Protein AF-0000000070484804 (afdb_homodimer)

Secondary structure (DSSP, 8-state):
----------------------------------------------------------------------------HHHHHHHHHHHHHTT-HHHHHTTEEEEEEEEETTSSS-EESHHHHHHHHHHHHHHHGGGEEEEEEEE--S-SSEEEEEEEEEETTEEPTT--EEEEEEEEEETTEEEEEEEEEEE--SS--TTHHHHHHHHHHHHHHH-GGGGGG-/--------------------------------------------------------------S-------------HHHHHHHHHHHHHTT-HHHHHTTEEEEEEEEETTSSS-EESHHHHHHHHHHHHHHH-TTEEEEEEEE--S-SSEEEEEEEEEETTEEPTT--EEEEEEEEEETTEEEEEEEEEEE--SS--TTHHHHHHHHHHHHHHH-GGGGGG-

InterPro domains:
  IPR032710 NTF2-like domain superfamily [SSF54427] (75-186)
  IPR037401 SnoaL-like domain [PF12680] (81-176)

Organism: Prunus dulcis (NCBI:txid3755)

Solvent-accessible surface area (backbone atoms only — not comparable to full-atom values): 26662 Å² total; per-residue (Å²): 137,84,78,77,85,71,88,78,83,87,86,77,90,71,88,71,86,88,79,89,80,91,77,89,93,83,90,88,84,88,94,83,92,89,84,89,80,84,85,82,87,78,84,79,80,80,76,83,76,83,80,89,87,80,80,74,75,74,69,70,70,64,69,75,69,70,70,63,64,75,67,74,63,67,70,48,36,36,52,51,52,48,49,42,48,50,23,61,39,71,66,36,61,74,71,31,49,71,41,39,28,68,77,15,39,37,35,45,40,48,33,92,61,63,35,66,18,35,68,47,45,51,50,49,52,48,52,50,42,74,59,57,45,71,47,46,30,73,40,77,73,45,69,27,70,63,18,59,45,32,30,18,33,32,30,31,33,21,48,76,85,30,49,40,78,62,36,44,31,26,30,38,35,34,38,46,72,55,93,87,36,63,19,35,44,32,37,38,40,28,53,31,50,81,67,56,57,43,73,53,48,56,55,50,51,37,50,51,50,52,48,38,71,75,39,59,72,62,38,72,76,86,140,84,85,74,91,78,90,80,87,92,80,86,92,85,91,78,93,85,81,90,76,90,75,88,95,80,92,79,89,93,85,87,95,84,90,86,84,84,79,84,82,78,83,80,81,78,76,82,74,85,75,86,79,80,81,75,73,72,67,72,74,62,69,75,67,72,66,63,63,74,66,72,63,66,70,47,35,36,52,52,53,51,48,43,50,49,21,61,36,72,66,36,60,74,72,31,50,72,41,40,29,68,76,14,40,36,34,46,38,49,34,91,60,62,36,67,18,36,67,48,44,50,50,49,51,49,53,49,43,73,59,56,46,70,47,46,32,73,41,78,74,46,68,28,68,63,16,59,45,33,32,18,34,31,31,31,33,21,49,75,84,29,50,39,77,61,36,45,30,26,30,37,35,34,38,45,71,54,96,85,36,62,19,34,44,31,35,39,38,26,51,30,50,82,66,57,58,44,72,53,50,56,54,50,50,38,50,51,50,49,49,37,71,75,39,60,72,62,38,72,77,88

Nearest PDB structures (foldseek):
  3f7s-assembly1_A-2  TM=7.987E-01  e=1.225E-07  Pseudomonas putida KT2440
  6uae-assembly4_D  TM=7.981E-01  e=3.515E-07  Comamonas testosteroni
  4i4k-assembly1_A  TM=7.246E-01  e=1.476E-07  Streptomyces globisporus C-1027
  6vw4-assembly2_B  TM=6.780E-01  e=2.717E-06  Catenulispora acidiphila DSM 44928
  3lyg-assembly1_A-2  TM=7.552E-01  e=1.974E-05  Colwellia psychrerythraea 34H

Structure (mmCIF, N/CA/C/O backbone):
data_AF-0000000070484804-model_v1
#
loop_
_entity.id
_entity.type
_entity.pdbx_description
1 polymer 'PREDICTED: nuclear transport factor'
#
loop_
_atom_site.group_PDB
_atom_site.id
_atom_site.type_symbol
_atom_site.label_atom_id
_atom_site.label_alt_id
_atom_site.label_comp_id
_atom_site.label_asym_id
_atom_site.label_entity_id
_atom_site.label_seq_id
_atom_site.pdbx_PDB_ins_code
_atom_site.Cartn_x
_atom_site.Cartn_y
_atom_site.Cartn_z
_atom_site.occupancy
_atom_site.B_iso_or_equiv
_atom_site.auth_seq_id
_atom_site.auth_comp_id
_atom_site.auth_asym_id
_atom_site.auth_atom_id
_atom_site.pdbx_PDB_model_num
ATOM 1 N N . MET A 1 1 ? 35.938 -34.469 59.219 1 20.92 1 MET A N 1
ATOM 2 C CA . MET A 1 1 ? 37.094 -33.656 59.625 1 20.92 1 MET A CA 1
ATOM 3 C C . MET A 1 1 ? 37.062 -32.312 58.906 1 20.92 1 MET A C 1
ATOM 5 O O . MET A 1 1 ? 37.125 -32.25 57.688 1 20.92 1 MET A O 1
ATOM 9 N N . LEU A 1 2 ? 36.469 -31.25 59.469 1 20.39 2 LEU A N 1
ATOM 10 C CA . LEU A 1 2 ? 35.688 -30.078 59.094 1 20.39 2 LEU A CA 1
ATOM 11 C C . LEU A 1 2 ? 36.562 -28.953 58.594 1 20.39 2 LEU A C 1
ATOM 13 O O . LEU A 1 2 ? 36.781 -27.953 59.312 1 20.39 2 LEU A O 1
ATOM 17 N N . LEU A 1 3 ? 37.75 -29.25 57.938 1 21.73 3 LEU A N 1
ATOM 18 C CA . LEU A 1 3 ? 38.781 -28.234 57.938 1 21.73 3 LEU A CA 1
ATOM 19 C C . LEU A 1 3 ? 38.375 -27 57.156 1 21.73 3 LEU A C 1
ATOM 21 O O . LEU A 1 3 ? 37.812 -27.109 56.062 1 21.73 3 LEU A O 1
ATOM 25 N N . THR A 1 4 ? 38.281 -25.766 57.719 1 22.97 4 THR A N 1
ATOM 26 C CA . THR A 1 4 ? 37.875 -24.359 57.688 1 22.97 4 THR A CA 1
ATOM 27 C C . THR A 1 4 ? 38.688 -23.594 56.688 1 22.97 4 THR A C 1
ATOM 29 O O . THR A 1 4 ? 39.875 -23.359 56.875 1 22.97 4 THR A O 1
ATOM 32 N N . ILE A 1 5 ? 38.625 -23.891 55.344 1 22.77 5 ILE A N 1
ATOM 33 C CA . ILE A 1 5 ? 39.625 -23.328 54.438 1 22.77 5 ILE A CA 1
ATOM 34 C C . ILE A 1 5 ? 39.531 -21.812 54.438 1 22.77 5 ILE A C 1
ATOM 36 O O . ILE A 1 5 ? 38.469 -21.25 54.125 1 22.77 5 ILE A O 1
ATOM 40 N N . ASN A 1 6 ? 40.406 -21.062 55.031 1 18.89 6 ASN A N 1
ATOM 41 C CA . ASN A 1 6 ? 40.625 -19.703 55.5 1 18.89 6 ASN A CA 1
ATOM 42 C C . ASN A 1 6 ? 40.719 -18.719 54.344 1 18.89 6 ASN A C 1
ATOM 44 O O . ASN A 1 6 ? 40.406 -17.531 54.5 1 18.89 6 ASN A O 1
ATOM 48 N N . SER A 1 7 ? 41.312 -18.969 53.094 1 20.84 7 SER A N 1
ATOM 49 C CA . SER A 1 7 ? 42.312 -17.953 52.75 1 20.84 7 SER A CA 1
ATOM 50 C C . SER A 1 7 ? 41.625 -16.719 52.156 1 20.84 7 SER A C 1
ATOM 52 O O . SER A 1 7 ? 40.812 -16.812 51.25 1 20.84 7 SER A O 1
ATOM 54 N N . SER A 1 8 ? 41.625 -15.492 52.781 1 20.95 8 SER A N 1
ATOM 55 C CA . SER A 1 8 ? 41.156 -14.109 52.75 1 20.95 8 SER A CA 1
ATOM 56 C C . SER A 1 8 ? 41.781 -13.328 51.625 1 20.95 8 SER A C 1
ATOM 58 O O . SER A 1 8 ? 43 -13.023 51.625 1 20.95 8 SER A O 1
ATOM 60 N N . VAL A 1 9 ? 41.594 -13.773 50.281 1 22.98 9 VAL A N 1
ATOM 61 C CA . VAL A 1 9 ? 42.375 -13.125 49.219 1 22.98 9 VAL A CA 1
ATOM 62 C C . VAL A 1 9 ? 42.062 -11.633 49.219 1 22.98 9 VAL A C 1
ATOM 64 O O . VAL A 1 9 ? 40.906 -11.227 49.219 1 22.98 9 VAL A O 1
ATOM 67 N N . SER A 1 10 ? 43.094 -10.727 49.281 1 19.41 10 SER A N 1
ATOM 68 C CA . SER A 1 10 ? 43.469 -9.336 49.5 1 19.41 10 SER A CA 1
ATOM 69 C C . SER A 1 10 ? 42.906 -8.422 48.438 1 19.41 10 SER A C 1
ATOM 71 O O . SER A 1 10 ? 42.75 -8.844 47.281 1 19.41 10 SER A O 1
ATOM 73 N N . SER A 1 11 ? 42.438 -7.074 48.719 1 19.28 11 SER A N 1
ATOM 74 C CA . SER A 1 11 ? 41.688 -5.824 48.562 1 19.28 11 SER A CA 1
ATOM 75 C C . SER A 1 11 ? 42.219 -5.039 47.344 1 19.28 11 SER A C 1
ATOM 77 O O . SER A 1 11 ? 41.469 -4.738 46.438 1 19.28 11 SER A O 1
ATOM 79 N N . SER A 1 12 ? 43.125 -3.945 47.438 1 18.88 12 SER A N 1
ATOM 80 C CA . SER A 1 12 ? 42.781 -2.529 47.344 1 18.88 12 SER A CA 1
ATOM 81 C C . SER A 1 12 ? 43.375 -1.908 46.062 1 18.88 12 SER A C 1
ATOM 83 O O . SER A 1 12 ? 43.344 -0.688 45.906 1 18.88 12 SER A O 1
ATOM 85 N N . LEU A 1 13 ? 43.656 -2.535 44.844 1 18.94 13 LEU A N 1
ATOM 86 C CA . LEU A 1 13 ? 44.719 -1.802 44.156 1 18.94 13 LEU A CA 1
ATOM 87 C C . LEU A 1 13 ? 44.188 -0.463 43.625 1 18.94 13 LEU A C 1
ATOM 89 O O . LEU A 1 13 ? 43.25 -0.422 42.844 1 18.94 13 LEU A O 1
ATOM 93 N N . LEU A 1 14 ? 44.625 0.796 44.094 1 19.5 14 LEU A N 1
ATOM 94 C CA . LEU A 1 14 ? 44.406 2.238 44.125 1 19.5 14 LEU A CA 1
ATOM 95 C C . LEU A 1 14 ? 44.906 2.873 42.812 1 19.5 14 LEU A C 1
ATOM 97 O O . LEU A 1 14 ? 45 4.098 42.719 1 19.5 14 LEU A O 1
ATOM 101 N N . ILE A 1 15 ? 44.75 2.385 41.531 1 18.27 15 ILE A N 1
ATOM 102 C CA . ILE A 1 15 ? 45.719 3.027 40.656 1 18.27 15 ILE A CA 1
ATOM 103 C C . ILE A 1 15 ? 45.312 4.469 40.375 1 18.27 15 ILE A C 1
ATOM 105 O O . ILE A 1 15 ? 44.219 4.707 39.844 1 18.27 15 ILE A O 1
ATOM 109 N N . LYS A 1 16 ? 46 5.629 40.812 1 18.45 16 LYS A N 1
ATOM 110 C CA . LYS A 1 16 ? 45.875 7.086 40.875 1 18.45 16 LYS A CA 1
ATOM 111 C C . LYS A 1 16 ? 46.25 7.727 39.562 1 18.45 16 LYS A C 1
ATOM 113 O O . LYS A 1 16 ? 46.344 8.953 39.438 1 18.45 16 LYS A O 1
ATOM 118 N N . SER A 1 17 ? 46 7.23 38.25 1 20.56 17 SER A N 1
ATOM 119 C CA . SER A 1 17 ? 46.969 7.93 37.406 1 20.56 17 SER A CA 1
ATOM 120 C C . SER A 1 17 ? 46.625 9.414 37.312 1 20.56 17 SER A C 1
ATOM 122 O O . SER A 1 17 ? 45.469 9.805 37.344 1 20.56 17 SER A O 1
ATOM 124 N N . PRO A 1 18 ? 47.656 10.367 36.906 1 19.95 18 PRO A N 1
ATOM 125 C CA . PRO A 1 18 ? 48 11.781 37.125 1 19.95 18 PRO A CA 1
ATOM 126 C C . PRO A 1 18 ? 47.25 12.719 36.188 1 19.95 18 PRO A C 1
ATOM 128 O O . PRO A 1 18 ? 46.688 12.273 35.156 1 19.95 18 PRO A O 1
ATOM 131 N N . SER A 1 19 ? 47.469 14.117 36.156 1 19.28 19 SER A N 1
ATOM 132 C CA . SER A 1 19 ? 47.062 15.516 36.25 1 19.28 19 SER A CA 1
ATOM 133 C C . SER A 1 19 ? 47.188 16.203 34.906 1 19.28 19 SER A C 1
ATOM 135 O O . SER A 1 19 ? 46.5 17.203 34.656 1 19.28 19 SER A O 1
ATOM 137 N N . ILE A 1 20 ? 47.906 15.859 33.656 1 20.02 20 ILE A N 1
ATOM 138 C CA . ILE A 1 20 ? 48.625 17.031 33.188 1 20.02 20 ILE A CA 1
ATOM 139 C C . ILE A 1 20 ? 47.656 18.016 32.531 1 20.02 20 ILE A C 1
ATOM 141 O O . ILE A 1 20 ? 46.719 17.594 31.844 1 20.02 20 ILE A O 1
ATOM 145 N N . PRO A 1 21 ? 48.094 19.438 32.156 1 20.52 21 PRO A N 1
ATOM 146 C CA . PRO A 1 21 ? 47.688 20.844 32.156 1 20.52 21 PRO A CA 1
ATOM 147 C C . PRO A 1 21 ? 47.375 21.375 30.781 1 20.52 21 PRO A C 1
ATOM 149 O O . PRO A 1 21 ? 46.75 22.438 30.641 1 20.52 21 PRO A O 1
ATOM 152 N N . ILE A 1 22 ? 47.25 20.797 29.531 1 19.75 22 ILE A N 1
ATOM 153 C CA . ILE A 1 22 ? 47.875 21.531 28.438 1 19.75 22 ILE A CA 1
ATOM 154 C C . ILE A 1 22 ? 47 22.719 28.047 1 19.75 22 ILE A C 1
ATOM 156 O O . ILE A 1 22 ? 45.812 22.562 27.75 1 19.75 22 ILE A O 1
ATOM 160 N N . THR A 1 23 ? 47.531 24.016 27.891 1 18.34 23 THR A N 1
ATOM 161 C CA . THR A 1 23 ? 47.156 25.422 27.906 1 18.34 23 THR A CA 1
ATOM 162 C C . THR A 1 23 ? 46.75 25.891 26.5 1 18.34 23 THR A C 1
ATOM 164 O O . THR A 1 23 ? 45.969 26.828 26.359 1 18.34 23 THR A O 1
ATOM 167 N N . SER A 1 24 ? 46.969 25.344 25.203 1 19.73 24 SER A N 1
ATOM 168 C CA . SER A 1 24 ? 47.5 26.312 24.25 1 19.73 24 SER A CA 1
ATOM 169 C C . SER A 1 24 ? 46.406 27.328 23.859 1 19.73 24 SER A C 1
ATOM 171 O O . SER A 1 24 ? 45.219 27.047 23.953 1 19.73 24 SER A O 1
ATOM 173 N N . SER A 1 25 ? 46.812 28.5 22.938 1 18.52 25 SER A N 1
ATOM 174 C CA . SER A 1 25 ? 46.688 29.953 22.75 1 18.52 25 SER A CA 1
ATOM 175 C C . SER A 1 25 ? 45.594 30.297 21.766 1 18.52 25 SER A C 1
ATOM 177 O O . SER A 1 25 ? 45.156 29.438 21 1 18.52 25 SER A O 1
ATOM 179 N N . SER A 1 26 ? 45.469 31.688 21.094 1 18.23 26 SER A N 1
ATOM 180 C CA . SER A 1 26 ? 44.656 32.906 21.078 1 18.23 26 SER A CA 1
ATOM 181 C C . SER A 1 26 ? 44.156 33.219 19.672 1 18.23 26 SER A C 1
ATOM 183 O O . SER A 1 26 ? 43.094 33.812 19.5 1 18.23 26 SER A O 1
ATOM 185 N N . PHE A 1 27 ? 44.594 32.781 18.25 1 20.97 27 PHE A N 1
ATOM 186 C CA . PHE A 1 27 ? 44.844 33.938 17.406 1 20.97 27 PHE A CA 1
ATOM 187 C C . PHE A 1 27 ? 43.531 34.5 16.859 1 20.97 27 PHE A C 1
ATOM 189 O O . PHE A 1 27 ? 42.531 33.75 16.703 1 20.97 27 PHE A O 1
ATOM 196 N N . PRO A 1 28 ? 43.594 35.875 16.047 1 19.39 28 PRO A N 1
ATOM 197 C CA . PRO A 1 28 ? 42.75 37.062 15.898 1 19.39 28 PRO A CA 1
ATOM 198 C C . PRO A 1 28 ? 41.875 37.031 14.648 1 19.39 28 PRO A C 1
ATOM 200 O O . PRO A 1 28 ? 42.25 36.375 13.664 1 19.39 28 PRO A O 1
ATOM 203 N N . ASN A 1 29 ? 40.531 37.375 14.516 1 18.69 29 ASN A N 1
ATOM 204 C CA . ASN A 1 29 ? 39.312 37.406 13.703 1 18.69 29 ASN A CA 1
ATOM 205 C C . ASN A 1 29 ? 39.281 38.625 12.789 1 18.69 29 ASN A C 1
ATOM 207 O O . ASN A 1 29 ? 38.219 38.969 12.266 1 18.69 29 ASN A O 1
ATOM 211 N N . SER A 1 30 ? 40.406 39.219 12.039 1 16.73 30 SER A N 1
ATOM 212 C CA . SER A 1 30 ? 40.094 40.625 11.703 1 16.73 30 SER A CA 1
ATOM 213 C C . SER A 1 30 ? 39.062 40.688 10.57 1 16.73 30 SER A C 1
ATOM 215 O O . SER A 1 30 ? 38.812 39.688 9.898 1 16.73 30 SER A O 1
ATOM 217 N N . ASN A 1 31 ? 39.219 41.812 9.25 1 17.38 31 ASN A N 1
ATOM 218 C CA . ASN A 1 31 ? 38.625 43.125 9.016 1 17.38 31 ASN A CA 1
ATOM 219 C C . ASN A 1 31 ? 37.625 43.094 7.855 1 17.38 31 ASN A C 1
ATOM 221 O O . ASN A 1 31 ? 37.625 42.156 7.051 1 17.38 31 ASN A O 1
ATOM 225 N N . PRO A 1 32 ? 37.344 44.438 6.898 1 19.88 32 PRO A N 1
ATOM 226 C CA . PRO A 1 32 ? 36.312 45.469 6.602 1 19.88 32 PRO A CA 1
ATOM 227 C C . PRO A 1 32 ? 35.969 45.531 5.117 1 19.88 32 PRO A C 1
ATOM 229 O O . PRO A 1 32 ? 35.125 46.344 4.711 1 19.88 32 PRO A O 1
ATOM 232 N N . ALA A 1 33 ? 36.281 44.625 3.986 1 19.59 33 ALA A N 1
ATOM 233 C CA . ALA A 1 33 ? 36.594 45.25 2.711 1 19.59 33 ALA A CA 1
ATOM 234 C C . ALA A 1 33 ? 35.375 45.969 2.148 1 19.59 33 ALA A C 1
ATOM 236 O O . ALA A 1 33 ? 34.219 45.562 2.361 1 19.59 33 ALA A O 1
ATOM 237 N N . THR A 1 34 ? 35.625 47.156 1.191 1 17.91 34 THR A N 1
ATOM 238 C CA . THR A 1 34 ? 35.25 48.469 0.7 1 17.91 34 THR A CA 1
ATOM 239 C C . THR A 1 34 ? 34.188 48.375 -0.37 1 17.91 34 THR A C 1
ATOM 241 O O . THR A 1 34 ? 34.156 47.406 -1.161 1 17.91 34 THR A O 1
ATOM 244 N N . ALA A 1 35 ? 33.25 49.594 -0.696 1 21.3 35 ALA A N 1
ATOM 245 C CA . ALA A 1 35 ? 31.922 50.125 -1.001 1 21.3 35 ALA A CA 1
ATOM 246 C C . ALA A 1 35 ? 31.828 50.562 -2.463 1 21.3 35 ALA A C 1
ATOM 248 O O . ALA A 1 35 ? 30.812 51.094 -2.889 1 21.3 35 ALA A O 1
ATOM 249 N N . VAL A 1 36 ? 32.688 50.125 -3.666 1 18.77 36 VAL A N 1
ATOM 250 C CA . VAL A 1 36 ? 32.938 51.125 -4.715 1 18.77 36 VAL A CA 1
ATOM 251 C C . VAL A 1 36 ? 31.656 51.375 -5.496 1 18.77 36 VAL A C 1
ATOM 253 O O . VAL A 1 36 ? 31.047 50.438 -6.031 1 18.77 36 VAL A O 1
ATOM 256 N N . ARG A 1 37 ? 31.141 52.781 -5.723 1 19.78 37 ARG A N 1
ATOM 257 C CA . ARG A 1 37 ? 29.938 53.562 -5.996 1 19.78 37 ARG A CA 1
ATOM 258 C C . ARG A 1 37 ? 29.781 53.812 -7.488 1 19.78 37 ARG A C 1
ATOM 260 O O . ARG A 1 37 ? 30.109 54.906 -7.969 1 19.78 37 ARG A O 1
ATOM 267 N N . THR A 1 38 ? 30.125 52.938 -8.578 1 20.02 38 THR A N 1
ATOM 268 C CA . THR A 1 38 ? 30.438 53.469 -9.898 1 20.02 38 THR A CA 1
ATOM 269 C C . THR A 1 38 ? 29.281 54.281 -10.453 1 20.02 38 THR A C 1
ATOM 271 O O . THR A 1 38 ? 28.109 53.969 -10.188 1 20.02 38 THR A O 1
ATOM 274 N N . PRO A 1 39 ? 29.5 55.312 -11.336 1 19.56 39 PRO A N 1
ATOM 275 C CA . PRO A 1 39 ? 29.016 56.625 -11.711 1 19.56 39 PRO A CA 1
ATOM 276 C C . PRO A 1 39 ? 27.719 56.594 -12.508 1 19.56 39 PRO A C 1
ATOM 278 O O . PRO A 1 39 ? 27.406 55.562 -13.133 1 19.56 39 PRO A O 1
ATOM 281 N N . ARG A 1 40 ? 26.953 57.781 -12.695 1 21.61 40 ARG A N 1
ATOM 282 C CA . ARG A 1 40 ? 25.609 58.375 -12.719 1 21.61 40 ARG A CA 1
ATOM 283 C C . ARG A 1 40 ? 25.172 58.656 -14.156 1 21.61 40 ARG A C 1
ATOM 285 O O . ARG A 1 40 ? 24.109 59.219 -14.375 1 21.61 40 ARG A O 1
ATOM 292 N N . TRP A 1 41 ? 25.781 58.125 -15.414 1 19.5 41 TRP A N 1
ATOM 293 C CA . TRP A 1 41 ? 25.797 59 -16.594 1 19.5 41 TRP A CA 1
ATOM 294 C C . TRP A 1 41 ? 24.391 59.188 -17.156 1 19.5 41 TRP A C 1
ATOM 296 O O . TRP A 1 41 ? 23.625 58.219 -17.297 1 19.5 41 TRP A O 1
ATOM 306 N N . ASN A 1 42 ? 23.906 60.5 -17.375 1 20.38 42 ASN A N 1
ATOM 307 C CA . ASN A 1 42 ? 22.672 61.281 -17.422 1 20.38 42 ASN A CA 1
ATOM 308 C C . ASN A 1 42 ? 22.016 61.188 -18.797 1 20.38 42 ASN A C 1
ATOM 310 O O . ASN A 1 42 ? 21.031 61.906 -19.062 1 20.38 42 ASN A O 1
ATOM 314 N N . PRO A 1 43 ? 22.359 60.312 -19.844 1 19.17 43 PRO A N 1
ATOM 315 C CA . PRO A 1 43 ? 22.344 60.844 -21.219 1 19.17 43 PRO A CA 1
ATOM 316 C C . PRO A 1 43 ? 20.953 61.281 -21.656 1 19.17 43 PRO A C 1
ATOM 318 O O . PRO A 1 43 ? 19.969 60.656 -21.312 1 19.17 43 PRO A O 1
ATOM 321 N N . GLN A 1 44 ? 20.797 62.469 -22.188 1 18.31 44 GLN A N 1
ATOM 322 C CA . GLN A 1 44 ? 19.812 63.469 -22.562 1 18.31 44 GLN A CA 1
ATOM 323 C C . GLN A 1 44 ? 18.781 62.875 -23.516 1 18.31 44 GLN A C 1
ATOM 325 O O . GLN A 1 44 ? 19.078 61.969 -24.297 1 18.31 44 GLN A O 1
ATOM 330 N N . ALA A 1 45 ? 17.641 63.5 -23.609 1 23.2 45 ALA A N 1
ATOM 331 C CA . ALA A 1 45 ? 16.188 63.281 -23.656 1 23.2 45 ALA A CA 1
ATOM 332 C C . ALA A 1 45 ? 15.695 63.25 -25.109 1 23.2 45 ALA A C 1
ATOM 334 O O . ALA A 1 45 ? 14.492 63.156 -25.344 1 23.2 45 ALA A O 1
ATOM 335 N N . LEU A 1 46 ? 16.688 63.094 -26.266 1 20.3 46 LEU A N 1
ATOM 336 C CA . LEU A 1 46 ? 16.25 63.938 -27.375 1 20.3 46 LEU A CA 1
ATOM 337 C C . LEU A 1 46 ? 14.914 63.469 -27.922 1 20.3 46 LEU A C 1
ATOM 339 O O . LEU A 1 46 ? 14.695 62.281 -28.141 1 20.3 46 LEU A O 1
ATOM 343 N N . GLN A 1 47 ? 13.93 64.5 -28.031 1 22.25 47 GLN A N 1
ATOM 344 C CA . GLN A 1 47 ? 12.477 64.438 -28.172 1 22.25 47 GLN A CA 1
ATOM 345 C C . GLN A 1 47 ? 12.062 64.062 -29.578 1 22.25 47 GLN A C 1
ATOM 347 O O . GLN A 1 47 ? 10.867 64 -29.891 1 22.25 47 GLN A O 1
ATOM 352 N N . PHE A 1 48 ? 13.016 63.344 -30.406 1 19.62 48 PHE A N 1
ATOM 353 C CA . PHE A 1 48 ? 12.672 63.688 -31.797 1 19.62 48 PHE A CA 1
ATOM 354 C C . PHE A 1 48 ? 11.227 63.312 -32.094 1 19.62 48 PHE A C 1
ATOM 356 O O . PHE A 1 48 ? 10.727 62.281 -31.625 1 19.62 48 PHE A O 1
ATOM 363 N N . ARG A 1 49 ? 10.484 64.25 -32.844 1 22.83 49 ARG A N 1
ATOM 364 C CA . ARG A 1 49 ? 9.156 64.625 -33.281 1 22.83 49 ARG A CA 1
ATOM 365 C C . ARG A 1 49 ? 8.555 63.625 -34.219 1 22.83 49 ARG A C 1
ATOM 367 O O . ARG A 1 49 ? 9.203 63.188 -35.188 1 22.83 49 ARG A O 1
ATOM 374 N N . VAL A 1 50 ? 7.355 63.25 -34.125 1 21.69 50 VAL A N 1
ATOM 375 C CA . VAL A 1 50 ? 6.664 62.062 -34.625 1 21.69 50 VAL A CA 1
ATOM 376 C C . VAL A 1 50 ? 6.195 62.312 -36.062 1 21.69 50 VAL A C 1
ATOM 378 O O . VAL A 1 50 ? 5.535 61.469 -36.688 1 21.69 50 VAL A O 1
ATOM 381 N N . SER A 1 51 ? 6.785 63.031 -37.031 1 20.3 51 SER A N 1
ATOM 382 C CA . SER A 1 51 ? 5.66 63.562 -37.781 1 20.3 51 SER A CA 1
ATOM 383 C C . SER A 1 51 ? 4.938 62.469 -38.562 1 20.3 51 SER A C 1
ATOM 385 O O . SER A 1 51 ? 3.713 62.344 -38.5 1 20.3 51 SER A O 1
ATOM 387 N N . SER A 1 52 ? 5.375 62.188 -39.969 1 21.53 52 SER A N 1
ATOM 388 C CA . SER A 1 52 ? 4.703 62.219 -41.281 1 21.53 52 SER A CA 1
ATOM 389 C C . SER A 1 52 ? 3.781 61.031 -41.469 1 21.53 52 SER A C 1
ATOM 391 O O . SER A 1 52 ? 3.943 60 -40.812 1 21.53 52 SER A O 1
ATOM 393 N N . SER A 1 53 ? 3.225 60.625 -42.906 1 23.34 53 SER A N 1
ATOM 394 C CA . SER A 1 53 ? 1.922 60.625 -43.562 1 23.34 53 SER A CA 1
ATOM 395 C C . SER A 1 53 ? 1.409 59.219 -43.812 1 23.34 53 SER A C 1
ATOM 397 O O . SER A 1 53 ? 0.202 59 -43.969 1 23.34 53 SER A O 1
ATOM 399 N N . ALA A 1 54 ? 2.238 58.344 -44.344 1 22.2 54 ALA A N 1
ATOM 400 C CA . ALA A 1 54 ? 1.934 57.375 -45.375 1 22.2 54 ALA A CA 1
ATOM 401 C C . ALA A 1 54 ? 0.842 56.406 -44.938 1 22.2 54 ALA A C 1
ATOM 403 O O . ALA A 1 54 ? 0.635 56.188 -43.75 1 22.2 54 ALA A O 1
ATOM 404 N N . ASN A 1 55 ? 0.313 55.531 -45.938 1 24.34 55 ASN A N 1
ATOM 405 C CA . ASN A 1 55 ? -0.853 54.75 -46.375 1 24.34 55 ASN A CA 1
ATOM 406 C C . ASN A 1 55 ? -0.992 53.438 -45.625 1 24.34 55 ASN A C 1
ATOM 408 O O . ASN A 1 55 ? -1.688 52.531 -46.062 1 24.34 55 ASN A O 1
ATOM 412 N N . GLN A 1 56 ? -0.511 53.281 -44.438 1 21.33 56 GLN A N 1
ATOM 413 C CA . GLN A 1 56 ? -0.342 51.875 -44.094 1 21.33 56 GLN A CA 1
ATOM 414 C C . GLN A 1 56 ? -1.688 51.156 -44.031 1 21.33 56 GLN A C 1
ATOM 416 O O . GLN A 1 56 ? -2.656 51.719 -43.469 1 21.33 56 GLN A O 1
ATOM 421 N N . THR A 1 57 ? -1.768 50.156 -45 1 28.62 57 THR A N 1
ATOM 422 C CA . THR A 1 57 ? -2.752 49.062 -45.062 1 28.62 57 THR A CA 1
ATOM 423 C C . THR A 1 57 ? -3.043 48.531 -43.656 1 28.62 57 THR A C 1
ATOM 425 O O . THR A 1 57 ? -2.127 48.125 -42.938 1 28.62 57 THR A O 1
ATOM 428 N N . VAL A 1 58 ? -4.008 49.031 -43 1 27.2 58 VAL A N 1
ATOM 429 C CA . VAL A 1 58 ? -4.488 48.688 -41.656 1 27.2 58 VAL A CA 1
ATOM 430 C C . VAL A 1 58 ? -4.574 47.156 -41.531 1 27.2 58 VAL A C 1
ATOM 432 O O . VAL A 1 58 ? -5.383 46.5 -42.188 1 27.2 58 VAL A O 1
ATOM 435 N N . GLU A 1 59 ? -3.225 46.531 -41.625 1 27.84 59 GLU A N 1
ATOM 436 C CA . GLU A 1 59 ? -3.467 45.094 -41.438 1 27.84 59 GLU A CA 1
ATOM 437 C C . GLU A 1 59 ? -4.441 44.844 -40.281 1 27.84 59 GLU A C 1
ATOM 439 O O . GLU A 1 59 ? -4.25 45.375 -39.188 1 27.84 59 GLU A O 1
ATOM 444 N N . VAL A 1 60 ? -5.723 44.719 -40.5 1 27.28 60 VAL A N 1
ATOM 445 C CA . VAL A 1 60 ? -6.699 44.312 -39.5 1 27.28 60 VAL A CA 1
ATOM 446 C C . VAL A 1 60 ? -6.082 43.25 -38.594 1 27.28 60 VAL A C 1
ATOM 448 O O . VAL A 1 60 ? -5.637 42.188 -39.062 1 27.28 60 VAL A O 1
ATOM 451 N N . ALA A 1 61 ? -5.328 43.719 -37.594 1 27.14 61 ALA A N 1
ATOM 452 C CA . ALA A 1 61 ? -4.855 42.688 -36.656 1 27.14 61 ALA A CA 1
ATOM 453 C C . ALA A 1 61 ? -5.906 41.594 -36.438 1 27.14 61 ALA A C 1
ATOM 455 O O . ALA A 1 61 ? -7.105 41.906 -36.406 1 27.14 61 ALA A O 1
ATOM 456 N N . SER A 1 62 ? -5.645 40.531 -37.062 1 29.58 62 SER A N 1
ATOM 457 C CA . SER A 1 62 ? -6.484 39.375 -36.781 1 29.58 62 SER A CA 1
ATOM 458 C C . SER A 1 62 ? -6.836 39.312 -35.281 1 29.58 62 SER A C 1
ATOM 460 O O . SER A 1 62 ? -6.082 39.812 -34.438 1 29.58 62 SER A O 1
ATOM 462 N N . PRO A 1 63 ? -8.125 39.469 -34.906 1 28.34 63 PRO A N 1
ATOM 463 C CA . PRO A 1 63 ? -8.453 39.375 -33.5 1 28.34 63 PRO A CA 1
ATOM 464 C C . PRO A 1 63 ? -7.43 38.562 -32.688 1 28.34 63 PRO A C 1
ATOM 466 O O . PRO A 1 63 ? -6.75 37.688 -33.25 1 28.34 63 PRO A O 1
ATOM 469 N N . PRO A 1 64 ? -6.703 39.312 -31.766 1 28.09 64 PRO A N 1
ATOM 470 C CA . PRO A 1 64 ? -5.82 38.438 -30.984 1 28.09 64 PRO A CA 1
ATOM 471 C C . PRO A 1 64 ? -6.297 37 -30.953 1 28.09 64 PRO A C 1
ATOM 473 O O . PRO A 1 64 ? -7.492 36.719 -31.125 1 28.09 64 PRO A O 1
ATOM 476 N N . GLU A 1 65 ? -5.562 36.125 -31.609 1 31.2 65 GLU A N 1
ATOM 477 C CA . GLU A 1 65 ? -5.777 34.719 -31.281 1 31.2 65 GLU A CA 1
ATOM 478 C C . GLU A 1 65 ? -6.262 34.562 -29.844 1 31.2 65 GLU A C 1
ATOM 480 O O . GLU A 1 65 ? -5.852 35.281 -28.953 1 31.2 65 GLU A O 1
ATOM 485 N N . ASN A 1 66 ? -7.523 34.219 -29.656 1 31.52 66 ASN A N 1
ATOM 486 C CA . ASN A 1 66 ? -7.988 33.688 -28.375 1 31.52 66 ASN A CA 1
ATOM 487 C C . ASN A 1 66 ? -6.828 33.188 -27.531 1 31.52 66 ASN A C 1
ATOM 489 O O . ASN A 1 66 ? -6.121 32.25 -27.938 1 31.52 66 ASN A O 1
ATOM 493 N N . VAL A 1 67 ? -5.93 34.156 -27.047 1 31.89 67 VAL A N 1
ATOM 494 C CA . VAL A 1 67 ? -5.133 33.562 -25.984 1 31.89 67 VAL A CA 1
ATOM 495 C C . VAL A 1 67 ? -5.816 32.281 -25.469 1 31.89 67 VAL A C 1
ATOM 497 O O . VAL A 1 67 ? -6.988 32.312 -25.078 1 31.89 67 VAL A O 1
ATOM 500 N N . GLY A 1 68 ? -5.734 31.312 -26.188 1 30.94 68 GLY A N 1
ATOM 501 C CA . GLY A 1 68 ? -6.152 30.031 -25.625 1 30.94 68 GLY A CA 1
ATOM 502 C C . GLY A 1 68 ? -6.27 30.062 -24.109 1 30.94 68 GLY A C 1
ATOM 503 O O . GLY A 1 68 ? -5.484 30.719 -23.438 1 30.94 68 GLY A O 1
ATOM 504 N N . GLY A 1 69 ? -7.406 30.422 -23.609 1 33.97 69 GLY A N 1
ATOM 505 C CA . GLY A 1 69 ? -7.68 30.234 -22.188 1 33.97 69 GLY A CA 1
ATOM 506 C C . GLY A 1 69 ? -6.578 29.484 -21.469 1 33.97 69 GLY A C 1
ATOM 507 O O . GLY A 1 69 ? -6.047 28.5 -21.984 1 33.97 69 GLY A O 1
ATOM 508 N N . ALA A 1 70 ? -5.582 30.219 -20.922 1 35 70 ALA A N 1
ATOM 509 C CA . ALA A 1 70 ? -4.793 29.484 -19.938 1 35 70 ALA A CA 1
ATOM 510 C C . ALA A 1 70 ? -5.5 28.203 -19.516 1 35 70 ALA A C 1
ATOM 512 O O . ALA A 1 70 ? -6.547 28.234 -18.875 1 35 70 ALA A O 1
ATOM 513 N N . ASP A 1 71 ? -5.871 27.438 -20.375 1 39.72 71 ASP A N 1
ATOM 514 C CA . ASP A 1 71 ? -6.375 26.125 -19.984 1 39.72 71 ASP A CA 1
ATOM 515 C C . ASP A 1 71 ? -5.992 25.781 -18.547 1 39.72 71 ASP A C 1
ATOM 517 O O . ASP A 1 71 ? -4.84 25.453 -18.266 1 39.72 71 ASP A O 1
ATOM 521 N N . CYS A 1 72 ? -6.191 26.703 -17.609 1 43.97 72 CYS A N 1
ATOM 522 C CA . CYS A 1 72 ? -6.121 26.469 -16.172 1 43.97 72 CYS A CA 1
ATOM 523 C C . CYS A 1 72 ? -6.07 24.984 -15.859 1 43.97 72 CYS A C 1
ATOM 525 O O . CYS A 1 72 ? -7.113 24.328 -15.727 1 43.97 72 CYS A O 1
ATOM 527 N N . ALA A 1 73 ? -5.344 24.297 -16.609 1 55.56 73 ALA A N 1
ATOM 528 C CA . ALA A 1 73 ? -5.109 22.859 -16.562 1 55.56 73 ALA A CA 1
ATOM 529 C C . ALA A 1 73 ? -5.195 22.344 -15.133 1 55.56 73 ALA A C 1
ATOM 531 O O . ALA A 1 73 ? -4.547 22.875 -14.227 1 55.56 73 ALA A O 1
ATOM 532 N N . THR A 1 74 ? -6.387 22 -14.812 1 78.19 74 THR A N 1
ATOM 533 C CA . THR A 1 74 ? -6.609 21.312 -13.539 1 78.19 74 THR A CA 1
ATOM 534 C C . THR A 1 74 ? -5.371 20.531 -13.125 1 78.19 74 THR A C 1
ATOM 536 O O . THR A 1 74 ? -4.746 19.859 -13.953 1 78.19 74 THR A O 1
ATOM 539 N N . GLU A 1 75 ? -4.754 21.031 -12 1 91.38 75 GLU A N 1
ATOM 540 C CA . GLU A 1 75 ? -3.609 20.328 -11.43 1 91.38 75 GLU A CA 1
ATOM 541 C C . GLU A 1 75 ? -3.766 18.812 -11.562 1 91.38 75 GLU A C 1
ATOM 543 O O . GLU A 1 75 ? -4.879 18.281 -11.484 1 91.38 75 GLU A O 1
ATOM 548 N N . SER A 1 76 ? -2.67 18.234 -11.914 1 95.25 76 SER A N 1
ATOM 549 C CA . SER A 1 76 ? -2.703 16.781 -12.07 1 95.25 76 SER A CA 1
ATOM 550 C C . SER A 1 76 ? -3.01 16.094 -10.742 1 95.25 76 SER A C 1
ATOM 552 O O . SER A 1 76 ? -2.877 16.703 -9.68 1 95.25 76 SER A O 1
ATOM 554 N N . GLY A 1 77 ? -3.5 14.867 -10.812 1 97.38 77 GLY A N 1
ATOM 555 C CA . GLY A 1 77 ? -3.695 14.086 -9.602 1 97.38 77 GLY A CA 1
ATOM 556 C C . GLY A 1 77 ? -2.436 13.961 -8.766 1 97.38 77 GLY A C 1
ATOM 557 O O . GLY A 1 77 ? -2.482 14.102 -7.543 1 97.38 77 GLY A O 1
ATOM 558 N N . ALA A 1 78 ? -1.349 13.688 -9.445 1 98.25 78 ALA A N 1
ATOM 559 C CA . ALA A 1 78 ? -0.066 13.562 -8.758 1 98.25 78 ALA A CA 1
ATOM 560 C C . ALA A 1 78 ? 0.295 14.859 -8.031 1 98.25 78 ALA A C 1
ATOM 562 O O . ALA A 1 78 ? 0.833 14.828 -6.922 1 98.25 78 ALA A O 1
ATOM 563 N N . ASP A 1 79 ? 0.006 15.977 -8.602 1 97.81 79 ASP A N 1
ATOM 564 C CA . ASP A 1 79 ? 0.281 17.266 -7.969 1 97.81 79 ASP A CA 1
ATOM 565 C C . ASP A 1 79 ? -0.532 17.438 -6.688 1 97.81 79 ASP A C 1
ATOM 567 O O . ASP A 1 79 ? -0.012 17.906 -5.676 1 97.81 79 ASP A O 1
ATOM 571 N N . ILE A 1 80 ? -1.784 17.094 -6.781 1 98.31 80 ILE A N 1
ATOM 572 C CA . ILE A 1 80 ? -2.652 17.188 -5.609 1 98.31 80 ILE A CA 1
ATOM 573 C C . ILE A 1 80 ? -2.104 16.312 -4.488 1 98.31 80 ILE A C 1
ATOM 575 O O . ILE A 1 80 ? -2.027 16.75 -3.334 1 98.31 80 ILE A O 1
ATOM 579 N N . VAL A 1 81 ? -1.684 15.125 -4.754 1 98.75 81 VAL A N 1
ATOM 580 C CA . VAL A 1 81 ? -1.171 14.188 -3.758 1 98.75 81 VAL A CA 1
ATOM 581 C C . VAL A 1 81 ? 0.151 14.703 -3.193 1 98.75 81 VAL A C 1
ATOM 583 O O . VAL A 1 81 ? 0.393 14.617 -1.987 1 98.75 81 VAL A O 1
ATOM 586 N N . ARG A 1 82 ? 0.989 15.258 -4.055 1 98.69 82 ARG A N 1
ATOM 587 C CA . ARG A 1 82 ? 2.234 15.852 -3.576 1 98.69 82 ARG A CA 1
ATOM 588 C C . ARG A 1 82 ? 1.959 17 -2.615 1 98.69 82 ARG A C 1
ATOM 590 O O . ARG A 1 82 ? 2.629 17.141 -1.59 1 98.69 82 ARG A O 1
ATOM 597 N N . LYS A 1 83 ? 1.043 17.828 -2.932 1 98.38 83 LYS A N 1
ATOM 598 C CA . LYS A 1 83 ? 0.66 18.922 -2.053 1 98.38 83 LYS A CA 1
ATOM 599 C C . LYS A 1 83 ? 0.113 18.406 -0.727 1 98.38 83 LYS A C 1
ATOM 601 O O . LYS A 1 83 ? 0.367 18.984 0.327 1 98.38 83 LYS A O 1
ATOM 606 N N . PHE A 1 84 ? -0.638 17.359 -0.814 1 98.5 84 PHE A N 1
ATOM 607 C CA . PHE A 1 84 ? -1.165 16.734 0.389 1 98.5 84 PHE A CA 1
ATOM 608 C C . PHE A 1 84 ? -0.033 16.312 1.318 1 98.5 84 PHE A C 1
ATOM 610 O O . PHE A 1 84 ? -0.019 16.672 2.494 1 98.5 84 PHE A O 1
ATOM 617 N N . TYR A 1 85 ? 0.934 15.562 0.782 1 98.31 85 TYR A N 1
ATOM 618 C CA . TYR A 1 85 ? 2.09 15.141 1.564 1 98.31 85 TYR A CA 1
ATOM 619 C C . TYR A 1 85 ? 2.855 16.344 2.1 1 98.31 85 TYR A C 1
ATOM 621 O O . TYR A 1 85 ? 3.242 16.375 3.271 1 98.31 85 TYR A O 1
ATOM 629 N N . GLY A 1 86 ? 3.07 17.297 1.273 1 97.44 86 GLY A N 1
ATOM 630 C CA . GLY A 1 86 ? 3.77 18.516 1.682 1 97.44 86 GLY A CA 1
ATOM 631 C C . GLY A 1 86 ? 3.086 19.234 2.824 1 97.44 86 GLY A C 1
ATOM 632 O O . GLY A 1 86 ? 3.736 19.625 3.795 1 97.44 86 GLY A O 1
ATOM 633 N N . GLY A 1 87 ? 1.785 19.469 2.672 1 97.19 87 GLY A N 1
ATOM 634 C CA . GLY A 1 87 ? 1.021 20.125 3.719 1 97.19 87 GLY A CA 1
ATOM 635 C C . GLY A 1 87 ? 1.068 19.391 5.047 1 97.19 87 GLY A C 1
ATOM 636 O O . GLY A 1 87 ? 1.182 20.016 6.102 1 97.19 87 GLY A O 1
ATOM 637 N N . ILE A 1 88 ? 0.996 18.047 5.039 1 96.44 88 ILE A N 1
ATOM 638 C CA . ILE A 1 88 ? 1.094 17.234 6.242 1 96.44 88 ILE A CA 1
ATOM 639 C C . ILE A 1 88 ? 2.479 17.391 6.867 1 96.44 88 ILE A C 1
ATOM 641 O O . ILE A 1 88 ? 2.602 17.562 8.078 1 96.44 88 ILE A O 1
ATOM 645 N N . ASN A 1 89 ? 3.504 17.406 6.062 1 96.19 89 ASN A N 1
ATOM 646 C CA . ASN A 1 89 ? 4.883 17.469 6.535 1 96.19 89 ASN A CA 1
ATOM 647 C C . ASN A 1 89 ? 5.184 18.812 7.203 1 96.19 89 ASN A C 1
ATOM 649 O O . ASN A 1 89 ? 5.914 18.859 8.195 1 96.19 89 ASN A O 1
ATOM 653 N N . VAL A 1 90 ? 4.609 19.891 6.734 1 95.62 90 VAL A N 1
ATOM 654 C CA . VAL A 1 90 ? 4.902 21.203 7.305 1 95.62 90 VAL A CA 1
ATOM 655 C C . VAL A 1 90 ? 3.822 21.578 8.32 1 95.62 90 VAL A C 1
ATOM 657 O O . VAL A 1 90 ? 3.785 22.703 8.812 1 95.62 90 VAL A O 1
ATOM 660 N N . GLN A 1 91 ? 2.871 20.672 8.516 1 95.12 91 GLN A N 1
ATOM 661 C CA . GLN A 1 91 ? 1.796 20.797 9.492 1 95.12 91 GLN A CA 1
ATOM 662 C C . GLN A 1 91 ? 0.878 21.969 9.172 1 95.12 91 GLN A C 1
ATOM 664 O O . GLN A 1 91 ? 0.474 22.703 10.062 1 95.12 91 GLN A O 1
ATOM 669 N N . ASP A 1 92 ? 0.695 22.203 7.961 1 95.88 92 ASP A N 1
ATOM 670 C CA . ASP A 1 92 ? -0.252 23.188 7.465 1 95.88 92 ASP A CA 1
ATOM 671 C C . ASP A 1 92 ? -1.559 22.531 7.027 1 95.88 92 ASP A C 1
ATOM 673 O O . ASP A 1 92 ? -1.833 22.422 5.832 1 95.88 92 ASP A O 1
ATOM 677 N N . LEU A 1 93 ? -2.412 22.25 7.996 1 96.56 93 LEU A N 1
ATOM 678 C CA . LEU A 1 93 ? -3.641 21.516 7.711 1 96.56 93 LEU A CA 1
ATOM 679 C C . LEU A 1 93 ? -4.652 22.406 6.992 1 96.56 93 LEU A C 1
ATOM 681 O O . LEU A 1 93 ? -5.562 21.906 6.332 1 96.56 93 LEU A O 1
ATOM 685 N N . SER A 1 94 ? -4.484 23.703 7.082 1 96.56 94 SER A N 1
ATOM 686 C CA . SER A 1 94 ? -5.367 24.609 6.359 1 96.56 94 SER A CA 1
ATOM 687 C C . SER A 1 94 ? -5.219 24.438 4.852 1 96.56 94 SER A C 1
ATOM 689 O O . SER A 1 94 ? -6.211 24.438 4.121 1 96.56 94 SER A O 1
ATOM 691 N N . SER A 1 95 ? -3.965 24.312 4.438 1 96.06 95 SER A N 1
ATOM 692 C CA . SER A 1 95 ? -3.715 24.125 3.016 1 96.06 95 SER A CA 1
ATOM 693 C C . SER A 1 95 ? -4.168 22.734 2.557 1 96.06 95 SER A C 1
ATOM 695 O O . SER A 1 95 ? -4.547 22.547 1.398 1 96.06 95 SER A O 1
ATOM 697 N N . VAL A 1 96 ? -4.164 21.75 3.4 1 97.69 96 VAL A N 1
ATOM 698 C CA . VAL A 1 96 ? -4.531 20.375 3.086 1 97.69 96 VAL A CA 1
ATOM 699 C C . VAL A 1 96 ? -6.047 20.25 2.99 1 97.69 96 VAL A C 1
ATOM 701 O O . VAL A 1 96 ? -6.562 19.453 2.205 1 97.69 96 VAL A O 1
ATOM 704 N N . GLU A 1 97 ? -6.695 21.062 3.738 1 97.94 97 GLU A N 1
ATOM 705 C CA . GLU A 1 97 ? -8.148 21 3.83 1 97.94 97 GLU A CA 1
ATOM 706 C C . GLU A 1 97 ? -8.797 21.047 2.449 1 97.94 97 GLU A C 1
ATOM 708 O O . GLU A 1 97 ? -9.695 20.266 2.145 1 97.94 97 GLU A O 1
ATOM 713 N N . GLU A 1 98 ? -8.336 21.875 1.597 1 95.69 98 GLU A N 1
ATOM 714 C CA . GLU A 1 98 ? -8.953 22.094 0.29 1 95.69 98 GLU A CA 1
ATOM 715 C C . GLU A 1 98 ? -8.656 20.938 -0.658 1 95.69 98 GLU A C 1
ATOM 717 O O . GLU A 1 98 ? -9.297 20.812 -1.701 1 95.69 98 GLU A O 1
ATOM 722 N N . LEU A 1 99 ? -7.684 20.172 -0.361 1 98.25 99 LEU A N 1
ATOM 723 C CA . LEU A 1 99 ? -7.285 19.062 -1.214 1 98.25 99 LEU A CA 1
ATOM 724 C C . LEU A 1 99 ? -8.148 17.844 -0.95 1 98.25 99 LEU A C 1
ATOM 726 O O . LEU A 1 99 ? -8.148 16.891 -1.738 1 98.25 99 LEU A O 1
ATOM 730 N N . ILE A 1 100 ? -8.906 17.781 0.166 1 98.5 100 ILE A N 1
ATOM 731 C CA . ILE A 1 100 ? -9.688 16.641 0.604 1 98.5 100 ILE A CA 1
ATOM 732 C C . ILE A 1 100 ? -11.18 16.922 0.406 1 98.5 100 ILE A C 1
ATOM 734 O O . ILE A 1 100 ? -11.695 17.922 0.906 1 98.5 100 ILE A O 1
ATOM 738 N N . ALA A 1 101 ? -11.797 16.062 -0.274 1 98.38 101 ALA A N 1
ATOM 739 C CA . ALA A 1 101 ? -13.234 16.219 -0.499 1 98.38 101 ALA A CA 1
ATOM 740 C C . ALA A 1 101 ? -14.008 16.094 0.809 1 98.38 101 ALA A C 1
ATOM 742 O O . ALA A 1 101 ? -13.57 15.422 1.74 1 98.38 101 ALA A O 1
ATOM 743 N N . GLU A 1 102 ? -15.156 16.641 0.828 1 97.75 102 GLU A N 1
ATOM 744 C CA . GLU A 1 102 ? -15.977 16.703 2.035 1 97.75 102 GLU A CA 1
ATOM 745 C C . GLU A 1 102 ? -16.328 15.305 2.533 1 97.75 102 GLU A C 1
ATOM 747 O O . GLU A 1 102 ? -16.297 15.039 3.738 1 97.75 102 GLU A O 1
ATOM 752 N N . LYS A 1 103 ? -16.609 14.406 1.655 1 97.94 103 LYS A N 1
ATOM 753 C CA . LYS A 1 103 ? -17.047 13.07 2.043 1 97.94 103 LYS A CA 1
ATOM 754 C C . LYS A 1 103 ? -15.961 12.031 1.773 1 97.94 103 LYS A C 1
ATOM 756 O O . LYS A 1 103 ? -16.25 10.875 1.492 1 97.94 103 LYS A O 1
ATOM 761 N N . CYS A 1 104 ? -14.742 12.484 1.742 1 98.69 104 CYS A N 1
ATOM 762 C CA . CYS A 1 104 ? -13.609 11.602 1.465 1 98.69 104 CYS A CA 1
ATOM 763 C C . CYS A 1 104 ? -13.57 10.438 2.447 1 98.69 104 CYS A C 1
ATOM 765 O O . CYS A 1 104 ? -13.836 10.617 3.639 1 98.69 104 CYS A O 1
ATOM 767 N N . VAL A 1 105 ? -13.32 9.258 1.935 1 98.88 105 VAL A N 1
ATOM 768 C CA . VAL A 1 105 ? -13.055 8.078 2.754 1 98.88 105 VAL A CA 1
ATOM 769 C C . VAL A 1 105 ? -11.555 7.789 2.779 1 98.88 105 VAL A C 1
ATOM 771 O O . VAL A 1 105 ? -10.938 7.602 1.729 1 98.88 105 VAL A O 1
ATOM 774 N N . TYR A 1 106 ? -11 7.762 3.941 1 98.75 106 TYR A N 1
ATOM 775 C CA . TYR A 1 106 ? -9.57 7.547 4.133 1 98.75 106 TYR A CA 1
ATOM 776 C C . TYR A 1 106 ? -9.312 6.312 4.988 1 98.75 106 TYR A C 1
ATOM 778 O O . TYR A 1 106 ? -9.602 6.309 6.188 1 98.75 106 TYR A O 1
ATOM 786 N N . GLU A 1 107 ? -8.727 5.289 4.34 1 98.5 107 GLU A N 1
ATOM 787 C CA . GLU A 1 107 ? -8.398 4.039 5.016 1 98.5 107 GLU A CA 1
ATOM 788 C C . GLU A 1 107 ? -6.918 3.988 5.395 1 98.5 107 GLU A C 1
ATOM 790 O O . GLU A 1 107 ? -6.059 3.773 4.539 1 98.5 107 GLU A O 1
ATOM 795 N N . ASP A 1 108 ? -6.656 4.258 6.598 1 97.5 108 ASP A N 1
ATOM 796 C CA . ASP A 1 108 ? -5.367 3.883 7.168 1 97.5 108 ASP A CA 1
ATOM 797 C C . ASP A 1 108 ? -5.422 2.482 7.777 1 97.5 108 ASP A C 1
ATOM 799 O O . ASP A 1 108 ? -6.098 2.266 8.781 1 97.5 108 ASP A O 1
ATOM 803 N N . LEU A 1 109 ? -4.668 1.603 7.238 1 97.06 109 LEU A N 1
ATOM 804 C CA . LEU A 1 109 ? -4.918 0.188 7.496 1 97.06 109 LEU A CA 1
ATOM 805 C C . LEU A 1 109 ? -4.344 -0.226 8.852 1 97.06 109 LEU A C 1
ATOM 807 O O . LEU A 1 109 ? -4.516 -1.37 9.273 1 97.06 109 LEU A O 1
ATOM 811 N N . VAL A 1 110 ? -3.736 0.658 9.578 1 94.94 110 VAL A N 1
ATOM 812 C CA . VAL A 1 110 ? -3.346 0.375 10.953 1 94.94 110 VAL A CA 1
ATOM 813 C C . VAL A 1 110 ? -4.547 0.556 11.883 1 94.94 110 VAL A C 1
ATOM 815 O O . VAL A 1 110 ? -4.508 0.146 13.039 1 94.94 110 VAL A O 1
ATOM 818 N N . PHE A 1 111 ? -5.609 1.136 11.375 1 95.12 111 PHE A N 1
ATOM 819 C CA . PHE A 1 111 ? -6.84 1.357 12.125 1 95.12 111 PHE A CA 1
ATOM 820 C C . PHE A 1 111 ? -7.93 0.392 11.672 1 95.12 111 PHE A C 1
ATOM 822 O O . PHE A 1 111 ? -7.98 0.001 10.508 1 95.12 111 PHE A O 1
ATOM 829 N N . PRO A 1 112 ? -8.812 0.06 12.531 1 92.56 112 PRO A N 1
ATOM 830 C CA . PRO A 1 112 ? -9.852 -0.908 12.172 1 92.56 112 PRO A CA 1
ATOM 831 C C . PRO A 1 112 ? -10.945 -0.302 11.289 1 92.56 112 PRO A C 1
ATOM 833 O O . PRO A 1 112 ? -11.609 -1.022 10.539 1 92.56 112 PRO A O 1
ATOM 836 N N . ARG A 1 113 ? -11.141 0.999 11.398 1 95.25 113 ARG A N 1
ATOM 837 C CA . ARG A 1 113 ? -12.18 1.679 10.617 1 95.25 113 ARG A CA 1
ATOM 838 C C . ARG A 1 113 ? -11.594 2.863 9.859 1 95.25 113 ARG A C 1
ATOM 840 O O . ARG A 1 113 ? -10.656 3.508 10.32 1 95.25 113 ARG A O 1
ATOM 847 N N . PRO A 1 114 ? -12.203 3.096 8.727 1 97.88 114 PRO A N 1
ATOM 848 C CA . PRO A 1 114 ? -11.75 4.281 7.988 1 97.88 114 PRO A CA 1
ATOM 849 C C . PRO A 1 114 ? -12.18 5.586 8.656 1 97.88 114 PRO A C 1
ATOM 851 O O . PRO A 1 114 ? -13.109 5.594 9.469 1 97.88 114 PRO A O 1
ATOM 854 N N . PHE A 1 115 ? -11.453 6.637 8.406 1 98.31 115 PHE A N 1
ATOM 855 C CA . PHE A 1 115 ? -11.906 7.996 8.68 1 98.31 115 PHE A CA 1
ATOM 856 C C . PHE A 1 115 ? -12.789 8.508 7.551 1 98.31 115 PHE A C 1
ATOM 858 O O . PHE A 1 115 ? -12.383 8.516 6.387 1 98.31 115 PHE A O 1
ATOM 865 N N . VAL A 1 116 ? -13.961 8.914 7.945 1 98.62 116 VAL A N 1
ATOM 866 C CA . VAL A 1 116 ? -14.922 9.328 6.93 1 98.62 116 VAL A CA 1
ATOM 867 C C . VAL A 1 116 ? -15.234 10.812 7.082 1 98.62 116 VAL A C 1
ATOM 869 O O . VAL A 1 116 ? -15.719 11.25 8.133 1 98.62 116 VAL A O 1
ATOM 872 N N . GLY A 1 117 ? -14.93 11.547 5.992 1 98.69 117 GLY A N 1
ATOM 873 C CA . GLY A 1 117 ? -15.164 12.984 5.984 1 98.69 117 GLY A CA 1
ATOM 874 C C . GLY A 1 117 ? -13.898 13.797 6.199 1 98.69 117 GLY A C 1
ATOM 875 O O . GLY A 1 117 ? -13.023 13.398 6.973 1 98.69 117 GLY A O 1
ATOM 876 N N . ARG A 1 118 ? -13.945 14.93 5.555 1 98.5 118 ARG A N 1
ATOM 877 C CA . ARG A 1 118 ? -12.805 15.844 5.609 1 98.5 118 ARG A CA 1
ATOM 878 C C . ARG A 1 118 ? -12.461 16.203 7.051 1 98.5 118 ARG A C 1
ATOM 880 O O . ARG A 1 118 ? -11.297 16.203 7.434 1 98.5 118 ARG A O 1
ATOM 887 N N . LYS A 1 119 ? -13.43 16.484 7.812 1 98.19 119 LYS A N 1
ATOM 888 C CA . LYS A 1 119 ? -13.219 16.906 9.195 1 98.19 119 LYS A CA 1
ATOM 889 C C . LYS A 1 119 ? -12.5 15.828 9.992 1 98.19 119 LYS A C 1
ATOM 891 O O . LYS A 1 119 ? -11.516 16.109 10.68 1 98.19 119 LYS A O 1
ATOM 896 N N . ASP A 1 120 ? -12.93 14.57 9.883 1 98.12 120 ASP A N 1
ATOM 897 C CA . ASP A 1 120 ? -12.336 13.469 10.625 1 98.12 120 ASP A CA 1
ATOM 898 C C . ASP A 1 120 ? -10.906 13.203 10.172 1 98.12 120 ASP A C 1
ATOM 900 O O . ASP A 1 120 ? -10.031 12.883 10.984 1 98.12 120 ASP A O 1
ATOM 904 N N . ILE A 1 121 ? -10.711 13.297 8.953 1 98.56 121 ILE A N 1
ATOM 905 C CA . ILE A 1 121 ? -9.383 13.07 8.391 1 98.56 121 ILE A CA 1
ATOM 906 C C . ILE A 1 121 ? -8.422 14.141 8.891 1 98.56 121 ILE A C 1
ATOM 908 O O . ILE A 1 121 ? -7.309 13.828 9.32 1 98.56 121 ILE A O 1
ATOM 912 N N . LEU A 1 122 ? -8.883 15.359 8.914 1 98.12 122 LEU A N 1
ATOM 913 C CA . LEU A 1 122 ? -8.039 16.453 9.383 1 98.12 1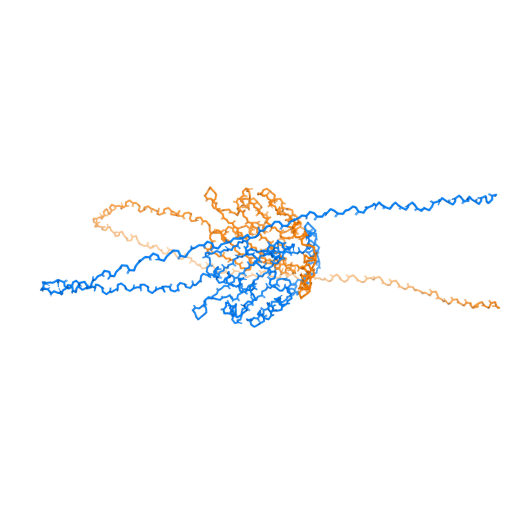22 LEU A CA 1
ATOM 914 C C . LEU A 1 122 ? -7.766 16.328 10.875 1 98.12 122 LEU A C 1
ATOM 916 O O . LEU A 1 122 ? -6.66 16.625 11.336 1 98.12 122 LEU A O 1
ATOM 920 N N . GLN A 1 123 ? -8.727 15.883 11.602 1 97.12 123 GLN A N 1
ATOM 921 C CA . GLN A 1 123 ? -8.531 15.664 13.031 1 97.12 123 GLN A CA 1
ATOM 922 C C . GLN A 1 123 ? -7.492 14.578 13.281 1 97.12 123 GLN A C 1
ATOM 924 O O . GLN A 1 123 ? -6.68 14.688 14.203 1 97.12 123 GLN A O 1
ATOM 929 N N . PHE A 1 124 ? -7.551 13.609 12.531 1 96.19 124 PHE A N 1
ATOM 930 C CA . PHE A 1 124 ? -6.566 12.539 12.641 1 96.19 124 PHE A CA 1
ATOM 931 C C . PHE A 1 124 ? -5.16 13.07 12.398 1 96.19 124 PHE A C 1
ATOM 933 O O . PHE A 1 124 ? -4.25 12.805 13.188 1 96.19 124 PHE A O 1
ATOM 940 N N . PHE A 1 125 ? -4.973 13.789 11.336 1 95.88 125 PHE A N 1
ATOM 941 C CA . PHE A 1 125 ? -3.646 14.289 11.008 1 95.88 125 PHE A CA 1
ATOM 942 C C . PHE A 1 125 ? -3.205 15.344 12.016 1 95.88 125 PHE A C 1
ATOM 944 O O . PHE A 1 125 ? -2.014 15.477 12.305 1 95.88 125 PHE A O 1
ATOM 951 N N . LYS A 1 126 ? -4.16 16.109 12.57 1 95.06 126 LYS A N 1
ATOM 952 C CA . LYS A 1 126 ? -3.828 17.031 13.648 1 95.06 126 LYS A CA 1
ATOM 953 C C . LYS A 1 126 ? -3.256 16.281 14.852 1 95.06 126 LYS A C 1
ATOM 955 O O . LYS A 1 126 ? -2.238 16.688 15.414 1 95.06 126 LYS A O 1
ATOM 960 N N . LYS A 1 127 ? -3.922 15.195 15.195 1 92 127 LYS A N 1
ATOM 961 C CA . LYS A 1 127 ? -3.432 14.367 16.297 1 92 127 LYS A CA 1
ATOM 962 C C . LYS A 1 127 ? -2.039 13.828 15.992 1 92 127 LYS A C 1
ATOM 964 O O . LYS A 1 127 ? -1.171 13.812 16.875 1 92 127 LYS A O 1
ATOM 969 N N . PHE A 1 128 ? -1.909 13.336 14.82 1 90.88 128 PHE A N 1
ATOM 970 C CA . PHE A 1 128 ? -0.619 12.836 14.367 1 90.88 128 PHE A CA 1
ATOM 971 C C . PHE A 1 128 ? 0.46 13.898 14.508 1 90.88 128 PHE A C 1
ATOM 973 O O . PHE A 1 128 ? 1.506 13.656 15.117 1 90.88 128 PHE A O 1
ATOM 980 N N . ASN A 1 129 ? 0.191 15.062 14.023 1 88.62 129 ASN A N 1
ATOM 981 C CA . ASN A 1 129 ? 1.128 16.172 14.07 1 88.62 129 ASN A CA 1
ATOM 982 C C . ASN A 1 129 ? 1.479 16.562 15.508 1 88.62 129 ASN A C 1
ATOM 984 O O . ASN A 1 129 ? 2.648 16.781 15.828 1 88.62 129 ASN A O 1
ATOM 988 N N . ASP A 1 130 ? 0.507 16.641 16.297 1 87.88 130 ASP A N 1
ATOM 989 C CA . ASP A 1 130 ? 0.701 16.984 17.703 1 87.88 130 ASP A CA 1
ATOM 990 C C . ASP A 1 130 ? 1.592 15.969 18.406 1 87.88 130 ASP A C 1
ATOM 992 O O . ASP A 1 130 ? 2.299 16.312 19.359 1 87.88 130 ASP A O 1
ATOM 996 N N . SER A 1 131 ? 1.562 14.773 17.922 1 84.81 131 SER A N 1
ATOM 997 C CA . SER A 1 131 ? 2.275 13.688 18.578 1 84.81 131 SER A CA 1
ATOM 998 C C . SER A 1 131 ? 3.736 13.633 18.141 1 84.81 131 SER A C 1
ATOM 1000 O O . SER A 1 131 ? 4.629 13.398 18.953 1 84.81 131 SER A O 1
ATOM 1002 N N . VAL A 1 132 ? 4.07 13.75 16.906 1 81.5 132 VAL A N 1
ATOM 1003 C CA . VAL A 1 132 ? 5.406 13.445 16.406 1 81.5 132 VAL A CA 1
ATOM 1004 C C . VAL A 1 132 ? 6.141 14.742 16.078 1 81.5 132 VAL A C 1
ATOM 1006 O O . VAL A 1 132 ? 7.367 14.758 15.953 1 81.5 132 VAL A O 1
ATOM 1009 N N . GLY A 1 133 ? 5.492 15.789 15.945 1 79.94 133 GLY A N 1
ATOM 1010 C CA . GLY A 1 133 ? 6.113 17.062 15.586 1 79.94 133 GLY A CA 1
ATOM 1011 C C . GLY A 1 133 ? 6.594 17.094 14.148 1 79.94 133 GLY A C 1
ATOM 1012 O O . GLY A 1 133 ? 6.207 16.25 13.328 1 79.94 133 GLY A O 1
ATOM 1013 N N . LYS A 1 134 ? 7.379 18.109 13.742 1 83.69 134 LYS A N 1
ATOM 1014 C CA . LYS A 1 134 ? 7.785 18.359 12.367 1 83.69 134 LYS A CA 1
ATOM 1015 C C . LYS A 1 134 ? 9.047 17.562 12.016 1 83.69 134 LYS A C 1
ATOM 1017 O O . LYS A 1 134 ? 9.461 17.531 10.859 1 83.69 134 LYS A O 1
ATOM 1022 N N . ASP A 1 135 ? 9.555 16.844 12.938 1 86.5 135 ASP A N 1
ATOM 1023 C CA . ASP A 1 135 ? 10.797 16.109 12.711 1 86.5 135 ASP A CA 1
ATOM 1024 C C . ASP A 1 135 ? 10.539 14.828 11.906 1 86.5 135 ASP A C 1
ATOM 1026 O O . ASP A 1 135 ? 11.461 14.281 11.297 1 86.5 135 ASP A O 1
ATOM 1030 N N . LEU A 1 136 ? 9.375 14.406 11.984 1 91.5 136 LEU A N 1
ATOM 1031 C CA . LEU A 1 136 ? 9.008 13.219 11.219 1 91.5 136 LEU A CA 1
ATOM 1032 C C . LEU A 1 136 ? 8.352 13.609 9.898 1 91.5 136 LEU A C 1
ATOM 1034 O O . LEU A 1 136 ? 7.367 14.352 9.883 1 91.5 136 LEU A O 1
ATOM 1038 N N . GLN A 1 137 ? 8.93 13.109 8.82 1 94.69 137 GLN A N 1
ATOM 1039 C CA . GLN A 1 137 ? 8.438 13.492 7.496 1 94.69 137 GLN A CA 1
ATOM 1040 C C . GLN A 1 137 ? 8.07 12.258 6.672 1 94.69 137 GLN A C 1
ATOM 1042 O O . GLN A 1 137 ? 8.781 11.25 6.703 1 94.69 137 GLN A O 1
ATOM 1047 N N . PHE A 1 138 ? 6.977 12.391 5.965 1 97.19 138 PHE A N 1
ATOM 1048 C CA . PHE A 1 138 ? 6.641 11.438 4.918 1 97.19 138 PHE A CA 1
ATOM 1049 C C . PHE A 1 138 ? 7.371 11.773 3.621 1 97.19 138 PHE A C 1
ATOM 1051 O O . PHE A 1 138 ? 7.145 12.828 3.031 1 97.19 138 PHE A O 1
ATOM 1058 N N . VAL A 1 139 ? 8.172 10.875 3.184 1 98.38 139 VAL A N 1
ATOM 1059 C CA . VAL A 1 139 ? 8.945 11.086 1.967 1 98.38 139 VAL A CA 1
ATOM 1060 C C . VAL A 1 139 ? 8.406 10.203 0.847 1 98.38 139 VAL A C 1
ATOM 1062 O O . VAL A 1 139 ? 8.336 8.977 0.992 1 98.38 139 VAL A O 1
ATOM 1065 N N . ILE A 1 140 ? 8.047 10.828 -0.197 1 98.81 140 ILE A N 1
ATOM 1066 C CA . ILE A 1 140 ? 7.582 10.078 -1.359 1 98.81 140 ILE A CA 1
ATOM 1067 C C . ILE A 1 140 ? 8.766 9.438 -2.074 1 98.81 140 ILE A C 1
ATOM 1069 O O . ILE A 1 140 ? 9.695 10.133 -2.498 1 98.81 140 ILE A O 1
ATOM 1073 N N . ASP A 1 141 ? 8.719 8.125 -2.197 1 98.75 141 ASP A N 1
ATOM 1074 C CA . ASP A 1 141 ? 9.734 7.398 -2.941 1 98.75 141 ASP A CA 1
ATOM 1075 C C . ASP A 1 141 ? 9.422 7.379 -4.434 1 98.75 141 ASP A C 1
ATOM 1077 O O . ASP A 1 141 ? 10.32 7.492 -5.27 1 98.75 141 ASP A O 1
ATOM 1081 N N . ASP A 1 142 ? 8.203 7.109 -4.762 1 98.75 142 ASP A N 1
ATOM 1082 C CA . ASP A 1 142 ? 7.707 7.039 -6.129 1 98.75 142 ASP A CA 1
ATOM 1083 C C . ASP A 1 142 ? 6.215 7.371 -6.191 1 98.75 142 ASP A C 1
ATOM 1085 O O . ASP A 1 142 ? 5.496 7.203 -5.203 1 98.75 142 ASP A O 1
ATOM 1089 N N . ILE A 1 143 ? 5.754 7.891 -7.305 1 98.75 143 ILE A N 1
ATOM 1090 C CA . ILE A 1 143 ? 4.371 8.32 -7.48 1 98.75 143 ILE A CA 1
ATOM 1091 C C . ILE A 1 143 ? 3.977 8.203 -8.953 1 98.75 143 ILE A C 1
ATOM 1093 O O . ILE A 1 143 ? 4.762 8.539 -9.844 1 98.75 143 ILE A O 1
ATOM 1097 N N . SER A 1 144 ? 2.785 7.613 -9.195 1 98.69 144 SER A N 1
ATOM 1098 C CA . SER A 1 144 ? 2.291 7.59 -10.562 1 98.69 144 SER A CA 1
ATOM 1099 C C . SER A 1 144 ? 1.82 8.969 -11.008 1 98.69 144 SER A C 1
ATOM 1101 O O . SER A 1 144 ? 1.224 9.711 -10.219 1 98.69 144 SER A O 1
ATOM 1103 N N . THR A 1 145 ? 2.016 9.32 -12.312 1 97.19 145 THR A N 1
ATOM 1104 C CA . THR A 1 145 ? 1.844 10.734 -12.633 1 97.19 145 THR A CA 1
ATOM 1105 C C . THR A 1 145 ? 0.881 10.914 -13.805 1 97.19 145 THR A C 1
ATOM 1107 O O . THR A 1 145 ? 0.438 12.031 -14.086 1 97.19 145 THR A O 1
ATOM 1110 N N . GLU A 1 146 ? 0.5 9.922 -14.469 1 95.38 146 GLU A N 1
ATOM 1111 C CA . GLU A 1 146 ? -0.209 10.133 -15.727 1 95.38 146 GLU A CA 1
ATOM 1112 C C . GLU A 1 146 ? -1.714 9.961 -15.555 1 95.38 146 GLU A C 1
ATOM 1114 O O . GLU A 1 146 ? -2.498 10.391 -16.406 1 95.38 146 GLU A O 1
ATOM 1119 N N . ASP A 1 147 ? -2.1 9.289 -14.523 1 95 147 ASP A N 1
ATOM 1120 C CA . ASP A 1 147 ? -3.518 9.078 -14.258 1 95 147 ASP A CA 1
ATOM 1121 C C . ASP A 1 147 ? -4.105 10.25 -13.469 1 95 147 ASP A C 1
ATOM 1123 O O . ASP A 1 147 ? -3.689 10.508 -12.336 1 95 147 ASP A O 1
ATOM 1127 N N . SER A 1 148 ? -5.082 10.852 -13.984 1 92.5 148 SER A N 1
ATOM 1128 C CA . SER A 1 148 ? -5.645 12.031 -13.344 1 92.5 148 SER A CA 1
ATOM 1129 C C . SER A 1 148 ? -6.621 11.656 -12.234 1 92.5 148 SER A C 1
ATOM 1131 O O . SER A 1 148 ? -6.934 12.469 -11.367 1 92.5 148 SER A O 1
ATOM 1133 N N . ALA A 1 149 ? -7.074 10.453 -12.242 1 96.94 149 ALA A N 1
ATOM 1134 C CA . ALA A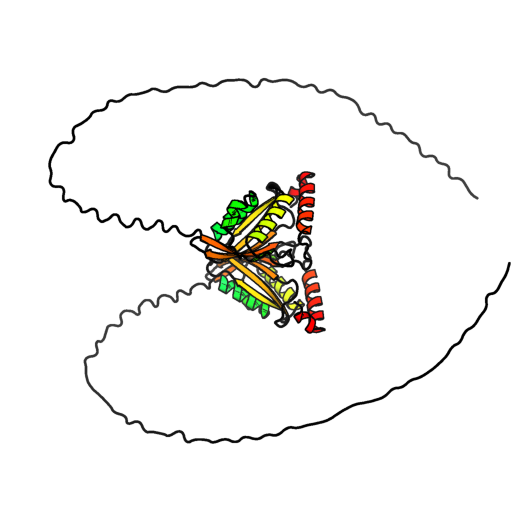 1 149 ? -8.148 10.086 -11.32 1 96.94 149 ALA A CA 1
ATOM 1135 C C . ALA A 1 149 ? -7.664 9.094 -10.273 1 96.94 149 ALA A C 1
ATOM 1137 O O . ALA A 1 149 ? -8.352 8.844 -9.281 1 96.94 149 ALA A O 1
ATOM 1138 N N . ALA A 1 150 ? -6.566 8.5 -10.508 1 98.69 150 ALA A N 1
ATOM 1139 C CA . ALA A 1 150 ? -6.027 7.512 -9.578 1 98.69 150 ALA A CA 1
ATOM 1140 C C . ALA A 1 150 ? -4.508 7.617 -9.484 1 98.69 150 ALA A C 1
ATOM 1142 O O . ALA A 1 150 ? -3.818 7.672 -10.5 1 98.69 150 ALA A O 1
ATOM 1143 N N . VAL A 1 151 ? -4.008 7.656 -8.219 1 98.81 151 VAL A N 1
ATOM 1144 C CA . VAL A 1 151 ? -2.582 7.863 -8 1 98.81 151 VAL A CA 1
ATOM 1145 C C . VAL A 1 151 ? -2.053 6.832 -7.008 1 98.81 151 VAL A C 1
ATOM 1147 O O . VAL A 1 151 ? -2.607 6.668 -5.922 1 98.81 151 VAL A O 1
ATOM 1150 N N . GLY A 1 152 ? -1.054 6.102 -7.391 1 98.88 152 GLY A N 1
ATOM 1151 C CA . GLY A 1 152 ? -0.294 5.246 -6.488 1 98.88 152 GLY A CA 1
ATOM 1152 C C . GLY A 1 152 ? 0.984 5.895 -5.988 1 98.88 152 GLY A C 1
ATOM 1153 O O . GLY A 1 152 ? 1.643 6.633 -6.727 1 98.88 152 GLY A O 1
ATOM 1154 N N . VAL A 1 153 ? 1.282 5.594 -4.727 1 98.94 153 VAL A N 1
ATOM 1155 C CA . VAL A 1 153 ? 2.449 6.211 -4.105 1 98.94 153 VAL A CA 1
ATOM 1156 C C . VAL A 1 153 ? 3.193 5.176 -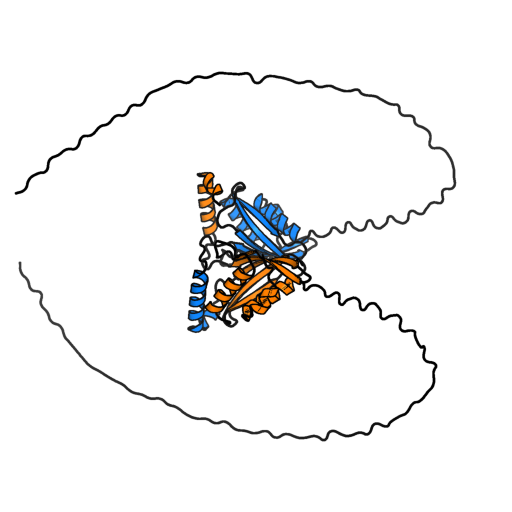3.264 1 98.94 153 VAL A C 1
ATOM 1158 O O . VAL A 1 153 ? 2.574 4.375 -2.561 1 98.94 153 VAL A O 1
ATOM 1161 N N . THR A 1 154 ? 4.52 5.18 -3.316 1 98.94 154 THR A N 1
ATOM 1162 C CA . THR A 1 154 ? 5.348 4.578 -2.279 1 98.94 154 THR A CA 1
ATOM 1163 C C . THR A 1 154 ? 6.062 5.656 -1.464 1 98.94 154 THR A C 1
ATOM 1165 O O . THR A 1 154 ? 6.406 6.715 -1.992 1 98.94 154 THR A O 1
ATOM 1168 N N . TRP A 1 155 ? 6.176 5.363 -0.232 1 98.75 155 TRP A N 1
ATOM 1169 C CA . TRP A 1 155 ? 6.742 6.363 0.667 1 98.75 155 TRP A CA 1
ATOM 1170 C C . TRP A 1 155 ? 7.438 5.699 1.851 1 98.75 155 TRP A C 1
ATOM 1172 O O . TRP A 1 155 ? 7.344 4.484 2.035 1 98.75 155 TRP A O 1
ATOM 1182 N N . HIS A 1 156 ? 8.25 6.449 2.574 1 97.75 156 HIS A N 1
ATOM 1183 C CA . HIS A 1 156 ? 8.805 6.094 3.877 1 97.75 156 HIS A CA 1
ATOM 1184 C C . HIS A 1 156 ? 8.852 7.309 4.801 1 97.75 156 HIS A C 1
ATOM 1186 O O . HIS A 1 156 ? 8.617 8.438 4.363 1 97.75 156 HIS A O 1
ATOM 1192 N N . LEU A 1 157 ? 9.094 7.043 6.074 1 95.88 157 LEU A N 1
ATOM 1193 C CA . LEU A 1 157 ? 9.266 8.141 7.023 1 95.88 157 LEU A CA 1
ATOM 1194 C C . LEU A 1 157 ? 10.742 8.438 7.254 1 95.88 157 LEU A C 1
ATOM 1196 O O . LEU A 1 157 ? 11.57 7.523 7.242 1 95.88 157 LEU A O 1
ATOM 1200 N N . GLU A 1 158 ? 10.977 9.656 7.465 1 93.94 158 GLU A N 1
ATOM 1201 C CA . GLU A 1 158 ? 12.289 10.102 7.93 1 93.94 158 GLU A CA 1
ATOM 1202 C C . GLU A 1 158 ? 12.172 10.93 9.203 1 93.94 158 GLU A C 1
ATOM 1204 O O . GLU A 1 158 ? 11.242 11.727 9.352 1 93.94 158 GLU A O 1
ATOM 1209 N N . TRP A 1 159 ? 13.086 10.695 10.047 1 90.12 159 TRP A N 1
ATOM 1210 C CA . TRP A 1 159 ? 13.273 11.531 11.227 1 90.12 159 TRP A CA 1
ATOM 1211 C C . TRP A 1 159 ? 14.516 12.398 11.094 1 90.12 159 TRP A C 1
ATOM 1213 O O . TRP A 1 159 ? 15.641 11.891 11.102 1 90.12 159 TRP A O 1
ATOM 1223 N N . ASN A 1 160 ? 14.258 13.703 10.953 1 88.62 160 ASN A N 1
ATOM 1224 C CA . ASN A 1 160 ? 15.352 14.641 10.734 1 88.62 160 ASN A CA 1
ATOM 1225 C C . ASN A 1 160 ? 16.219 14.234 9.547 1 88.62 160 ASN A C 1
ATOM 1227 O O . ASN A 1 160 ? 17.438 14.188 9.656 1 88.62 160 ASN A O 1
ATOM 1231 N N . GLY A 1 161 ? 15.57 13.773 8.547 1 89.88 161 GLY A N 1
ATOM 1232 C CA . GLY A 1 161 ? 16.25 13.484 7.293 1 89.88 161 GLY A CA 1
ATOM 1233 C C . GLY A 1 161 ? 16.812 12.086 7.234 1 89.88 161 GLY A C 1
ATOM 1234 O O . GLY A 1 161 ? 17.375 11.68 6.211 1 89.88 161 GLY A O 1
ATOM 1235 N N . LYS A 1 162 ? 16.688 11.336 8.32 1 90.31 162 LYS A N 1
ATOM 1236 C CA . LYS A 1 162 ? 17.172 9.969 8.352 1 90.31 162 LYS A CA 1
ATOM 1237 C C . LYS A 1 162 ? 16.031 8.969 8.312 1 90.31 162 LYS A C 1
ATOM 1239 O O . LYS A 1 162 ? 14.992 9.172 8.953 1 90.31 162 LYS A O 1
ATOM 1244 N N . PRO A 1 163 ? 16.312 7.926 7.703 1 90.88 163 PRO A N 1
ATOM 1245 C CA . PRO A 1 163 ? 15.227 6.957 7.578 1 90.88 163 PRO A CA 1
ATOM 1246 C C . PRO A 1 163 ? 14.742 6.438 8.93 1 90.88 163 PRO A C 1
ATOM 1248 O O . PRO A 1 163 ? 15.547 6.129 9.805 1 90.88 163 PRO A O 1
ATOM 1251 N N . PHE A 1 164 ? 13.453 6.445 9.102 1 92.19 164 PHE A N 1
ATOM 1252 C CA . PHE A 1 164 ? 12.797 5.867 10.266 1 92.19 164 PHE A CA 1
ATOM 1253 C C . PHE A 1 164 ? 12.609 4.363 10.086 1 92.19 164 PHE A C 1
ATOM 1255 O O . PHE A 1 164 ? 12.234 3.904 9 1 92.19 164 PHE A O 1
ATOM 1262 N N . PRO A 1 165 ? 12.906 3.564 11.062 1 89.94 165 PRO A N 1
ATOM 1263 C CA . PRO A 1 165 ? 12.828 2.111 10.891 1 89.94 165 PRO A CA 1
ATOM 1264 C C . PRO A 1 165 ? 11.414 1.619 10.602 1 89.94 165 PRO A C 1
ATOM 1266 O O . PRO A 1 165 ? 10.445 2.158 11.148 1 89.94 165 PRO A O 1
ATOM 1269 N N . PHE A 1 166 ? 11.297 0.623 9.703 1 91 166 PHE A N 1
ATOM 1270 C CA . PHE A 1 166 ? 10.055 -0.084 9.398 1 91 166 PHE A CA 1
ATOM 1271 C C . PHE A 1 166 ? 8.945 0.898 9.047 1 91 166 PHE A C 1
ATOM 1273 O O . PHE A 1 166 ? 7.84 0.813 9.586 1 91 166 PHE A O 1
ATOM 1280 N N . SER A 1 167 ? 9.281 1.775 8.141 1 94.44 167 SER A N 1
ATOM 1281 C CA . SER A 1 167 ? 8.352 2.877 7.891 1 94.44 167 SER A CA 1
ATOM 1282 C C . SER A 1 167 ? 7.941 2.932 6.426 1 94.44 167 SER A C 1
ATOM 1284 O O . SER A 1 167 ? 7.273 3.875 5.996 1 94.44 167 SER A O 1
ATOM 1286 N N . LYS A 1 168 ? 8.328 1.965 5.668 1 97.12 168 LYS A N 1
ATOM 1287 C CA . LYS A 1 168 ? 7.938 1.938 4.258 1 97.12 168 LYS A CA 1
ATOM 1288 C C . LYS A 1 168 ? 6.434 1.715 4.109 1 97.12 168 LYS A C 1
ATOM 1290 O O . LYS A 1 168 ? 5.848 0.905 4.828 1 97.12 168 LYS A O 1
ATOM 1295 N N . GLY A 1 169 ? 5.855 2.436 3.205 1 98.31 169 GLY A N 1
ATOM 1296 C CA . GLY A 1 169 ? 4.422 2.299 2.982 1 98.31 169 GLY A CA 1
ATOM 1297 C C . GLY A 1 169 ? 4.031 2.416 1.521 1 98.31 169 GLY A C 1
ATOM 1298 O O . GLY A 1 169 ? 4.887 2.643 0.661 1 98.31 169 GLY A O 1
ATOM 1299 N N . CYS A 1 170 ? 2.854 2.16 1.291 1 98.69 170 CYS A N 1
ATOM 1300 C CA . CYS A 1 170 ? 2.184 2.242 -0.003 1 98.69 170 CYS A CA 1
ATOM 1301 C C . CYS A 1 170 ? 0.792 2.844 0.141 1 98.69 170 CYS A C 1
ATOM 1303 O O . CYS A 1 170 ? 0.082 2.555 1.105 1 98.69 170 CYS A O 1
ATOM 1305 N N . SER A 1 171 ? 0.473 3.736 -0.791 1 98.94 171 SER A N 1
ATOM 1306 C CA . SER A 1 171 ? -0.84 4.371 -0.753 1 98.94 171 SER A CA 1
ATOM 1307 C C . SER A 1 171 ? -1.479 4.402 -2.137 1 98.94 171 SER A C 1
ATOM 1309 O O . SER A 1 171 ? -0.785 4.297 -3.15 1 98.94 171 SER A O 1
ATOM 1311 N N . PHE A 1 172 ? -2.781 4.453 -2.186 1 98.94 172 PHE A N 1
ATOM 1312 C CA . PHE A 1 172 ? -3.613 4.621 -3.371 1 98.94 172 PHE A CA 1
ATOM 1313 C C . PHE A 1 172 ? -4.668 5.695 -3.143 1 98.94 172 PHE A C 1
ATOM 1315 O O . PHE A 1 172 ? -5.367 5.68 -2.129 1 98.94 172 PHE A O 1
ATOM 1322 N N . TYR A 1 173 ? -4.777 6.633 -4.059 1 98.94 173 TYR A N 1
ATOM 1323 C CA . TYR A 1 173 ? -5.746 7.719 -3.945 1 98.94 173 TYR A CA 1
ATOM 1324 C C . TYR A 1 173 ? -6.648 7.77 -5.176 1 98.94 173 TYR A C 1
ATOM 1326 O O . TYR A 1 173 ? -6.184 7.586 -6.301 1 98.94 173 TYR A O 1
ATOM 1334 N N . ARG A 1 174 ? -7.891 8.031 -4.945 1 98.81 174 ARG A N 1
ATOM 1335 C CA . ARG A 1 174 ? -8.82 8.445 -5.988 1 98.81 174 ARG A CA 1
ATOM 1336 C C . ARG A 1 174 ? -9.109 9.938 -5.898 1 98.81 174 ARG A C 1
ATOM 1338 O O . ARG A 1 174 ? -9.281 10.484 -4.805 1 98.81 174 ARG A O 1
ATOM 1345 N N . LEU A 1 175 ? -9.188 10.539 -7.031 1 98.62 175 LEU A N 1
ATOM 1346 C CA . LEU A 1 175 ? -9.43 11.977 -7.098 1 98.62 175 LEU A CA 1
ATOM 1347 C C . LEU A 1 175 ? -10.57 12.289 -8.062 1 98.62 175 LEU A C 1
ATOM 1349 O O . LEU A 1 175 ? -10.82 11.531 -9.008 1 98.62 175 LEU A O 1
ATOM 1353 N N . GLU A 1 176 ? -11.219 13.352 -7.809 1 97.75 176 GLU A N 1
ATOM 1354 C CA . GLU A 1 176 ? -12.258 13.891 -8.68 1 97.75 176 GLU A CA 1
ATOM 1355 C C . GLU A 1 176 ? -12.219 15.414 -8.711 1 97.75 176 GLU A C 1
ATOM 1357 O O . GLU A 1 176 ? -11.719 16.047 -7.773 1 97.75 176 GLU A O 1
ATOM 1362 N N . VAL A 1 177 ? -12.688 15.914 -9.789 1 96.06 177 VAL A N 1
ATOM 1363 C CA . VAL A 1 177 ? -12.852 17.359 -9.875 1 96.06 177 VAL A CA 1
ATOM 1364 C C . VAL A 1 177 ? -14.227 17.766 -9.336 1 96.06 177 VAL A C 1
ATOM 1366 O O . VAL A 1 177 ? -15.258 17.328 -9.859 1 96.06 177 VAL A O 1
ATOM 1369 N N . VAL A 1 178 ? -14.188 18.453 -8.297 1 90.19 178 VAL A N 1
ATOM 1370 C CA . VAL A 1 178 ? -15.398 18.969 -7.652 1 90.19 178 VAL A CA 1
ATOM 1371 C C . VAL A 1 178 ? -15.383 20.5 -7.684 1 90.19 178 VAL A C 1
ATOM 1373 O O . VAL A 1 178 ? -14.492 21.141 -7.109 1 90.19 178 VAL A O 1
ATOM 1376 N N . ASN A 1 179 ? -16.328 21.094 -8.273 1 89.19 179 ASN A N 1
ATOM 1377 C CA . ASN A 1 179 ? -16.422 22.547 -8.391 1 89.19 179 ASN A CA 1
ATOM 1378 C C . ASN A 1 179 ? -15.133 23.141 -8.945 1 89.19 179 ASN A C 1
ATOM 1380 O O . ASN A 1 179 ? -14.594 24.094 -8.383 1 89.19 179 ASN A O 1
ATOM 1384 N N . GLY A 1 180 ? -14.555 22.469 -9.891 1 91.56 180 GLY A N 1
ATOM 1385 C CA . GLY A 1 180 ? -13.406 22.984 -10.617 1 91.56 180 GLY A CA 1
ATOM 1386 C C . GLY A 1 180 ? -12.086 22.719 -9.914 1 91.56 180 GLY A C 1
ATOM 1387 O O . GLY A 1 180 ? -11.023 23.094 -10.406 1 91.56 180 GLY A O 1
ATOM 1388 N N . LYS A 1 181 ? -12.18 22.094 -8.836 1 94.38 181 LYS A N 1
ATOM 1389 C CA . LYS A 1 181 ? -10.961 21.781 -8.094 1 94.38 181 LYS A CA 1
ATOM 1390 C C . LYS A 1 181 ? -10.797 20.266 -7.949 1 94.38 181 LYS A C 1
ATOM 1392 O O . LYS A 1 181 ? -11.758 19.562 -7.645 1 94.38 181 LYS A O 1
ATOM 1397 N N . ARG A 1 182 ? -9.625 19.828 -8.25 1 97.56 182 ARG A N 1
ATOM 1398 C CA . ARG A 1 182 ? -9.344 18.406 -8.039 1 97.56 182 ARG A CA 1
ATOM 1399 C C . ARG A 1 182 ? -9.109 18.125 -6.559 1 97.56 182 ARG A C 1
ATOM 1401 O O . ARG A 1 182 ? -8.359 18.844 -5.891 1 97.56 182 ARG A O 1
ATOM 1408 N N . GLN A 1 183 ? -9.828 17.094 -6.066 1 98.5 183 GLN A N 1
ATOM 1409 C CA . GLN A 1 183 ? -9.758 16.734 -4.656 1 98.5 183 GLN A CA 1
ATOM 1410 C C . GLN A 1 183 ? -9.633 15.227 -4.477 1 98.5 183 GLN A C 1
ATOM 1412 O O . GLN A 1 183 ? -10.07 14.461 -5.336 1 98.5 183 GLN A O 1
ATOM 1417 N N . ILE A 1 184 ? -9.031 14.836 -3.379 1 98.75 184 ILE A N 1
ATOM 1418 C CA . ILE A 1 184 ? -8.969 13.43 -2.994 1 98.75 184 ILE A CA 1
ATOM 1419 C C . ILE A 1 184 ? -10.32 12.992 -2.439 1 98.75 184 ILE A C 1
ATOM 1421 O O . ILE A 1 184 ? -10.844 13.594 -1.498 1 98.75 184 ILE A O 1
ATOM 1425 N N . ILE A 1 185 ? -10.875 11.898 -2.996 1 98.81 185 ILE A N 1
ATOM 1426 C CA . ILE A 1 185 ? -12.172 11.43 -2.531 1 98.81 185 ILE A CA 1
ATOM 1427 C C . ILE A 1 185 ? -12.016 10.094 -1.812 1 98.81 185 ILE A C 1
ATOM 1429 O O . ILE A 1 185 ? -12.922 9.641 -1.109 1 98.81 185 ILE A O 1
ATOM 1433 N N . TYR A 1 186 ? -10.898 9.5 -2.016 1 98.88 186 TYR A N 1
ATOM 1434 C CA . TYR A 1 186 ? -10.57 8.234 -1.366 1 98.88 186 TYR A CA 1
ATOM 1435 C C . TYR A 1 186 ? -9.062 8.078 -1.196 1 98.88 186 TYR A C 1
ATOM 1437 O O . TYR A 1 186 ? -8.289 8.469 -2.074 1 98.88 186 TYR A O 1
ATOM 1445 N N . GLY A 1 187 ? -8.664 7.52 -0.107 1 98.88 187 GLY A N 1
ATOM 1446 C CA . GLY A 1 187 ? -7.281 7.145 0.123 1 98.88 187 GLY A CA 1
ATOM 1447 C C . GLY A 1 187 ? -7.137 5.875 0.945 1 98.88 187 GLY A C 1
ATOM 1448 O O . GLY A 1 187 ? -7.887 5.656 1.896 1 98.88 187 GLY A O 1
ATOM 1449 N N . ARG A 1 188 ? -6.258 5.047 0.537 1 98.88 188 ARG A N 1
ATOM 1450 C CA . ARG A 1 188 ? -5.801 3.926 1.353 1 98.88 188 ARG A CA 1
ATOM 1451 C C . ARG A 1 188 ? -4.305 4.02 1.623 1 98.88 188 ARG A C 1
ATOM 1453 O O . ARG A 1 188 ? -3.51 4.188 0.696 1 98.88 188 ARG A O 1
ATOM 1460 N N . ASP A 1 189 ? -3.977 3.939 2.83 1 98.44 189 ASP A N 1
ATOM 1461 C CA . ASP A 1 189 ? -2.588 3.938 3.279 1 98.44 189 ASP A CA 1
ATOM 1462 C C . ASP A 1 189 ? -2.246 2.633 3.996 1 98.44 189 ASP A C 1
ATOM 1464 O O . ASP A 1 189 ? -3.002 2.172 4.852 1 98.44 189 ASP A O 1
ATOM 1468 N N . SER A 1 190 ? -1.16 2.088 3.631 1 97.81 190 SER A N 1
ATOM 1469 C CA . SER A 1 190 ? -0.645 0.883 4.273 1 97.81 190 SER A CA 1
ATOM 1470 C C . SER A 1 190 ? 0.839 1.021 4.598 1 97.81 190 SER A C 1
ATOM 1472 O O . SER A 1 190 ? 1.621 1.483 3.764 1 97.81 190 SER A O 1
ATOM 1474 N N . VAL A 1 191 ? 1.184 0.65 5.766 1 96.19 191 VAL A N 1
ATOM 1475 C CA . VAL A 1 191 ? 2.574 0.718 6.203 1 96.19 191 VAL A CA 1
ATOM 1476 C C . VAL A 1 191 ? 3.062 -0.674 6.594 1 96.19 191 VAL A C 1
ATOM 1478 O O . VAL A 1 191 ? 2.275 -1.509 7.047 1 96.19 191 VAL A O 1
ATOM 1481 N N . GLU A 1 192 ? 4.344 -0.899 6.449 1 95.38 192 GLU A N 1
ATOM 1482 C CA . GLU A 1 192 ? 4.926 -2.199 6.773 1 95.38 192 GLU A CA 1
ATOM 1483 C C . GLU A 1 192 ? 4.82 -2.494 8.266 1 95.38 192 GLU A C 1
ATOM 1485 O O . GLU A 1 192 ? 4.898 -1.584 9.094 1 95.38 192 GLU A O 1
ATOM 1490 N N . PRO A 1 193 ? 4.621 -3.711 8.609 1 89.94 193 PRO A N 1
ATOM 1491 C CA . PRO A 1 193 ? 4.664 -4.059 10.031 1 89.94 193 PRO A CA 1
ATOM 1492 C C . PRO A 1 193 ? 6.066 -3.955 10.617 1 89.94 193 PRO A C 1
ATOM 1494 O O . PRO A 1 193 ? 7.055 -4.176 9.914 1 89.94 193 PRO A O 1
ATOM 1497 N N . ALA A 1 194 ? 6.086 -3.629 11.891 1 82.44 194 ALA A N 1
ATOM 1498 C CA . ALA A 1 194 ? 7.371 -3.566 12.578 1 82.44 194 ALA A CA 1
ATOM 1499 C C . ALA A 1 194 ? 7.965 -4.961 12.758 1 82.44 194 ALA A C 1
ATOM 1501 O O . ALA A 1 194 ? 9.188 -5.129 12.742 1 82.44 194 ALA A O 1
ATOM 1502 N N . ILE A 1 195 ? 7.074 -5.887 12.945 1 83.44 195 ILE A N 1
ATOM 1503 C CA . ILE A 1 195 ? 7.484 -7.285 12.969 1 83.44 195 ILE A CA 1
ATOM 1504 C C . ILE A 1 195 ? 7.344 -7.891 11.578 1 83.44 195 ILE A C 1
ATOM 1506 O O . ILE A 1 195 ? 6.32 -7.707 10.914 1 83.44 195 ILE A O 1
ATOM 1510 N N . LYS A 1 196 ? 8.43 -8.523 11.141 1 89.88 196 LYS A N 1
ATOM 1511 C CA . LYS A 1 196 ? 8.438 -9.164 9.836 1 89.88 196 LYS A CA 1
ATOM 1512 C C . LYS A 1 196 ? 8.234 -10.672 9.953 1 89.88 196 LYS A C 1
ATOM 1514 O O . LYS A 1 196 ? 9.203 -11.422 10.109 1 89.88 196 LYS A O 1
ATOM 1519 N N . PRO A 1 197 ? 7.078 -11.055 9.68 1 86.88 197 PRO A N 1
ATOM 1520 C CA . PRO A 1 197 ? 6.84 -12.484 9.906 1 86.88 197 PRO A CA 1
ATOM 1521 C C . PRO A 1 197 ? 7.453 -13.359 8.812 1 86.88 197 PRO A C 1
ATOM 1523 O O . PRO A 1 197 ? 7.723 -14.539 9.047 1 86.88 197 PRO A O 1
ATOM 1526 N N . GLY A 1 198 ? 7.664 -12.836 7.676 1 90.25 198 GLY A N 1
ATOM 1527 C CA . GLY A 1 198 ? 8.211 -13.633 6.586 1 90.25 198 GLY A CA 1
ATOM 1528 C C . GLY A 1 198 ? 7.355 -14.836 6.25 1 90.25 198 GLY A C 1
ATOM 1529 O O . GLY A 1 198 ? 6.141 -14.719 6.062 1 90.25 198 GLY A O 1
ATOM 1530 N N . ASP A 1 199 ? 7.965 -16 6.293 1 88.5 199 ASP A N 1
ATOM 1531 C CA . ASP A 1 199 ? 7.301 -17.234 5.859 1 88.5 199 ASP A CA 1
ATOM 1532 C C . ASP A 1 199 ? 6.238 -17.672 6.863 1 88.5 199 ASP A C 1
ATOM 1534 O O . ASP A 1 199 ? 5.355 -18.469 6.539 1 88.5 199 ASP A O 1
ATOM 1538 N N . THR A 1 200 ? 6.352 -17.109 8.031 1 89.75 200 THR A N 1
ATOM 1539 C CA . THR A 1 200 ? 5.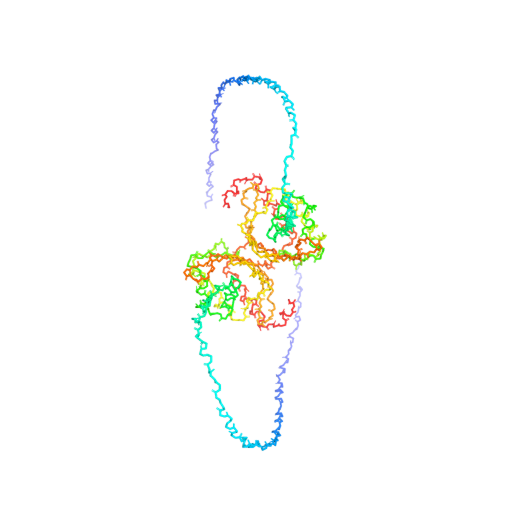375 -17.484 9.047 1 89.75 200 THR A CA 1
ATOM 1540 C C . THR A 1 200 ? 3.988 -16.969 8.68 1 89.75 200 THR A C 1
ATOM 1542 O O . THR A 1 200 ? 2.979 -17.469 9.18 1 89.75 200 THR A O 1
ATOM 1545 N N . VAL A 1 201 ? 3.943 -16 7.871 1 86.69 201 VAL A N 1
ATOM 1546 C CA . VAL A 1 201 ? 2.654 -15.492 7.406 1 86.69 201 VAL A CA 1
ATOM 1547 C C . VAL A 1 201 ? 1.908 -16.594 6.66 1 86.69 201 VAL A C 1
ATOM 1549 O O . VAL A 1 201 ? 0.683 -16.703 6.762 1 86.69 201 VAL A O 1
ATOM 1552 N N . LEU A 1 202 ? 2.639 -17.391 5.902 1 85.94 202 LEU A N 1
ATOM 1553 C CA . LEU A 1 202 ? 2.029 -18.469 5.145 1 85.94 202 LEU A CA 1
ATOM 1554 C C . LEU A 1 202 ? 1.413 -19.5 6.078 1 85.94 202 LEU A C 1
ATOM 1556 O O . LEU A 1 202 ? 0.328 -20.031 5.805 1 85.94 202 LEU A O 1
ATOM 1560 N N . VAL A 1 203 ? 2.117 -19.75 7.121 1 87.69 203 VAL A N 1
ATOM 1561 C CA . VAL A 1 203 ? 1.618 -20.688 8.125 1 87.69 203 VAL A CA 1
ATOM 1562 C C . VAL A 1 203 ? 0.34 -20.125 8.75 1 87.69 203 VAL A C 1
ATOM 1564 O O . VAL A 1 203 ? -0.635 -20.859 8.93 1 87.69 203 VAL A O 1
ATOM 1567 N N . ALA A 1 204 ? 0.361 -18.922 9.039 1 87.94 204 ALA A N 1
ATOM 1568 C CA . ALA A 1 204 ? -0.816 -18.281 9.625 1 87.94 204 ALA A CA 1
ATOM 1569 C C . ALA A 1 204 ? -2 -18.328 8.664 1 87.94 204 ALA A C 1
ATOM 1571 O O . ALA A 1 204 ? -3.127 -18.625 9.07 1 87.94 204 ALA A O 1
ATOM 1572 N N . ILE A 1 205 ? -1.738 -18.016 7.469 1 87.81 205 ILE A N 1
ATOM 1573 C CA . ILE A 1 205 ? -2.779 -18.031 6.449 1 87.81 205 ILE A CA 1
ATOM 1574 C C . ILE A 1 205 ? -3.371 -19.422 6.32 1 87.81 205 ILE A C 1
ATOM 1576 O O . ILE A 1 205 ? -4.594 -19.594 6.262 1 87.81 205 ILE A O 1
ATOM 1580 N N . ARG A 1 206 ? -2.527 -20.422 6.332 1 86.5 206 ARG A N 1
ATOM 1581 C CA . ARG A 1 206 ? -2.982 -21.797 6.266 1 86.5 206 ARG A CA 1
ATOM 1582 C C . ARG A 1 206 ? -3.867 -22.141 7.461 1 86.5 206 ARG A C 1
ATOM 1584 O O . ARG A 1 206 ? -4.867 -22.844 7.316 1 86.5 206 ARG A O 1
ATOM 1591 N N . GLY A 1 207 ? -3.445 -21.672 8.57 1 87.56 207 GLY A N 1
ATOM 1592 C CA . GLY A 1 207 ? -4.238 -21.891 9.773 1 87.56 207 GLY A CA 1
ATOM 1593 C C . GLY A 1 207 ? -5.629 -21.281 9.688 1 87.56 207 GLY A C 1
ATOM 1594 O O . GLY A 1 207 ? -6.617 -21.938 10.008 1 87.56 207 GLY A O 1
ATOM 1595 N N . VAL A 1 208 ? -5.676 -20.094 9.258 1 87.06 208 VAL A N 1
ATOM 1596 C CA . VAL A 1 208 ? -6.957 -19.406 9.133 1 87.06 208 VAL A CA 1
ATOM 1597 C C . VAL A 1 208 ? -7.805 -20.094 8.07 1 87.06 208 VAL A C 1
ATOM 1599 O O . VAL A 1 208 ? -9.008 -20.297 8.258 1 87.06 208 VAL A O 1
ATOM 1602 N N . ALA A 1 209 ? -7.199 -20.438 6.961 1 83.38 209 ALA A N 1
ATOM 1603 C CA . ALA A 1 209 ? -7.91 -21.156 5.906 1 83.38 209 ALA A CA 1
ATOM 1604 C C . ALA A 1 209 ? -8.477 -22.469 6.426 1 83.38 209 ALA A C 1
ATOM 1606 O O . ALA A 1 209 ? -9.609 -22.844 6.105 1 83.38 209 ALA A O 1
ATOM 1607 N N . TRP A 1 210 ? -7.719 -23.172 7.094 1 82.81 210 TRP A N 1
ATOM 1608 C CA . TRP A 1 210 ? -8.164 -24.406 7.719 1 82.81 210 TRP A CA 1
ATOM 1609 C C . TRP A 1 210 ? -9.367 -24.172 8.617 1 82.81 210 TRP A C 1
ATOM 1611 O O . TRP A 1 210 ? -10.359 -24.906 8.562 1 82.81 210 TRP A O 1
ATOM 1621 N N . LEU A 1 211 ? -9.281 -23.141 9.484 1 86.12 211 LEU A N 1
ATOM 1622 C CA . LEU A 1 211 ? -10.383 -22.781 10.367 1 86.12 211 LEU A CA 1
ATOM 1623 C C . LEU A 1 211 ? -11.641 -22.469 9.57 1 86.12 211 LEU A C 1
ATOM 1625 O O . LEU A 1 211 ? -12.734 -22.906 9.93 1 86.12 211 LEU A O 1
ATOM 1629 N N . LEU A 1 212 ? -11.469 -21.766 8.531 1 84 212 LEU A N 1
ATOM 1630 C CA . LEU A 1 212 ? -12.602 -21.375 7.699 1 84 212 LEU A CA 1
ATOM 1631 C C . LEU A 1 212 ? -13.188 -22.578 6.977 1 84 212 LEU A C 1
ATOM 1633 O O . LEU A 1 212 ? -14.398 -22.641 6.727 1 84 212 LEU A O 1
ATOM 1637 N N . ARG A 1 213 ? -12.32 -23.516 6.582 1 82.81 213 ARG A N 1
ATOM 1638 C CA . ARG A 1 213 ? -12.789 -24.75 5.977 1 82.81 213 ARG A CA 1
ATOM 1639 C C . ARG A 1 213 ? -13.609 -25.578 6.965 1 82.81 213 ARG A C 1
ATOM 1641 O O . ARG A 1 213 ? -14.617 -26.188 6.594 1 82.81 213 ARG A O 1
ATOM 1648 N N . GLN A 1 214 ? -13.211 -25.484 8.219 1 86.12 214 GLN A N 1
ATOM 1649 C CA . GLN A 1 214 ? -13.891 -26.234 9.266 1 86.12 214 GLN A CA 1
ATOM 1650 C C . GLN A 1 214 ? -15.18 -25.547 9.695 1 86.12 214 GLN A C 1
ATOM 1652 O O . GLN A 1 214 ? -16.172 -26.219 10.008 1 86.12 214 GLN A O 1
ATOM 1657 N N . PHE A 1 215 ? -15.125 -24.219 9.703 1 87.62 215 PHE A N 1
ATOM 1658 C CA . PHE A 1 215 ? -16.266 -23.406 10.141 1 87.62 215 PHE A CA 1
ATOM 1659 C C . PHE A 1 215 ? -16.594 -22.328 9.125 1 87.62 215 PHE A C 1
ATOM 1661 O O . PHE A 1 215 ? -16.375 -21.141 9.383 1 87.62 215 PHE A O 1
ATOM 1668 N N . PRO A 1 216 ? -17.25 -22.625 8.047 1 77.94 216 PRO A N 1
ATOM 1669 C CA . PRO A 1 216 ? -17.469 -21.688 6.949 1 77.94 216 PRO A CA 1
ATOM 1670 C C . PRO A 1 216 ? -18.297 -20.469 7.367 1 77.94 216 PRO A C 1
ATOM 1672 O O . PRO A 1 216 ? -18.172 -19.406 6.766 1 77.94 216 PRO A O 1
ATOM 1675 N N . GLN A 1 217 ? -19.109 -20.578 8.414 1 80.44 217 GLN A N 1
ATOM 1676 C CA . GLN A 1 217 ? -19.953 -19.484 8.875 1 80.44 217 GLN A CA 1
ATOM 1677 C C . GLN A 1 217 ? -19.109 -18.344 9.438 1 80.44 217 GLN A C 1
ATOM 1679 O O . GLN A 1 217 ? -19.578 -17.203 9.555 1 80.44 217 GLN A O 1
ATOM 1684 N N . LEU A 1 218 ? -17.844 -18.672 9.797 1 80.5 218 LEU A N 1
ATOM 1685 C CA . LEU A 1 218 ? -16.953 -17.641 10.328 1 80.5 218 LEU A CA 1
ATOM 1686 C C . LEU A 1 218 ? -16.625 -16.594 9.273 1 80.5 218 LEU A C 1
ATOM 1688 O O . LEU A 1 218 ? -16.375 -15.43 9.602 1 80.5 218 LEU A O 1
ATOM 1692 N N . ALA A 1 219 ? -16.672 -16.969 8.023 1 76 219 ALA A N 1
ATOM 1693 C CA . ALA A 1 219 ? -16.344 -16.062 6.938 1 76 219 ALA A CA 1
ATOM 1694 C C . ALA A 1 219 ? -17.406 -14.977 6.777 1 76 219 ALA A C 1
ATOM 1696 O O . ALA A 1 219 ? -17.141 -13.914 6.223 1 76 219 ALA A O 1
ATOM 1697 N N . ASP A 1 220 ? -18.594 -15.281 7.25 1 77.25 220 ASP A N 1
ATOM 1698 C CA . ASP A 1 220 ? -19.703 -14.344 7.121 1 77.25 220 ASP A CA 1
ATOM 1699 C C . ASP A 1 220 ? -19.547 -13.18 8.102 1 77.25 220 ASP A C 1
ATOM 1701 O O . ASP A 1 220 ? -20.25 -12.172 7.98 1 77.25 220 ASP A O 1
ATOM 1705 N N . ARG A 1 221 ? -18.672 -13.25 8.969 1 71.06 221 ARG A N 1
ATOM 1706 C CA . ARG A 1 221 ? -18.516 -12.234 10.008 1 71.06 221 ARG A CA 1
ATOM 1707 C C . ARG A 1 221 ? -17.562 -11.133 9.57 1 71.06 221 ARG A C 1
ATOM 1709 O O . ARG A 1 221 ? -17.453 -10.102 10.227 1 71.06 221 ARG A O 1
ATOM 1716 N N . PHE A 1 222 ? -16.969 -11.406 8.438 1 71.5 222 PHE A N 1
ATOM 1717 C CA . PHE A 1 222 ? -15.961 -10.438 8.016 1 71.5 222 PHE A CA 1
ATOM 1718 C C . PHE A 1 222 ? -16.375 -9.773 6.707 1 71.5 222 PHE A C 1
ATOM 1720 O O . PHE A 1 222 ? -17.062 -10.367 5.887 1 71.5 222 PHE A O 1
ATOM 1727 N N . MET B 1 1 ? -2.859 -32.344 71.5 1 18.66 1 MET B N 1
ATOM 1728 C CA . MET B 1 1 ? -3.615 -33.594 71.562 1 18.66 1 MET B CA 1
ATOM 1729 C C . MET B 1 1 ? -3.977 -34.094 70.188 1 18.66 1 MET B C 1
ATOM 1731 O O . MET B 1 1 ? -4.023 -33.344 69.25 1 18.66 1 MET B O 1
ATOM 1735 N N . LEU B 1 2 ? -4.527 -35.344 69.938 1 17.58 2 LEU B N 1
ATOM 1736 C CA . LEU B 1 2 ? -4.543 -36.5 69.062 1 17.58 2 LEU B CA 1
ATOM 1737 C C . LEU B 1 2 ? -5.5 -36.281 67.938 1 17.58 2 LEU B C 1
ATOM 1739 O O . LEU B 1 2 ? -5.371 -36.938 66.875 1 17.58 2 LEU B O 1
ATOM 1743 N N . LEU B 1 3 ? -6.695 -35.594 67.938 1 19.53 3 LEU B N 1
ATOM 1744 C CA . LEU B 1 3 ? -7.875 -36.344 67.562 1 19.53 3 LEU B CA 1
ATOM 1745 C C . LEU B 1 3 ? -7.969 -36.5 66.062 1 19.53 3 LEU B C 1
ATOM 1747 O O . LEU B 1 3 ? -7.633 -35.562 65.312 1 19.53 3 LEU B O 1
ATOM 1751 N N . THR B 1 4 ? -8.562 -37.594 65.375 1 19 4 THR B N 1
ATOM 1752 C CA . THR B 1 4 ? -8.734 -38.656 64.375 1 19 4 THR B CA 1
ATOM 1753 C C . THR B 1 4 ? -9.734 -38.25 63.312 1 19 4 THR B C 1
ATOM 1755 O O . THR B 1 4 ? -10.945 -38.281 63.562 1 19 4 THR B O 1
ATOM 1758 N N . ILE B 1 5 ? -10.086 -37.031 62.875 1 20.36 5 ILE B N 1
ATOM 1759 C CA . ILE B 1 5 ? -11.453 -37.062 62.375 1 20.36 5 ILE B CA 1
ATOM 1760 C C . ILE B 1 5 ? -11.531 -37.938 61.125 1 20.36 5 ILE B C 1
ATOM 1762 O O . ILE B 1 5 ? -10.797 -37.719 60.156 1 20.36 5 ILE B O 1
ATOM 1766 N N . ASN B 1 6 ? -12.328 -38.938 61.031 1 17.61 6 ASN B N 1
ATOM 1767 C CA . ASN B 1 6 ? -12.617 -40.219 60.406 1 17.61 6 ASN B CA 1
ATOM 1768 C C . ASN B 1 6 ? -13.117 -40.031 58.969 1 17.61 6 ASN B C 1
ATOM 1770 O O . ASN B 1 6 ? -12.602 -40.656 58.031 1 17.61 6 ASN B O 1
ATOM 1774 N N . SER B 1 7 ? -14.445 -39.719 58.625 1 18.36 7 SER B N 1
ATOM 1775 C CA . SER B 1 7 ? -15.312 -40.75 58.062 1 18.36 7 SER B CA 1
ATOM 1776 C C . SER B 1 7 ? -15.188 -40.812 56.531 1 18.36 7 SER B C 1
ATOM 1778 O O . SER B 1 7 ? -14.773 -39.844 55.906 1 18.36 7 SER B O 1
ATOM 1780 N N . SER B 1 8 ? -15.938 -41.812 55.75 1 18.02 8 SER B N 1
ATOM 1781 C CA . SER B 1 8 ? -15.969 -42.938 54.812 1 18.02 8 SER B CA 1
ATOM 1782 C C . SER B 1 8 ? -16.672 -42.562 53.5 1 18.02 8 SER B C 1
ATOM 1784 O O . SER B 1 8 ? -16.547 -43.25 52.5 1 18.02 8 SER B O 1
ATOM 1786 N N . VAL B 1 9 ? -17.453 -41.438 53.312 1 18.89 9 VAL B N 1
ATOM 1787 C CA . VAL B 1 9 ? -18.688 -41.875 52.656 1 18.89 9 VAL B CA 1
ATOM 1788 C C . VAL B 1 9 ? -18.375 -42.375 51.25 1 18.89 9 VAL B C 1
ATOM 1790 O O . VAL B 1 9 ? -17.406 -41.969 50.625 1 18.89 9 VAL B O 1
ATOM 1793 N N . SER B 1 10 ? -19.484 -42.906 50.438 1 17.72 10 SER B N 1
ATOM 1794 C CA . SER B 1 10 ? -19.969 -44.031 49.656 1 17.72 10 SER B CA 1
ATOM 1795 C C . SER B 1 10 ? -19.734 -43.812 48.156 1 17.72 10 SER B C 1
ATOM 1797 O O . SER B 1 10 ? -19.656 -42.656 47.688 1 17.72 10 SER B O 1
ATOM 1799 N N . SER B 1 11 ? -19.766 -44.875 47.188 1 18.67 11 SER B N 1
ATOM 1800 C CA . SER B 1 11 ? -19.297 -45.688 46.094 1 18.67 11 SER B CA 1
ATOM 1801 C C . SER B 1 11 ? -20.094 -45.406 44.812 1 18.67 11 SER B C 1
ATOM 1803 O O . SER B 1 11 ? -19.672 -45.75 43.719 1 18.67 11 SER B O 1
ATOM 1805 N N . SER B 1 12 ? -21.453 -44.969 44.75 1 16.73 12 SER B N 1
ATOM 1806 C CA . SER B 1 12 ? -22.219 -45.938 43.969 1 16.73 12 SER B CA 1
ATOM 1807 C C . SER B 1 12 ? -21.906 -45.781 42.469 1 16.73 12 SER B C 1
ATOM 1809 O O . SER B 1 12 ? -21.375 -44.75 42.062 1 16.73 12 SER B O 1
ATOM 1811 N N . LEU B 1 13 ? -23.031 -46.031 41.469 1 17.41 13 LEU B N 1
ATOM 1812 C CA . LEU B 1 13 ? -23.422 -47.094 40.562 1 17.41 13 LEU B CA 1
ATOM 1813 C C . LEU B 1 13 ? -23.203 -46.688 39.125 1 17.41 13 LEU B C 1
ATOM 1815 O O . LEU B 1 13 ? -23.109 -45.5 38.812 1 17.41 13 LEU B O 1
ATOM 1819 N N . LEU B 1 14 ? -24.125 -47.125 38.062 1 18.3 14 LEU B N 1
ATOM 1820 C CA . LEU B 1 14 ? -24.125 -48.125 37 1 18.3 14 LEU B CA 1
ATOM 1821 C C . LEU B 1 14 ? -24.172 -47.438 35.625 1 18.3 14 LEU B C 1
ATOM 1823 O O . LEU B 1 14 ? -23.359 -47.75 34.75 1 18.3 14 LEU B O 1
ATOM 1827 N N . ILE B 1 15 ? -25.375 -46.844 35.031 1 16.84 15 ILE B N 1
ATOM 1828 C CA . ILE B 1 15 ? -26.062 -47.562 33.969 1 16.84 15 ILE B CA 1
ATOM 1829 C C . ILE B 1 15 ? -25.562 -47.094 32.594 1 16.84 15 ILE B C 1
ATOM 1831 O O . ILE B 1 15 ? -25.359 -45.906 32.406 1 16.84 15 ILE B O 1
ATOM 1835 N N . LYS B 1 16 ? -25.609 -48 31.422 1 19.69 16 LYS B N 1
ATOM 1836 C CA . LYS B 1 16 ? -25.109 -48.469 30.141 1 19.69 16 LYS B CA 1
ATOM 1837 C C . LYS B 1 16 ? -25.812 -47.75 28.984 1 19.69 16 LYS B C 1
ATOM 1839 O O . LYS B 1 16 ? -25.266 -47.688 27.875 1 19.69 16 LYS B O 1
ATOM 1844 N N . SER B 1 17 ? -27.047 -47 28.891 1 18.47 17 SER B N 1
ATOM 1845 C CA . SER B 1 17 ? -27.891 -47.5 27.812 1 18.47 17 SER B CA 1
ATOM 1846 C C . SER B 1 17 ? -27.391 -47.031 26.453 1 18.47 17 SER B C 1
ATOM 1848 O O . SER B 1 17 ? -27 -45.875 26.281 1 18.47 17 SER B O 1
ATOM 1850 N N . PRO B 1 18 ? -27.328 -47.969 25.297 1 21.81 18 PRO B N 1
ATOM 1851 C CA . PRO B 1 18 ? -26.688 -48.188 24 1 21.81 18 PRO B CA 1
ATOM 1852 C C . PRO B 1 18 ? -27.25 -47.281 22.891 1 21.81 18 PRO B C 1
ATOM 1854 O O . PRO B 1 18 ? -26.5 -46.625 22.188 1 21.81 18 PRO B O 1
ATOM 1857 N N . SER B 1 19 ? -28.562 -47.469 22.344 1 19.08 19 SER B N 1
ATOM 1858 C CA . SER B 1 19 ? -28.797 -48.188 21.094 1 19.08 19 SER B CA 1
ATOM 1859 C C . SER B 1 19 ? -29.062 -47.188 19.953 1 19.08 19 SER B C 1
ATOM 1861 O O . SER B 1 19 ? -28.531 -47.375 18.844 1 19.08 19 SER B O 1
ATOM 1863 N N . ILE B 1 20 ? -30.109 -46.219 19.703 1 20.34 20 ILE B N 1
ATOM 1864 C CA . ILE B 1 20 ? -31.094 -46.531 18.672 1 20.34 20 ILE B CA 1
ATOM 1865 C C . ILE B 1 20 ? -30.641 -45.969 17.328 1 20.34 20 ILE B C 1
ATOM 1867 O O . ILE B 1 20 ? -30.203 -44.844 17.234 1 20.34 20 ILE B O 1
ATOM 1871 N N . PRO B 1 21 ? -30.766 -46.781 16.031 1 22.58 21 PRO B N 1
ATOM 1872 C CA . PRO B 1 21 ? -30.312 -46.844 14.641 1 22.58 21 PRO B CA 1
ATOM 1873 C C . PRO B 1 21 ? -31.078 -45.906 13.703 1 22.58 21 PRO B C 1
ATOM 1875 O O . PRO B 1 21 ? -30.719 -45.781 12.531 1 22.58 21 PRO B O 1
ATOM 1878 N N . ILE B 1 22 ? -31.594 -44.656 13.812 1 18.98 22 ILE B N 1
ATOM 1879 C CA . ILE B 1 22 ? -32.781 -44.344 13.023 1 18.98 22 ILE B CA 1
ATOM 1880 C C . ILE B 1 22 ? -32.375 -44.125 11.562 1 18.98 22 ILE B C 1
ATOM 1882 O O . ILE B 1 22 ? -31.609 -43.219 11.258 1 18.98 22 ILE B O 1
ATOM 1886 N N . THR B 1 23 ? -32.5 -45.156 10.516 1 20.03 23 THR B N 1
ATOM 1887 C CA . THR B 1 23 ? -32.125 -45.344 9.117 1 20.03 23 THR B CA 1
ATOM 1888 C C . THR B 1 23 ? -33.062 -44.531 8.203 1 20.03 23 THR B C 1
ATOM 1890 O O . THR B 1 23 ? -32.75 -44.344 7.023 1 20.03 23 THR B O 1
ATOM 1893 N N . SER B 1 24 ? -34 -43.531 8.359 1 18.64 24 SER B N 1
ATOM 1894 C CA . SER B 1 24 ? -35.156 -43.594 7.469 1 18.64 24 SER B CA 1
ATOM 1895 C C . SER B 1 24 ? -34.75 -43.25 6.035 1 18.64 24 SER B C 1
ATOM 1897 O O . SER B 1 24 ? -33.75 -42.594 5.801 1 18.64 24 SER B O 1
ATOM 1899 N N . SER B 1 25 ? -35.75 -43.375 4.824 1 18.64 25 SER B N 1
ATOM 1900 C CA . SER B 1 25 ? -36.188 -43.969 3.561 1 18.64 25 SER B CA 1
ATOM 1901 C C . SER B 1 25 ? -36 -42.969 2.406 1 18.64 25 SER B C 1
ATOM 1903 O O . SER B 1 25 ? -35.844 -41.781 2.625 1 18.64 25 SER B O 1
ATOM 1905 N N . SER B 1 26 ? -36.562 -43.281 1.007 1 18.77 26 SER B N 1
ATOM 1906 C CA . SER B 1 26 ? -36.438 -43.656 -0.397 1 18.77 26 SER B CA 1
ATOM 1907 C C . SER B 1 26 ? -36.938 -42.531 -1.315 1 18.77 26 SER B C 1
ATOM 1909 O O . SER B 1 26 ? -36.594 -42.5 -2.496 1 18.77 26 SER B O 1
ATOM 1911 N N . PHE B 1 27 ? -37.688 -41.281 -1.318 1 19.55 27 PHE B N 1
ATOM 1912 C CA . PHE B 1 27 ? -38.75 -41.219 -2.322 1 19.55 27 PHE B CA 1
ATOM 1913 C C . PHE B 1 27 ? -38.188 -40.781 -3.67 1 19.55 27 PHE B C 1
ATOM 1915 O O . PHE B 1 27 ? -37.438 -39.812 -3.744 1 19.55 27 PHE B O 1
ATOM 1922 N N . PRO B 1 28 ? -38.469 -41.531 -4.984 1 20 28 PRO B N 1
ATOM 1923 C CA . PRO B 1 28 ? -38 -41.594 -6.367 1 20 28 PRO B CA 1
ATOM 1924 C C . PRO B 1 28 ? -38.625 -40.531 -7.266 1 20 28 PRO B C 1
ATOM 1926 O O . PRO B 1 28 ? -38.281 -40.438 -8.445 1 20 28 PRO B O 1
ATOM 1929 N N . ASN B 1 29 ? -38.906 -39.25 -7.16 1 18.48 29 ASN B N 1
ATOM 1930 C CA . ASN B 1 29 ? -40 -38.75 -7.984 1 18.48 29 ASN B CA 1
ATOM 1931 C C . ASN B 1 29 ? -39.625 -38.688 -9.461 1 18.48 29 ASN B C 1
ATOM 1933 O O . ASN B 1 29 ? -38.469 -38.438 -9.797 1 18.48 29 ASN B O 1
ATOM 1937 N N . SER B 1 30 ? -40.625 -38.75 -10.68 1 17.64 30 SER B N 1
ATOM 1938 C CA . SER B 1 30 ? -41.062 -39.219 -11.992 1 17.64 30 SER B CA 1
ATOM 1939 C C . SER B 1 30 ? -40.688 -38.219 -13.086 1 17.64 30 SER B C 1
ATOM 1941 O O . SER B 1 30 ? -40.469 -37.031 -12.805 1 17.64 30 SER B O 1
ATOM 1943 N N . ASN B 1 31 ? -40.688 -38.625 -14.594 1 17.48 31 ASN B N 1
ATOM 1944 C CA . ASN B 1 31 ? -40.094 -38.719 -15.922 1 17.48 31 ASN B CA 1
ATOM 1945 C C . ASN B 1 31 ? -40.719 -37.719 -16.891 1 17.48 31 ASN B C 1
ATOM 1947 O O . ASN B 1 31 ? -40.281 -37.594 -18.047 1 17.48 31 ASN B O 1
ATOM 1951 N N . PRO B 1 32 ? -41.75 -36.656 -16.891 1 17.64 32 PRO B N 1
ATOM 1952 C CA . PRO B 1 32 ? -42.719 -36.812 -17.969 1 17.64 32 PRO B CA 1
ATOM 1953 C C . PRO B 1 32 ? -42.219 -36.281 -19.297 1 17.64 32 PRO B C 1
ATOM 1955 O O . PRO B 1 32 ? -42.312 -36.938 -20.328 1 17.64 32 PRO B O 1
ATOM 1958 N N . ALA B 1 33 ? -42.094 -34.75 -19.922 1 20.05 33 ALA B N 1
ATOM 1959 C CA . ALA B 1 33 ? -43.062 -34.219 -20.922 1 20.05 33 ALA B CA 1
ATOM 1960 C C . ALA B 1 33 ? -42.406 -34.156 -22.297 1 20.05 33 ALA B C 1
ATOM 1962 O O . ALA B 1 33 ? -41.25 -33.719 -22.438 1 20.05 33 ALA B O 1
ATOM 1963 N N . THR B 1 34 ? -43.031 -34.531 -23.609 1 19.38 34 THR B N 1
ATOM 1964 C CA . THR B 1 34 ? -42.844 -35.094 -24.953 1 19.38 34 THR B CA 1
ATOM 1965 C C . THR B 1 34 ? -42.75 -33.969 -25.984 1 19.38 34 THR B C 1
ATOM 1967 O O . THR B 1 34 ? -42.25 -34.156 -27.078 1 19.38 34 THR B O 1
ATOM 1970 N N . ALA B 1 35 ? -42.906 -32.5 -25.953 1 21.14 35 ALA B N 1
ATOM 1971 C CA . ALA B 1 35 ? -43.781 -31.922 -26.969 1 21.14 35 ALA B CA 1
ATOM 1972 C C . ALA B 1 35 ? -43.094 -31.891 -28.328 1 21.14 35 ALA B C 1
ATOM 1974 O O . ALA B 1 35 ? -41.875 -31.953 -28.422 1 21.14 35 ALA B O 1
ATOM 1975 N N . VAL B 1 36 ? -43.719 -31.078 -29.453 1 20.83 36 VAL B N 1
ATOM 1976 C CA . VAL B 1 36 ? -44.312 -31.125 -30.781 1 20.83 36 VAL B CA 1
ATOM 1977 C C . VAL B 1 36 ? -43.375 -30.484 -31.797 1 20.83 36 VAL B C 1
ATOM 1979 O O . VAL B 1 36 ? -42.875 -29.375 -31.578 1 20.83 36 VAL B O 1
ATOM 1982 N N . ARG B 1 37 ? -43.062 -31.078 -33.062 1 21.36 37 ARG B N 1
ATOM 1983 C CA . ARG B 1 37 ? -42.031 -31.188 -34.094 1 21.36 37 ARG B CA 1
ATOM 1984 C C . ARG B 1 37 ? -42.312 -30.219 -35.219 1 21.36 37 ARG B C 1
ATOM 1986 O O . ARG B 1 37 ? -41.781 -30.406 -36.344 1 21.36 37 ARG B O 1
ATOM 1993 N N . THR B 1 38 ? -42.812 -28.844 -35.094 1 21.58 38 THR B N 1
ATOM 1994 C CA . THR B 1 38 ? -43.562 -28.359 -36.25 1 21.58 38 THR B CA 1
ATOM 1995 C C . THR B 1 38 ? -42.625 -28.172 -37.438 1 21.58 38 THR B C 1
ATOM 1997 O O . THR B 1 38 ? -41.438 -27.844 -37.25 1 21.58 38 THR B O 1
ATOM 2000 N N . PRO B 1 39 ? -43.031 -28.312 -38.781 1 20.98 39 PRO B N 1
ATOM 2001 C CA . PRO B 1 39 ? -42.562 -28.75 -40.094 1 20.98 39 PRO B CA 1
ATOM 2002 C C . PRO B 1 39 ? -41.875 -27.625 -40.875 1 20.98 39 PRO B C 1
ATOM 2004 O O . PRO B 1 39 ? -42.438 -26.547 -41.031 1 20.98 39 PRO B O 1
ATOM 2007 N N . ARG B 1 40 ? -40.594 -27.469 -40.906 1 22.59 40 ARG B N 1
ATOM 2008 C CA . ARG B 1 40 ? -39.844 -26.312 -41.375 1 22.59 40 ARG B CA 1
ATOM 2009 C C . ARG B 1 40 ? -39.969 -26.188 -42.906 1 22.59 40 ARG B C 1
ATOM 2011 O O . ARG B 1 40 ? -39.562 -27.078 -43.625 1 22.59 40 ARG B O 1
ATOM 2018 N N . TRP B 1 41 ? -40.906 -25.328 -43.406 1 19.33 41 TRP B N 1
ATOM 2019 C CA . TRP B 1 41 ? -41.406 -25.047 -44.75 1 19.33 41 TRP B CA 1
ATOM 2020 C C . TRP B 1 41 ? -40.281 -24.547 -45.656 1 19.33 41 TRP B C 1
ATOM 2022 O O . TRP B 1 41 ? -39.469 -23.719 -45.25 1 19.33 41 TRP B O 1
ATOM 2032 N N . ASN B 1 42 ? -40.125 -25.172 -46.875 1 21.48 42 ASN B N 1
ATOM 2033 C CA . ASN B 1 42 ? -39.156 -25.453 -47.906 1 21.48 42 ASN B CA 1
ATOM 2034 C C . ASN B 1 42 ? -39.031 -24.297 -48.906 1 21.48 42 ASN B C 1
ATOM 2036 O O . ASN B 1 42 ? -38.344 -24.406 -49.906 1 21.48 42 ASN B O 1
ATOM 2040 N N . PRO B 1 43 ? -39.625 -22.953 -48.656 1 20.2 43 PRO B N 1
ATOM 2041 C CA . PRO B 1 43 ? -40.094 -22.406 -49.938 1 20.2 43 PRO B CA 1
ATOM 2042 C C . PRO B 1 43 ? -38.969 -22.016 -50.875 1 20.2 43 PRO B C 1
ATOM 2044 O O . PRO B 1 43 ? -37.875 -21.625 -50.406 1 20.2 43 PRO B O 1
ATOM 2047 N N . GLN B 1 44 ? -39.031 -22.344 -52.219 1 20.38 44 GLN B N 1
ATOM 2048 C CA . GLN B 1 44 ? -38.219 -22.516 -53.406 1 20.38 44 GLN B CA 1
ATOM 2049 C C . GLN B 1 44 ? -37.844 -21.156 -54.031 1 20.38 44 GLN B C 1
ATOM 2051 O O . GLN B 1 44 ? -38.688 -20.531 -54.688 1 20.38 44 GLN B O 1
ATOM 2056 N N . ALA B 1 45 ? -37.375 -20.172 -53.188 1 20.64 45 ALA B N 1
ATOM 2057 C CA . ALA B 1 45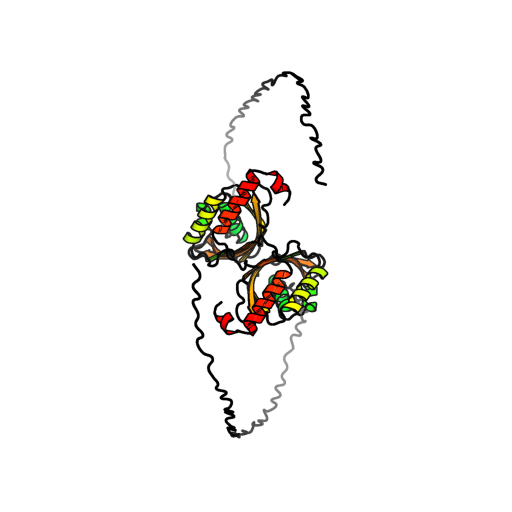 ? -37.344 -18.797 -53.719 1 20.64 45 ALA B CA 1
ATOM 2058 C C . ALA B 1 45 ? -36.594 -18.734 -55.031 1 20.64 45 ALA B C 1
ATOM 2060 O O . ALA B 1 45 ? -35.5 -19.266 -55.156 1 20.64 45 ALA B O 1
ATOM 2061 N N . LEU B 1 46 ? -37.281 -18.359 -56.062 1 19.75 46 LEU B N 1
ATOM 2062 C CA . LEU B 1 46 ? -37.156 -18.141 -57.5 1 19.75 46 LEU B CA 1
ATOM 2063 C C . LEU B 1 46 ? -35.969 -17.25 -57.812 1 19.75 46 LEU B C 1
ATOM 2065 O O . LEU B 1 46 ? -35.688 -16.312 -57.062 1 19.75 46 LEU B O 1
ATOM 2069 N N . GLN B 1 47 ? -35.125 -17.625 -58.844 1 22.83 47 GLN B N 1
ATOM 2070 C CA . GLN B 1 47 ? -33.781 -17.438 -59.375 1 22.83 47 GLN B CA 1
ATOM 2071 C C . GLN B 1 47 ? -33.656 -16.094 -60.062 1 22.83 47 GLN B C 1
ATOM 2073 O O . GLN B 1 47 ? -32.688 -15.844 -60.781 1 22.83 47 GLN B O 1
ATOM 2078 N N . PHE B 1 48 ? -34.438 -15.031 -59.656 1 18.62 48 PHE B N 1
ATOM 2079 C CA . PHE B 1 48 ? -34.5 -14.008 -60.688 1 18.62 48 PHE B CA 1
ATOM 2080 C C . PHE B 1 48 ? -33.094 -13.477 -61.031 1 18.62 48 PHE B C 1
ATOM 2082 O O . PHE B 1 48 ? -32.375 -13.07 -60.125 1 18.62 48 PHE B O 1
ATOM 2089 N N . ARG B 1 49 ? -32.625 -13.734 -62.344 1 23.28 49 ARG B N 1
ATOM 2090 C CA . ARG B 1 49 ? -31.359 -13.609 -63.062 1 23.28 49 ARG B CA 1
ATOM 2091 C C . ARG B 1 49 ? -31.047 -12.148 -63.375 1 23.28 49 ARG B C 1
ATOM 2093 O O . ARG B 1 49 ? -31.094 -11.734 -64.562 1 23.28 49 ARG B O 1
ATOM 2100 N N . VAL B 1 50 ? -31.328 -11.156 -62.656 1 19.38 50 VAL B N 1
ATOM 2101 C CA . VAL B 1 50 ? -31.25 -9.828 -63.25 1 19.38 50 VAL B CA 1
ATOM 2102 C C . VAL B 1 50 ? -29.812 -9.531 -63.688 1 19.38 50 VAL B C 1
ATOM 2104 O O . VAL B 1 50 ? -28.906 -9.5 -62.844 1 19.38 50 VAL B O 1
ATOM 2107 N N . SER B 1 51 ? -29.438 -9.492 -65.062 1 20.42 51 SER B N 1
ATOM 2108 C CA . SER B 1 51 ? -28.234 -9.57 -65.875 1 20.42 51 SER B CA 1
ATOM 2109 C C . SER B 1 51 ? -27.453 -8.258 -65.812 1 20.42 51 SER B C 1
ATOM 2111 O O . SER B 1 51 ? -26.266 -8.219 -66.125 1 20.42 51 SER B O 1
ATOM 2113 N N . SER B 1 52 ? -28.094 -7.043 -65.812 1 21.16 52 SER B N 1
ATOM 2114 C CA . SER B 1 52 ? -27.625 -6 -66.688 1 21.16 52 SER B CA 1
ATOM 2115 C C . SER B 1 52 ? -26.172 -5.645 -66.438 1 21.16 52 SER B C 1
ATOM 2117 O O . SER B 1 52 ? -25.656 -5.914 -65.375 1 21.16 52 SER B O 1
ATOM 2119 N N . SER B 1 53 ? -25.578 -4.52 -67.125 1 20.69 53 SER B N 1
ATOM 2120 C CA . SER B 1 53 ? -24.531 -4.062 -68 1 20.69 53 SER B CA 1
ATOM 2121 C C . SER B 1 53 ? -23.422 -3.346 -67.25 1 20.69 53 SER B C 1
ATOM 2123 O O . SER B 1 53 ? -22.281 -3.273 -67.688 1 20.69 53 SER B O 1
ATOM 2125 N N . ALA B 1 54 ? -23.859 -2.256 -66.5 1 23.88 54 ALA B N 1
ATOM 2126 C CA . ALA B 1 54 ? -23.125 -0.996 -66.5 1 23.88 54 ALA B CA 1
ATOM 2127 C C . ALA B 1 54 ? -21.656 -1.229 -66.125 1 23.88 54 ALA B C 1
ATOM 2129 O O . ALA B 1 54 ? -21.312 -2.203 -65.438 1 23.88 54 ALA B O 1
ATOM 2130 N N . ASN B 1 55 ? -20.75 -0.389 -66.75 1 23.56 55 ASN B N 1
ATOM 2131 C CA . ASN B 1 55 ? -19.328 -0.219 -66.938 1 23.56 55 ASN B CA 1
ATOM 2132 C C . ASN B 1 55 ? -18.578 -0.138 -65.625 1 23.56 55 ASN B C 1
ATOM 2134 O O . ASN B 1 55 ? -18.812 0.771 -64.812 1 23.56 55 ASN B O 1
ATOM 2138 N N . GLN B 1 56 ? -18.219 -1.09 -65.062 1 21.92 56 GLN B N 1
ATOM 2139 C CA . GLN B 1 56 ? -17.625 -1.141 -63.719 1 21.92 56 GLN B CA 1
ATOM 2140 C C . GLN B 1 56 ? -16.359 -0.284 -63.656 1 21.92 56 GLN B C 1
ATOM 2142 O O . GLN B 1 56 ? -15.555 -0.272 -64.562 1 21.92 56 GLN B O 1
ATOM 2147 N N . THR B 1 57 ? -16.547 0.858 -62.906 1 25.97 57 THR B N 1
ATOM 2148 C CA . THR B 1 57 ? -15.594 1.743 -62.219 1 25.97 57 THR B CA 1
ATOM 2149 C C . THR B 1 57 ? -14.359 0.966 -61.75 1 25.97 57 THR B C 1
ATOM 2151 O O . THR B 1 57 ? -14.461 0.115 -60.875 1 25.97 57 THR B O 1
ATOM 2154 N N . VAL B 1 58 ? -13.617 0.406 -62.594 1 27.14 58 VAL B N 1
ATOM 2155 C CA . VAL B 1 58 ? -12.5 -0.311 -61.969 1 27.14 58 VAL B CA 1
ATOM 2156 C C . VAL B 1 58 ? -11.82 0.569 -60.938 1 27.14 58 VAL B C 1
ATOM 2158 O O . VAL B 1 58 ? -11.188 1.57 -61.281 1 27.14 58 VAL B O 1
ATOM 2161 N N . GLU B 1 59 ? -12.633 1.104 -60.031 1 27.05 59 GLU B N 1
ATOM 2162 C CA . GLU B 1 59 ? -11.852 1.928 -59.125 1 27.05 59 GLU B CA 1
ATOM 2163 C C . GLU B 1 59 ? -10.539 1.247 -58.75 1 27.05 59 GLU B C 1
ATOM 2165 O O . GLU B 1 59 ? -10.516 0.06 -58.406 1 27.05 59 GLU B O 1
ATOM 2170 N N . VAL B 1 60 ? -9.398 1.65 -59.406 1 28.52 60 VAL B N 1
ATOM 2171 C CA . VAL B 1 60 ? -8.039 1.306 -58.969 1 28.52 60 VAL B CA 1
ATOM 2172 C C . VAL B 1 60 ? -7.969 1.244 -57.438 1 28.52 60 VAL B C 1
ATOM 2174 O O . VAL B 1 60 ? -8.328 2.207 -56.781 1 28.52 60 VAL B O 1
ATOM 2177 N N . ALA B 1 61 ? -8.141 0.071 -56.875 1 27.91 61 ALA B N 1
ATOM 2178 C CA . ALA B 1 61 ? -7.973 -0.086 -55.438 1 27.91 61 ALA B CA 1
ATOM 2179 C C . ALA B 1 61 ? -6.805 0.749 -54.906 1 27.91 61 ALA B C 1
ATOM 2181 O O . ALA B 1 61 ? -5.742 0.792 -55.531 1 27.91 61 ALA B O 1
ATOM 2182 N N . SER B 1 62 ? -7.074 1.94 -54.594 1 29.52 62 SER B N 1
ATOM 2183 C CA . SER B 1 62 ? -6.023 2.652 -53.844 1 29.52 62 SER B CA 1
ATOM 2184 C C . SER B 1 62 ? -5.195 1.697 -53 1 29.52 62 SER B C 1
ATOM 2186 O O . SER B 1 62 ? -5.691 0.656 -52.562 1 29.52 62 SER B O 1
ATOM 2188 N N . PRO B 1 63 ? -3.814 1.639 -53.219 1 29.27 63 PRO B N 1
ATOM 2189 C CA . PRO B 1 63 ? -3.08 0.689 -52.375 1 29.27 63 PRO B CA 1
ATOM 2190 C C . PRO B 1 63 ? -3.711 0.512 -51 1 29.27 63 PRO B C 1
ATOM 2192 O O . PRO B 1 63 ? -4.406 1.406 -50.5 1 29.27 63 PRO B O 1
ATOM 2195 N N . PRO B 1 64 ? -4.129 -0.764 -50.688 1 28.23 64 PRO B N 1
ATOM 2196 C CA . PRO B 1 64 ? -4.664 -0.865 -49.344 1 28.23 64 PRO B CA 1
ATOM 2197 C C . PRO B 1 64 ? -4.09 0.193 -48.406 1 28.23 64 PRO B C 1
ATOM 2199 O O . PRO B 1 64 ? -2.98 0.684 -48.625 1 28.23 64 PRO B O 1
ATOM 2202 N N . GLU B 1 65 ? -4.84 1.245 -48.094 1 31.17 65 GLU B N 1
ATOM 2203 C CA . GLU B 1 65 ? -4.426 1.998 -46.906 1 31.17 65 GLU B CA 1
ATOM 2204 C C . GLU B 1 65 ? -3.564 1.144 -45.969 1 31.17 65 GLU B C 1
ATOM 2206 O O . GLU B 1 65 ? -3.77 -0.068 -45.875 1 31.17 65 GLU B O 1
ATOM 2211 N N . ASN B 1 66 ? -2.281 1.489 -45.812 1 31.19 66 ASN B N 1
ATOM 2212 C CA . ASN B 1 66 ? -1.478 0.959 -44.719 1 31.19 66 ASN B CA 1
ATOM 2213 C C . ASN B 1 66 ? -2.354 0.472 -43.562 1 31.19 66 ASN B C 1
ATOM 2215 O O . ASN B 1 66 ? -3.113 1.25 -43 1 31.19 66 ASN B O 1
ATOM 2219 N N . VAL B 1 67 ? -3.141 -0.646 -43.812 1 31.48 67 VAL B N 1
ATOM 2220 C CA . VAL B 1 67 ? -3.605 -1.201 -42.562 1 31.48 67 VAL B CA 1
ATOM 2221 C C . VAL B 1 67 ? -2.801 -0.605 -41.406 1 31.48 67 VAL B C 1
ATOM 2223 O O . VAL B 1 67 ? -1.571 -0.701 -41.375 1 31.48 67 VAL B O 1
ATOM 2226 N N . GLY B 1 68 ? -3.068 0.588 -41.125 1 31.45 68 GLY B N 1
ATOM 2227 C CA . GLY B 1 68 ? -2.494 1.066 -39.875 1 31.45 68 GLY B CA 1
ATOM 2228 C C . GLY B 1 68 ? -1.977 -0.052 -39 1 31.45 68 GLY B C 1
ATOM 2229 O O . GLY B 1 68 ? -2.586 -1.121 -38.906 1 31.45 68 GLY B O 1
ATOM 2230 N N . GLY B 1 69 ? -0.774 -0.448 -39.219 1 33.47 69 GLY B N 1
ATOM 2231 C CA . GLY B 1 69 ? -0.154 -1.362 -38.25 1 33.47 69 GLY B CA 1
ATOM 2232 C C . GLY B 1 69 ? -1.001 -1.609 -37.031 1 33.47 69 GLY B C 1
ATOM 2233 O O . GLY B 1 69 ? -1.596 -0.678 -36.469 1 33.47 69 GLY B O 1
ATOM 2234 N N . ALA B 1 70 ? -1.896 -2.613 -37.094 1 34.5 70 ALA B N 1
ATOM 2235 C CA . ALA B 1 70 ? -2.344 -3.025 -35.75 1 34.5 70 ALA B CA 1
ATOM 2236 C C . ALA B 1 70 ? -1.497 -2.379 -34.656 1 34.5 70 ALA B C 1
ATOM 2238 O O . ALA B 1 70 ? -0.314 -2.697 -34.531 1 34.5 70 ALA B O 1
ATOM 2239 N N . ASP B 1 71 ? -1.331 -1.168 -34.719 1 39.88 71 ASP B N 1
ATOM 2240 C CA . ASP B 1 71 ? -0.668 -0.542 -33.594 1 39.88 71 ASP B CA 1
ATOM 2241 C C . ASP B 1 71 ? -0.656 -1.475 -32.375 1 39.88 71 ASP B C 1
ATOM 2243 O O . ASP B 1 71 ? -1.674 -1.637 -31.703 1 39.88 71 ASP B O 1
ATOM 2247 N N . CYS B 1 72 ? -0.325 -2.721 -32.562 1 44.06 72 CYS B N 1
ATOM 2248 C CA . CYS B 1 72 ? -0.011 -3.693 -31.531 1 44.06 72 CYS B CA 1
ATOM 2249 C C . CYS B 1 72 ? 0.133 -3.012 -30.172 1 44.06 72 CYS B C 1
ATOM 2251 O O . CYS B 1 72 ? 1.22 -2.553 -29.812 1 44.06 72 CYS B O 1
ATOM 2253 N N . ALA B 1 73 ? -0.715 -2.117 -29.953 1 55.31 73 ALA B N 1
ATOM 2254 C CA . ALA B 1 73 ? -0.816 -1.286 -28.766 1 55.31 73 ALA B CA 1
ATOM 2255 C C . ALA B 1 73 ? -0.348 -2.047 -27.516 1 55.31 73 ALA B C 1
ATOM 2257 O O . ALA B 1 73 ? -0.831 -3.146 -27.25 1 55.31 73 ALA B O 1
ATOM 2258 N N . THR B 1 74 ? 0.906 -1.947 -27.359 1 78.25 74 THR B N 1
ATOM 2259 C CA . THR B 1 74 ? 1.477 -2.455 -26.109 1 78.25 74 THR B CA 1
ATOM 2260 C C . THR B 1 74 ? 0.446 -2.414 -25 1 78.25 74 THR B C 1
ATOM 2262 O O . THR B 1 74 ? -0.275 -1.425 -24.844 1 78.25 74 THR B O 1
ATOM 2265 N N . GLU B 1 75 ? 0.04 -3.65 -24.562 1 91.38 75 GLU B N 1
ATOM 2266 C CA . GLU B 1 75 ? -0.867 -3.773 -23.422 1 91.38 75 GLU B CA 1
ATOM 2267 C C . GLU B 1 75 ? -0.591 -2.693 -22.375 1 91.38 75 GLU B C 1
ATOM 2269 O O . GLU B 1 75 ? 0.559 -2.301 -22.172 1 91.38 75 GLU B O 1
ATOM 2274 N N . SER B 1 76 ? -1.678 -2.18 -21.922 1 95.25 76 SER B N 1
ATOM 2275 C CA . SER B 1 76 ? -1.527 -1.146 -20.891 1 95.25 76 SER B CA 1
ATOM 2276 C C . SER B 1 76 ? -0.866 -1.701 -19.641 1 95.25 76 SER B C 1
ATOM 2278 O O . SER B 1 76 ? -0.828 -2.916 -19.438 1 95.25 76 SER B O 1
ATOM 2280 N N . GLY B 1 77 ? -0.27 -0.839 -18.844 1 97.38 77 GLY B N 1
ATOM 2281 C CA . GLY B 1 77 ? 0.268 -1.255 -17.562 1 97.38 77 GLY B CA 1
ATOM 2282 C C . GLY B 1 77 ? -0.753 -1.956 -16.688 1 97.38 77 GLY B C 1
ATOM 2283 O O . GLY B 1 77 ? -0.449 -2.977 -16.062 1 97.38 77 GLY B O 1
ATOM 2284 N N . ALA B 1 78 ? -1.937 -1.387 -16.641 1 98.25 78 ALA B N 1
ATOM 2285 C CA . ALA B 1 78 ? -3.014 -1.979 -15.852 1 98.25 78 ALA B CA 1
ATOM 2286 C C . ALA B 1 78 ? -3.338 -3.389 -16.344 1 98.25 78 ALA B C 1
ATOM 2288 O O . ALA B 1 78 ? -3.607 -4.281 -15.531 1 98.25 78 ALA B O 1
ATOM 2289 N N . ASP B 1 79 ? -3.297 -3.611 -17.609 1 97.88 79 ASP B N 1
ATOM 2290 C CA . ASP B 1 79 ? -3.557 -4.938 -18.156 1 97.88 79 ASP B CA 1
ATOM 2291 C C . ASP B 1 79 ? -2.5 -5.938 -17.703 1 97.88 79 ASP B C 1
ATOM 2293 O O . ASP B 1 79 ? -2.826 -7.074 -17.344 1 97.88 79 ASP B O 1
ATOM 2297 N N . ILE B 1 80 ? -1.281 -5.52 -17.766 1 98.38 80 ILE B N 1
ATOM 2298 C CA . ILE B 1 80 ? -0.189 -6.387 -17.344 1 98.38 80 ILE B CA 1
ATOM 2299 C C . ILE B 1 80 ? -0.379 -6.762 -15.867 1 98.38 80 ILE B C 1
ATOM 2301 O O . ILE B 1 80 ? -0.24 -7.93 -15.5 1 98.38 80 ILE B O 1
ATOM 2305 N N . VAL B 1 81 ? -0.719 -5.844 -15.016 1 98.75 81 VAL B N 1
ATOM 2306 C CA . VAL B 1 81 ? -0.896 -6.078 -13.586 1 98.75 81 VAL B CA 1
ATOM 2307 C C . VAL B 1 81 ? -2.107 -6.98 -13.359 1 98.75 81 VAL B C 1
ATOM 2309 O O . VAL B 1 81 ? -2.068 -7.883 -12.523 1 98.75 81 VAL B O 1
ATOM 2312 N N . ARG B 1 82 ? -3.17 -6.766 -14.117 1 98.69 82 ARG B N 1
ATOM 2313 C CA . ARG B 1 82 ? -4.336 -7.641 -14.016 1 98.69 82 ARG B CA 1
ATOM 2314 C C . ARG B 1 82 ? -3.977 -9.078 -14.391 1 98.69 82 ARG B C 1
ATOM 2316 O O . ARG B 1 82 ? -4.414 -10.023 -13.727 1 98.69 82 ARG B O 1
ATOM 2323 N N . LYS B 1 83 ? -3.24 -9.242 -15.414 1 98.38 83 LYS B N 1
ATOM 2324 C CA . LYS B 1 83 ? -2.791 -10.57 -15.828 1 98.38 83 LYS B CA 1
ATOM 2325 C C . LYS B 1 83 ? -1.913 -11.203 -14.75 1 98.38 83 LYS B C 1
ATOM 2327 O O . LYS B 1 83 ? -1.989 -12.414 -14.516 1 98.38 83 LYS B O 1
ATOM 2332 N N . PHE B 1 84 ? -1.098 -10.406 -14.156 1 98.56 84 PHE B N 1
ATOM 2333 C CA . PHE B 1 84 ? -0.254 -10.875 -13.07 1 98.56 84 PHE B CA 1
ATOM 2334 C C . PHE B 1 84 ? -1.101 -11.445 -11.938 1 98.56 84 PHE B C 1
ATOM 2336 O O . PHE B 1 84 ? -0.891 -12.586 -11.516 1 98.56 84 PHE B O 1
ATOM 2343 N N . TYR B 1 85 ? -2.08 -10.672 -11.469 1 98.31 85 TYR B N 1
ATOM 2344 C CA . TYR B 1 85 ? -2.982 -11.133 -10.422 1 98.31 85 TYR B CA 1
ATOM 2345 C C . TYR B 1 85 ? -3.732 -12.383 -10.859 1 98.31 85 TYR B C 1
ATOM 2347 O O . TYR B 1 85 ? -3.848 -13.352 -10.094 1 98.31 85 TYR B O 1
ATOM 2355 N N . GLY B 1 86 ? -4.219 -12.375 -12.055 1 97.56 86 GLY B N 1
ATOM 2356 C CA . GLY B 1 86 ? -4.934 -13.523 -12.586 1 97.56 86 GLY B CA 1
ATOM 2357 C C . GLY B 1 86 ? -4.094 -14.789 -12.617 1 97.56 86 GLY B C 1
ATOM 2358 O O . GLY B 1 86 ? -4.551 -15.852 -12.195 1 97.56 86 GLY B O 1
ATOM 2359 N N . GLY B 1 87 ? -2.9 -14.664 -13.164 1 97.31 87 GLY B N 1
ATOM 2360 C CA . GLY B 1 87 ? -2 -15.805 -13.219 1 97.31 87 GLY B CA 1
ATOM 2361 C C . GLY B 1 87 ? -1.673 -16.375 -11.852 1 97.31 87 GLY B C 1
ATOM 2362 O O . GLY B 1 87 ? -1.622 -17.594 -11.68 1 97.31 87 GLY B O 1
ATOM 2363 N N . ILE B 1 88 ? -1.448 -15.516 -10.828 1 96.5 88 ILE B N 1
ATOM 2364 C CA . ILE B 1 88 ? -1.191 -15.945 -9.453 1 96.5 88 ILE B CA 1
ATOM 2365 C C . ILE B 1 88 ? -2.414 -16.672 -8.906 1 96.5 88 ILE B C 1
ATOM 2367 O O . ILE B 1 88 ? -2.283 -17.734 -8.289 1 96.5 88 ILE B O 1
ATOM 2371 N N . ASN B 1 89 ? -3.596 -16.188 -9.172 1 96.31 89 ASN B N 1
ATOM 2372 C CA . ASN B 1 89 ? -4.836 -16.734 -8.633 1 96.31 89 ASN B CA 1
ATOM 2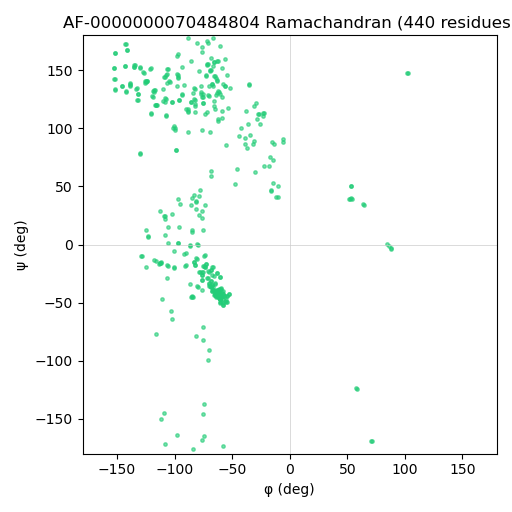373 C C . ASN B 1 89 ? -5.121 -18.125 -9.195 1 96.31 89 ASN B C 1
ATOM 2375 O O . ASN B 1 89 ? -5.613 -19 -8.484 1 96.31 89 ASN B O 1
ATOM 2379 N N . VAL B 1 90 ? -4.781 -18.391 -10.438 1 95.75 90 VAL B N 1
ATOM 2380 C CA . VAL B 1 90 ? -5.074 -19.688 -11.047 1 95.75 90 VAL B CA 1
ATOM 2381 C C . VAL B 1 90 ? -3.844 -20.578 -10.961 1 95.75 90 VAL B C 1
ATOM 2383 O O . VAL B 1 90 ? -3.82 -21.672 -11.547 1 95.75 90 VAL B O 1
ATOM 2386 N N . GLN B 1 91 ? -2.785 -20.062 -10.359 1 95.25 91 GLN B N 1
ATOM 2387 C CA . GLN B 1 91 ? -1.54 -20.781 -10.102 1 95.25 91 GLN B CA 1
ATOM 2388 C C . GLN B 1 91 ? -0.846 -21.156 -11.406 1 95.25 91 GLN B C 1
ATOM 2390 O O . GLN B 1 91 ? -0.333 -22.281 -11.531 1 95.25 91 GLN B O 1
ATOM 2395 N N . ASP B 1 92 ? -0.961 -20.344 -12.352 1 96 92 ASP B N 1
ATOM 2396 C CA . ASP B 1 92 ? -0.259 -20.484 -13.617 1 96 92 ASP B CA 1
ATOM 2397 C C . ASP B 1 92 ? 0.982 -19.594 -13.656 1 96 92 ASP B C 1
ATOM 2399 O O . ASP B 1 92 ? 0.994 -18.562 -14.336 1 96 92 ASP B O 1
ATOM 2403 N N . LEU B 1 93 ? 2.051 -20.078 -13.047 1 96.62 93 LEU B N 1
ATOM 2404 C CA . LEU B 1 93 ? 3.256 -19.266 -12.922 1 96.62 93 LEU B CA 1
ATOM 2405 C C . LEU B 1 93 ? 3.98 -19.156 -14.258 1 96.62 93 LEU B C 1
ATOM 2407 O O . LEU B 1 93 ? 4.773 -18.234 -14.469 1 96.62 93 LEU B O 1
ATOM 2411 N N . SER B 1 94 ? 3.703 -20.047 -15.172 1 96.69 94 SER B N 1
ATOM 2412 C CA . SER B 1 94 ? 4.297 -19.953 -16.5 1 96.69 94 SER B CA 1
ATOM 2413 C C . SER B 1 94 ? 3.838 -18.703 -17.234 1 96.69 94 SER B C 1
ATOM 2415 O O . SER B 1 94 ? 4.641 -18.031 -17.891 1 96.69 94 SER B O 1
ATOM 2417 N N . SER B 1 95 ? 2.557 -18.438 -17.094 1 96.12 95 SER B N 1
ATOM 2418 C CA . SER B 1 95 ? 2.018 -17.25 -17.75 1 96.12 95 SER B CA 1
ATOM 2419 C C . SER B 1 95 ? 2.506 -15.977 -17.047 1 96.12 95 SER B C 1
ATOM 2421 O O . SER B 1 95 ? 2.639 -14.93 -17.688 1 96.12 95 SER B O 1
ATOM 2423 N N . VAL B 1 96 ? 2.789 -16.016 -15.789 1 97.69 96 VAL B N 1
ATOM 2424 C CA . VAL B 1 96 ? 3.221 -14.875 -15 1 97.69 96 VAL B CA 1
ATOM 2425 C C . VAL B 1 96 ? 4.688 -14.562 -15.297 1 97.69 96 VAL B C 1
ATOM 2427 O O . VAL B 1 96 ? 5.098 -13.398 -15.266 1 97.69 96 VAL B O 1
ATOM 2430 N N . GLU B 1 97 ? 5.395 -15.578 -15.617 1 98 97 GLU B N 1
ATOM 2431 C CA . GLU B 1 97 ? 6.832 -15.453 -15.836 1 98 97 GLU B CA 1
ATOM 2432 C C . GLU B 1 97 ? 7.145 -14.359 -16.844 1 98 97 GLU B C 1
ATOM 2434 O O . GLU B 1 97 ? 8.031 -13.531 -16.625 1 98 97 GLU B O 1
ATOM 2439 N N . GLU B 1 98 ? 6.426 -14.258 -17.906 1 95.75 98 GLU B N 1
ATOM 2440 C CA . GLU B 1 98 ? 6.707 -13.32 -18.984 1 95.75 98 GLU B CA 1
ATOM 2441 C C . GLU B 1 98 ? 6.332 -11.891 -18.594 1 95.75 98 GLU B C 1
ATOM 2443 O O . GLU B 1 98 ? 6.738 -10.938 -19.25 1 95.75 98 GLU B O 1
ATOM 2448 N N . LEU B 1 99 ? 5.539 -11.75 -17.609 1 98.25 99 LEU B N 1
ATOM 2449 C CA . LEU B 1 99 ? 5.078 -10.438 -17.172 1 98.25 99 LEU B CA 1
ATOM 2450 C C . LEU B 1 99 ? 6.105 -9.781 -16.25 1 98.25 99 LEU B C 1
ATOM 2452 O O . LEU B 1 99 ? 6.027 -8.578 -15.992 1 98.25 99 LEU B O 1
ATOM 2456 N N . ILE B 1 100 ? 7.09 -10.531 -15.719 1 98.56 100 ILE B N 1
ATOM 2457 C CA . ILE B 1 100 ? 8.07 -10.062 -14.742 1 98.56 100 ILE B CA 1
ATOM 2458 C C . ILE B 1 100 ? 9.438 -9.93 -15.406 1 98.56 100 ILE B C 1
ATOM 2460 O O . ILE B 1 100 ? 9.945 -10.883 -15.992 1 98.56 100 ILE B O 1
ATOM 2464 N N . ALA B 1 101 ? 9.992 -8.797 -15.289 1 98.38 101 ALA B N 1
ATOM 2465 C CA . ALA B 1 101 ? 11.312 -8.57 -15.859 1 98.38 101 ALA B CA 1
ATOM 2466 C C . ALA B 1 101 ? 12.367 -9.422 -15.156 1 98.38 101 ALA B C 1
ATOM 2468 O O . ALA B 1 101 ? 12.219 -9.758 -13.984 1 98.38 101 ALA B O 1
ATOM 2469 N N . GLU B 1 102 ? 13.422 -9.656 -15.812 1 97.75 102 GLU B N 1
ATOM 2470 C CA . GLU B 1 102 ? 14.484 -10.539 -15.328 1 97.75 102 GLU B CA 1
ATOM 2471 C C . GLU B 1 102 ? 15.086 -10.008 -14.031 1 97.75 102 GLU B C 1
ATOM 2473 O O . GLU B 1 102 ? 15.359 -10.773 -13.102 1 97.75 102 GLU B O 1
ATOM 2478 N N . LYS B 1 103 ? 15.2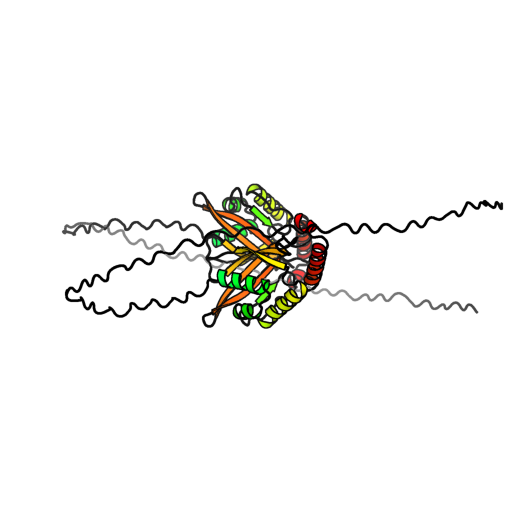5 -8.734 -13.914 1 97.94 103 LYS B N 1
ATOM 2479 C CA . LYS B 1 103 ? 15.906 -8.141 -12.75 1 97.94 103 LYS B CA 1
ATOM 2480 C C . LYS B 1 103 ? 14.898 -7.402 -11.875 1 97.94 103 LYS B C 1
ATOM 2482 O O . LYS B 1 103 ? 15.242 -6.422 -11.211 1 97.94 103 LYS B O 1
ATOM 2487 N N . CYS B 1 104 ? 13.656 -7.797 -11.977 1 98.69 104 CYS B N 1
ATOM 2488 C CA . CYS B 1 104 ? 12.594 -7.152 -11.211 1 98.69 104 CYS B CA 1
ATOM 2489 C C . CYS B 1 104 ? 12.891 -7.184 -9.719 1 98.69 104 CYS B C 1
ATOM 2491 O O . CYS B 1 104 ? 13.391 -8.188 -9.203 1 98.69 104 CYS B O 1
ATOM 2493 N N . VAL B 1 105 ? 12.664 -6.07 -9.055 1 98.88 105 VAL B N 1
ATOM 2494 C CA . VAL B 1 105 ? 12.711 -5.992 -7.598 1 98.88 105 VAL B CA 1
ATOM 2495 C C . VAL B 1 105 ? 11.297 -5.992 -7.031 1 98.88 105 VAL B C 1
ATOM 2497 O O . VAL B 1 105 ? 10.484 -5.129 -7.379 1 98.88 105 VAL B O 1
ATOM 2500 N N . TYR B 1 106 ? 11.023 -6.93 -6.199 1 98.75 106 TYR B N 1
ATOM 2501 C CA . TYR B 1 106 ? 9.695 -7.094 -5.602 1 98.75 106 TYR B CA 1
ATOM 2502 C C . TYR B 1 106 ? 9.773 -7.008 -4.082 1 98.75 106 TYR B C 1
ATOM 2504 O O . TYR B 1 106 ? 10.32 -7.898 -3.43 1 98.75 106 TYR B O 1
ATOM 2512 N N . GLU B 1 107 ? 9.164 -5.93 -3.553 1 98.5 107 GLU B N 1
ATOM 2513 C CA . GLU B 1 107 ? 9.125 -5.699 -2.111 1 98.5 107 GLU B CA 1
ATOM 2514 C C . GLU B 1 107 ? 7.781 -6.121 -1.52 1 98.5 107 GLU B C 1
ATOM 2516 O O . GLU B 1 107 ? 6.785 -5.406 -1.657 1 98.5 107 GLU B O 1
ATOM 2521 N N . ASP B 1 108 ? 7.754 -7.254 -0.973 1 97.5 108 ASP B N 1
ATOM 2522 C CA . ASP B 1 108 ? 6.668 -7.598 -0.057 1 97.5 108 ASP B CA 1
ATOM 2523 C C . ASP B 1 108 ? 7.008 -7.184 1.374 1 97.5 108 ASP B C 1
ATOM 2525 O O . ASP B 1 108 ? 7.91 -7.754 1.992 1 97.5 108 ASP B O 1
ATOM 2529 N N . LEU B 1 109 ? 6.254 -6.301 1.904 1 97.06 109 LEU B N 1
ATOM 2530 C CA . LEU B 1 109 ? 6.707 -5.59 3.096 1 97.06 109 LEU B CA 1
ATOM 2531 C C . LEU B 1 109 ? 6.496 -6.438 4.348 1 97.06 109 LEU B C 1
ATOM 2533 O O . LEU B 1 109 ? 6.883 -6.031 5.445 1 97.06 109 LEU B O 1
ATOM 2537 N N . VAL B 1 110 ? 5.98 -7.609 4.238 1 95 110 VAL B N 1
ATOM 2538 C CA . VAL B 1 110 ? 5.934 -8.539 5.359 1 95 110 VAL B CA 1
ATOM 2539 C C . VAL B 1 110 ? 7.281 -9.234 5.516 1 95 110 VAL B C 1
ATOM 2541 O O . VAL B 1 110 ? 7.543 -9.883 6.531 1 95 110 VAL B O 1
ATOM 2544 N N . PHE B 1 111 ? 8.133 -9.094 4.527 1 95.19 111 PHE B N 1
ATOM 2545 C CA . PHE B 1 111 ? 9.469 -9.68 4.535 1 95.19 111 PHE B CA 1
ATOM 2546 C C . PHE B 1 111 ? 10.531 -8.617 4.777 1 95.19 111 PHE B C 1
ATOM 2548 O O . PHE B 1 111 ? 10.359 -7.461 4.379 1 95.19 111 PHE B O 1
ATOM 2555 N N . PRO B 1 112 ? 11.617 -8.977 5.352 1 92.69 112 PRO B N 1
ATOM 2556 C CA . PRO B 1 112 ? 12.648 -7.977 5.652 1 92.69 112 PRO B CA 1
ATOM 2557 C C . PRO B 1 112 ? 13.445 -7.562 4.422 1 92.69 112 PRO B C 1
ATOM 2559 O O . PRO B 1 112 ? 14 -6.461 4.383 1 92.69 112 PRO B O 1
ATOM 2562 N N . ARG B 1 113 ? 13.531 -8.422 3.438 1 95.19 113 ARG B N 1
ATOM 2563 C CA . ARG B 1 113 ? 14.289 -8.141 2.223 1 95.19 113 ARG B CA 1
ATOM 2564 C C . ARG B 1 113 ? 13.43 -8.352 0.98 1 95.19 113 ARG B C 1
ATOM 2566 O O . ARG B 1 113 ? 12.555 -9.219 0.966 1 95.19 113 ARG B O 1
ATOM 2573 N N . PRO B 1 114 ? 13.734 -7.559 0.004 1 97.88 114 PRO B N 1
ATOM 2574 C CA . PRO B 1 114 ? 13.016 -7.785 -1.251 1 97.88 114 PRO B CA 1
ATOM 2575 C C . PRO B 1 114 ? 13.438 -9.07 -1.953 1 97.88 114 PRO B C 1
ATOM 2577 O O . PRO B 1 114 ? 14.516 -9.602 -1.674 1 97.88 114 PRO B O 1
ATOM 2580 N N . PHE B 1 115 ? 12.562 -9.609 -2.762 1 98.31 115 PHE B N 1
ATOM 2581 C CA . PHE B 1 115 ? 12.922 -10.617 -3.746 1 98.31 115 PHE B CA 1
ATOM 2582 C C . PHE B 1 115 ? 13.477 -9.977 -5.012 1 98.31 115 PHE B C 1
ATOM 2584 O O . PHE B 1 115 ? 12.82 -9.125 -5.617 1 98.31 115 PHE B O 1
ATOM 2591 N N . VAL B 1 116 ? 14.656 -10.422 -5.352 1 98.69 116 VAL B N 1
ATOM 2592 C CA . VAL B 1 116 ? 15.312 -9.797 -6.492 1 98.69 116 VAL B CA 1
ATOM 2593 C C . VAL B 1 116 ? 15.492 -10.812 -7.617 1 98.69 116 VAL B C 1
ATOM 2595 O O . VAL B 1 116 ? 16.156 -11.836 -7.438 1 98.69 116 VAL B O 1
ATOM 2598 N N . GLY B 1 117 ? 14.875 -10.461 -8.758 1 98.69 117 GLY B N 1
ATOM 2599 C CA . GLY B 1 117 ? 14.953 -11.328 -9.914 1 98.69 117 GLY B CA 1
ATOM 2600 C C . GLY B 1 117 ? 13.695 -12.141 -10.141 1 98.69 117 GLY B C 1
ATOM 2601 O O . GLY B 1 117 ? 13.055 -12.586 -9.18 1 98.69 117 GLY B O 1
ATOM 2602 N N . ARG B 1 118 ? 13.484 -12.352 -11.422 1 98.5 118 ARG B N 1
ATOM 2603 C CA . ARG B 1 118 ? 12.297 -13.086 -11.836 1 98.5 118 ARG B CA 1
ATOM 2604 C C . ARG B 1 118 ? 12.25 -14.461 -11.18 1 98.5 118 ARG B C 1
ATOM 2606 O O . ARG B 1 118 ? 11.195 -14.891 -10.695 1 98.5 118 ARG B O 1
ATOM 2613 N N . LYS B 1 119 ? 13.32 -15.125 -11.156 1 98.19 119 LYS B N 1
ATOM 2614 C CA . LYS B 1 119 ? 13.375 -16.484 -10.609 1 98.19 119 LYS B CA 1
ATOM 2615 C C . LYS B 1 119 ? 12.969 -16.5 -9.141 1 98.19 119 LYS B C 1
ATOM 2617 O O . LYS B 1 119 ? 12.141 -17.312 -8.727 1 98.19 119 LYS B O 1
ATOM 2622 N N . ASP B 1 120 ? 13.492 -15.578 -8.328 1 98.12 120 ASP B N 1
ATOM 2623 C CA . ASP B 1 120 ? 13.195 -15.523 -6.902 1 98.12 120 ASP B CA 1
ATOM 2624 C C . ASP B 1 120 ? 11.734 -15.156 -6.656 1 98.12 120 ASP B C 1
ATOM 2626 O O . ASP B 1 120 ? 11.102 -15.68 -5.734 1 98.12 120 ASP B O 1
ATOM 2630 N N . ILE B 1 121 ? 11.266 -14.297 -7.414 1 98.56 121 ILE B N 1
ATOM 2631 C CA . ILE B 1 121 ? 9.883 -13.859 -7.285 1 98.56 121 ILE B CA 1
ATOM 2632 C C . ILE B 1 121 ? 8.945 -15.023 -7.602 1 98.56 121 ILE B C 1
ATOM 2634 O O . ILE B 1 121 ? 7.992 -15.281 -6.859 1 98.56 121 ILE B O 1
ATOM 2638 N N . LEU B 1 122 ? 9.258 -15.758 -8.633 1 98.19 122 LEU B N 1
ATOM 2639 C CA . LEU B 1 122 ? 8.43 -16.891 -9.008 1 98.19 122 LEU B CA 1
ATOM 2640 C C . LEU B 1 122 ? 8.516 -18 -7.957 1 98.19 122 LEU B C 1
ATOM 2642 O O . LEU B 1 122 ? 7.512 -18.656 -7.664 1 98.19 122 LEU B O 1
ATOM 2646 N N . GLN B 1 123 ? 9.664 -18.172 -7.402 1 97.19 123 GLN B N 1
ATOM 2647 C CA . GLN B 1 123 ? 9.812 -19.156 -6.336 1 97.19 123 GLN B CA 1
ATOM 2648 C C . GLN B 1 123 ? 8.977 -18.781 -5.117 1 97.19 123 GLN B C 1
ATOM 2650 O O . GLN B 1 123 ? 8.375 -19.656 -4.477 1 97.19 123 GLN B O 1
ATOM 2655 N N . PHE B 1 124 ? 8.961 -17.594 -4.824 1 96.25 124 PHE B N 1
ATOM 2656 C CA . PHE B 1 124 ? 8.141 -17.109 -3.717 1 96.25 124 PHE B CA 1
ATOM 2657 C C . PHE B 1 124 ? 6.668 -17.406 -3.959 1 96.25 124 PHE B C 1
ATOM 2659 O O . PHE B 1 124 ? 5.988 -17.953 -3.084 1 96.25 124 PHE B O 1
ATOM 2666 N N . PHE B 1 125 ? 6.184 -17.062 -5.113 1 95.94 125 PHE B N 1
ATOM 2667 C CA . PHE B 1 125 ? 4.77 -17.266 -5.406 1 95.94 125 PHE B CA 1
ATOM 2668 C C . PHE B 1 125 ? 4.457 -18.766 -5.52 1 95.94 125 PHE B C 1
ATOM 2670 O O . PHE B 1 125 ? 3.354 -19.188 -5.18 1 95.94 125 PHE B O 1
ATOM 2677 N N . LYS B 1 126 ? 5.418 -19.562 -5.98 1 95.12 126 LYS B N 1
ATOM 2678 C CA . LYS B 1 126 ? 5.238 -21.016 -5.973 1 95.12 126 LYS B CA 1
ATOM 2679 C C . LYS B 1 126 ? 5.027 -21.531 -4.555 1 95.12 126 LYS B C 1
ATOM 2681 O O . LYS B 1 126 ? 4.121 -22.328 -4.312 1 95.12 126 LYS B O 1
ATOM 2686 N N . LYS B 1 127 ? 5.867 -21.031 -3.656 1 92 127 LYS B N 1
ATOM 2687 C CA . LYS B 1 127 ? 5.723 -21.422 -2.254 1 92 127 LYS B CA 1
ATOM 2688 C C . LYS B 1 127 ? 4.359 -21 -1.707 1 92 127 LYS B C 1
ATOM 2690 O O . LYS B 1 127 ? 3.715 -21.75 -0.983 1 92 127 LYS B O 1
ATOM 2695 N N . PHE B 1 128 ? 4.031 -19.797 -2.014 1 91.06 128 PHE B N 1
ATOM 2696 C CA . PHE B 1 128 ? 2.732 -19.266 -1.611 1 91.06 128 PHE B CA 1
ATOM 2697 C C . PHE B 1 128 ? 1.606 -20.156 -2.115 1 91.06 128 PHE B C 1
ATOM 2699 O O . PHE B 1 128 ? 0.751 -20.594 -1.336 1 91.06 128 PHE B O 1
ATOM 2706 N N . ASN B 1 129 ? 1.638 -20.484 -3.354 1 88.81 129 ASN B N 1
ATOM 2707 C CA . ASN B 1 129 ? 0.622 -21.328 -3.982 1 88.81 129 ASN B CA 1
ATOM 2708 C C . ASN B 1 129 ? 0.561 -22.703 -3.342 1 88.81 129 ASN B C 1
ATOM 2710 O O . ASN B 1 129 ? -0.524 -23.219 -3.064 1 88.81 129 ASN B O 1
ATOM 2714 N N . ASP B 1 130 ? 1.663 -23.266 -3.145 1 88.19 130 ASP B N 1
ATOM 2715 C CA . ASP B 1 130 ? 1.746 -24.578 -2.543 1 88.19 130 ASP B CA 1
ATOM 2716 C C . ASP B 1 130 ? 1.147 -24.594 -1.138 1 88.19 130 ASP B C 1
ATOM 2718 O O . ASP B 1 130 ? 0.634 -25.609 -0.679 1 88.19 130 ASP B O 1
ATOM 2722 N N . SER B 1 131 ? 1.186 -23.469 -0.507 1 85.12 131 SER B N 1
ATOM 2723 C CA . SER B 1 131 ? 0.754 -23.375 0.884 1 85.12 131 SER B CA 1
ATOM 2724 C C . SER B 1 131 ? -0.751 -23.156 0.982 1 85.12 131 SER B C 1
ATOM 2726 O O . SER B 1 131 ? -1.415 -23.734 1.842 1 85.12 131 SER B O 1
ATOM 2728 N N . VAL B 1 132 ? -1.351 -22.297 0.227 1 81.69 132 VAL B N 1
ATOM 2729 C CA . VAL B 1 132 ? -2.725 -21.859 0.454 1 81.69 132 VAL B CA 1
ATOM 2730 C C . VAL B 1 132 ? -3.648 -22.5 -0.583 1 81.69 132 VAL B C 1
ATOM 2732 O O . VAL B 1 132 ? -4.867 -22.531 -0.396 1 81.69 132 VAL B O 1
ATOM 2735 N N . GLY B 1 133 ? -3.174 -22.969 -1.604 1 80.19 133 GLY B N 1
ATOM 2736 C CA . GLY B 1 133 ? -3.992 -23.547 -2.656 1 80.19 133 GLY B CA 1
ATOM 2737 C C . GLY B 1 133 ? -4.777 -22.516 -3.439 1 80.19 133 GLY B C 1
ATOM 2738 O O . GLY B 1 133 ? -4.504 -21.328 -3.348 1 80.19 133 GLY B O 1
ATOM 2739 N N . LYS B 1 134 ? -5.738 -22.938 -4.289 1 84.19 134 LYS B N 1
ATOM 2740 C CA . LYS B 1 134 ? -6.465 -22.062 -5.211 1 84.19 134 LYS B CA 1
ATOM 2741 C C . LYS B 1 134 ? -7.676 -21.438 -4.531 1 84.19 134 LYS B C 1
ATOM 2743 O O . LYS B 1 134 ? -8.328 -20.562 -5.102 1 84.19 134 LYS B O 1
ATOM 2748 N N . ASP B 1 135 ? -7.898 -21.75 -3.314 1 86.81 135 ASP B N 1
ATOM 2749 C CA . ASP B 1 135 ? -9.07 -21.25 -2.604 1 86.81 135 ASP B CA 1
ATOM 2750 C C . ASP B 1 135 ? -8.867 -19.812 -2.158 1 86.81 135 ASP B C 1
ATOM 2752 O O . ASP B 1 135 ? -9.836 -19.094 -1.895 1 86.81 135 ASP B O 1
ATOM 2756 N N . LEU B 1 136 ? -7.684 -19.484 -2.043 1 91.62 136 LEU B N 1
ATOM 2757 C CA . LEU B 1 136 ? -7.363 -18.125 -1.667 1 91.62 136 LEU B CA 1
ATOM 2758 C C . LEU B 1 136 ? -7.059 -17.281 -2.9 1 91.62 136 LEU B C 1
ATOM 2760 O O . LEU B 1 136 ? -6.184 -17.625 -3.695 1 91.62 136 LEU B O 1
ATOM 2764 N N . GLN B 1 137 ? -7.797 -16.172 -3.039 1 94.81 137 GLN B N 1
ATOM 2765 C CA . GLN B 1 137 ? -7.652 -15.344 -4.227 1 94.81 137 GLN B CA 1
ATOM 2766 C C . GLN B 1 137 ? -7.355 -13.891 -3.854 1 94.81 137 GLN B C 1
ATOM 2768 O O . GLN B 1 137 ? -7.93 -13.359 -2.902 1 94.81 137 GLN B O 1
ATOM 2773 N N . PHE B 1 138 ? -6.465 -13.328 -4.613 1 97.25 138 PHE B N 1
ATOM 2774 C CA . PHE B 1 138 ? -6.273 -11.883 -4.57 1 97.25 138 PHE B CA 1
ATOM 2775 C C . PHE B 1 138 ? -7.305 -11.18 -5.441 1 97.25 138 PHE B C 1
ATOM 2777 O O . PHE B 1 138 ? -7.332 -11.367 -6.66 1 97.25 138 PHE B O 1
ATOM 2784 N N . VAL B 1 139 ? -8.07 -10.344 -4.84 1 98.38 139 VAL B N 1
ATOM 2785 C CA . VAL B 1 139 ? -9.117 -9.625 -5.559 1 98.38 139 VAL B CA 1
ATOM 2786 C C . VAL B 1 139 ? -8.742 -8.148 -5.66 1 98.38 139 VAL B C 1
ATOM 2788 O O . VAL B 1 139 ? -8.516 -7.484 -4.648 1 98.38 139 VAL B O 1
ATOM 2791 N N . ILE B 1 140 ? -8.695 -7.699 -6.848 1 98.81 140 ILE B N 1
ATOM 2792 C CA . ILE B 1 140 ? -8.422 -6.281 -7.07 1 98.81 140 ILE B CA 1
ATOM 2793 C C . ILE B 1 140 ? -9.664 -5.457 -6.738 1 98.81 140 ILE B C 1
ATOM 2795 O O . ILE B 1 140 ? -10.727 -5.664 -7.324 1 98.81 140 ILE B O 1
ATOM 2799 N N . ASP B 1 141 ? -9.508 -4.531 -5.816 1 98.75 141 ASP B N 1
ATOM 2800 C CA . ASP B 1 141 ? -10.586 -3.607 -5.477 1 98.75 141 ASP B CA 1
ATOM 2801 C C . ASP B 1 141 ? -10.594 -2.406 -6.422 1 98.75 141 ASP B C 1
ATOM 2803 O O . ASP B 1 141 ? -11.664 -1.928 -6.809 1 98.75 141 ASP B O 1
ATOM 2807 N N . ASP B 1 142 ? -9.461 -1.858 -6.676 1 98.75 142 ASP B N 1
ATOM 2808 C CA . ASP B 1 142 ? -9.273 -0.704 -7.551 1 98.75 142 ASP B CA 1
ATOM 2809 C C . ASP B 1 142 ? -7.875 -0.709 -8.172 1 98.75 142 ASP B C 1
ATOM 2811 O O . ASP B 1 142 ? -6.941 -1.289 -7.609 1 98.75 142 ASP B O 1
ATOM 2815 N N . ILE B 1 143 ? -7.73 -0.134 -9.336 1 98.75 143 ILE B N 1
ATOM 2816 C CA . ILE B 1 143 ? -6.473 -0.125 -10.07 1 98.75 143 ILE B CA 1
ATOM 2817 C C . ILE B 1 143 ? -6.398 1.124 -10.953 1 98.75 143 ILE B C 1
ATOM 2819 O O . ILE B 1 143 ? -7.391 1.515 -11.57 1 98.75 143 ILE B O 1
ATOM 2823 N N . SER B 1 144 ? -5.238 1.808 -10.898 1 98.69 144 SER B N 1
ATOM 2824 C CA . SER B 1 144 ? -5.059 2.934 -11.805 1 98.69 144 SER B CA 1
ATOM 2825 C C . SER B 1 144 ? -4.848 2.457 -13.242 1 98.69 144 SER B C 1
ATOM 2827 O O . SER B 1 144 ? -4.176 1.449 -13.477 1 98.69 144 SER B O 1
ATOM 2829 N N . THR B 1 145 ? -5.348 3.227 -14.258 1 97.25 145 THR B N 1
ATOM 2830 C CA . THR B 1 145 ? -5.406 2.602 -15.57 1 97.25 145 THR B CA 1
ATOM 2831 C C . THR B 1 145 ? -4.754 3.494 -16.625 1 97.25 145 THR B C 1
ATOM 2833 O O . THR B 1 145 ? -4.512 3.061 -17.75 1 97.25 145 THR B O 1
ATOM 2836 N N . GLU B 1 146 ? -4.434 4.68 -16.344 1 95.5 146 GLU B N 1
ATOM 2837 C CA . GLU B 1 146 ? -4.047 5.586 -17.422 1 95.5 146 GLU B CA 1
ATOM 2838 C C . GLU B 1 146 ? -2.527 5.719 -17.5 1 95.5 146 GLU B C 1
ATOM 2840 O O . GLU B 1 146 ? -1.998 6.188 -18.516 1 95.5 146 GLU B O 1
ATOM 2845 N N . ASP B 1 147 ? -1.853 5.387 -16.469 1 95.31 147 ASP B N 1
ATOM 2846 C CA . ASP B 1 147 ? -0.395 5.461 -16.453 1 95.31 147 ASP B CA 1
ATOM 2847 C C . ASP B 1 147 ? 0.227 4.18 -17.016 1 95.31 147 ASP B C 1
ATOM 2849 O O . ASP B 1 147 ? 0.044 3.102 -16.438 1 95.31 147 ASP B O 1
ATOM 2853 N N . SER B 1 148 ? 1.002 4.305 -18 1 92.88 148 SER B N 1
ATOM 2854 C CA . SER B 1 148 ? 1.562 3.127 -18.656 1 92.88 148 SER B CA 1
ATOM 2855 C C . SER B 1 148 ? 2.791 2.615 -17.906 1 92.88 148 SER B C 1
ATOM 2857 O O . SER B 1 148 ? 3.197 1.465 -18.094 1 92.88 148 SER B O 1
ATOM 2859 N N . ALA B 1 149 ? 3.359 3.438 -17.078 1 96.88 149 ALA B N 1
ATOM 2860 C CA . ALA B 1 149 ? 4.641 3.07 -16.484 1 96.88 149 ALA B CA 1
ATOM 2861 C C . ALA B 1 149 ? 4.504 2.826 -14.992 1 96.88 149 ALA B C 1
ATOM 2863 O O . ALA B 1 149 ? 5.414 2.289 -14.359 1 96.88 149 ALA B O 1
ATOM 2864 N N . ALA B 1 150 ? 3.451 3.262 -14.438 1 98.69 150 ALA B N 1
ATOM 2865 C CA . ALA B 1 150 ? 3.242 3.102 -13 1 98.69 150 ALA B CA 1
ATOM 2866 C C . ALA B 1 150 ? 1.778 2.799 -12.688 1 98.69 150 ALA B C 1
ATOM 2868 O O . ALA B 1 150 ? 0.878 3.473 -13.195 1 98.69 150 ALA B O 1
ATOM 2869 N N . VAL B 1 151 ? 1.57 1.757 -11.844 1 98.81 151 VAL B N 1
ATOM 2870 C CA . VAL B 1 151 ? 0.212 1.305 -11.562 1 98.81 151 VAL B CA 1
ATOM 2871 C C . VAL B 1 151 ? 0.027 1.132 -10.055 1 98.81 151 VAL B C 1
ATOM 2873 O O . VAL B 1 151 ? 0.827 0.461 -9.398 1 98.81 151 VAL B O 1
ATOM 2876 N N . GLY B 1 152 ? -0.953 1.779 -9.5 1 98.88 152 GLY B N 1
ATOM 2877 C CA . GLY B 1 152 ? -1.399 1.537 -8.141 1 98.88 152 GLY B CA 1
ATOM 2878 C C . GLY B 1 152 ? -2.598 0.61 -8.055 1 98.88 152 GLY B C 1
ATOM 2879 O O . GLY B 1 152 ? -3.479 0.65 -8.922 1 98.88 152 GLY B O 1
ATOM 2880 N N . VAL B 1 153 ? -2.574 -0.201 -7 1 98.94 153 VAL B N 1
ATOM 2881 C CA . VAL B 1 153 ? -3.633 -1.192 -6.848 1 98.94 153 VAL B CA 1
ATOM 2882 C C . VAL B 1 153 ? -4.062 -1.269 -5.383 1 98.94 153 VAL B C 1
ATOM 2884 O O . VAL B 1 153 ? -3.221 -1.241 -4.48 1 98.94 153 VAL B O 1
ATOM 2887 N N . THR B 1 154 ? -5.363 -1.367 -5.129 1 98.94 154 THR B N 1
ATOM 2888 C CA . THR B 1 154 ? -5.875 -1.882 -3.865 1 98.94 154 THR B CA 1
ATOM 2889 C C . THR B 1 154 ? -6.5 -3.262 -4.055 1 98.94 154 THR B C 1
ATOM 2891 O O . THR B 1 154 ? -7.066 -3.551 -5.109 1 98.94 154 THR B O 1
ATOM 2894 N N . TRP B 1 155 ? -6.309 -4.047 -3.062 1 98.75 155 TRP B N 1
ATOM 2895 C CA . TRP B 1 155 ? -6.762 -5.43 -3.172 1 98.75 155 TRP B CA 1
ATOM 2896 C C . TRP B 1 155 ? -7.105 -6 -1.801 1 98.75 155 TRP B C 1
ATOM 2898 O O . TRP B 1 155 ? -6.836 -5.371 -0.774 1 98.75 155 TRP B O 1
ATOM 2908 N N . HIS B 1 156 ? -7.812 -7.113 -1.77 1 97.75 156 HIS B N 1
ATOM 2909 C CA . HIS B 1 156 ? -8.023 -7.957 -0.597 1 97.75 156 HIS B CA 1
ATOM 2910 C C . HIS B 1 156 ? -8 -9.438 -0.969 1 97.75 156 HIS B C 1
ATOM 2912 O O . HIS B 1 156 ? -7.984 -9.781 -2.152 1 97.75 156 HIS B O 1
ATOM 2918 N N . LEU B 1 157 ? -7.918 -10.281 0.048 1 95.94 157 LEU B N 1
ATOM 2919 C CA . LEU B 1 157 ? -7.984 -11.719 -0.192 1 95.94 157 LEU B CA 1
ATOM 2920 C C . LEU B 1 157 ? -9.398 -12.242 0.044 1 95.94 157 LEU B C 1
ATOM 2922 O O . LEU B 1 157 ? -10.109 -11.75 0.925 1 95.94 157 LEU B O 1
ATOM 2926 N N . GLU B 1 158 ? -9.719 -13.188 -0.724 1 94 158 GLU B N 1
ATOM 2927 C CA . GLU B 1 158 ? -10.93 -13.961 -0.502 1 94 158 GLU B CA 1
ATOM 2928 C C . GLU B 1 158 ? -10.625 -15.453 -0.41 1 94 158 GLU B C 1
ATOM 2930 O O . GLU B 1 158 ? -9.781 -15.969 -1.149 1 94 158 GLU B O 1
ATOM 2935 N N . TRP B 1 159 ? -11.297 -16.062 0.48 1 90.25 159 TRP B N 1
ATOM 2936 C CA . TRP B 1 159 ? -11.305 -17.516 0.577 1 90.25 159 TRP B CA 1
ATOM 2937 C C . TRP B 1 159 ? -12.641 -18.078 0.104 1 90.25 159 TRP B C 1
ATOM 2939 O O . TRP B 1 159 ? -13.672 -17.875 0.747 1 90.25 159 TRP B O 1
ATOM 2949 N N . ASN B 1 160 ? -12.539 -18.766 -1.044 1 88.81 160 ASN B N 1
ATOM 2950 C CA . ASN B 1 160 ? -13.75 -19.297 -1.661 1 88.81 160 ASN B CA 1
ATOM 2951 C C . ASN B 1 160 ? -14.805 -18.219 -1.857 1 88.81 160 ASN B C 1
ATOM 2953 O O . ASN B 1 160 ? -15.969 -18.406 -1.488 1 88.81 160 ASN B O 1
ATOM 2957 N N . GLY B 1 161 ? -14.352 -17.094 -2.25 1 89.88 161 GLY B N 1
ATOM 2958 C CA . GLY B 1 161 ? -15.258 -16.016 -2.623 1 89.88 161 GLY B CA 1
ATOM 2959 C C . GLY B 1 161 ? -15.672 -15.148 -1.449 1 89.88 161 GLY B C 1
ATOM 2960 O O . GLY B 1 161 ? -16.391 -14.164 -1.621 1 89.88 161 GLY B O 1
ATOM 2961 N N . LYS B 1 162 ? -15.234 -15.5 -0.249 1 90.38 162 LYS B N 1
ATOM 2962 C CA . LYS B 1 162 ? -15.555 -14.711 0.938 1 90.38 162 LYS B CA 1
ATOM 2963 C C . LYS B 1 162 ? -14.336 -13.938 1.434 1 90.38 162 LYS B C 1
ATOM 2965 O O . LYS B 1 162 ? -13.219 -14.453 1.426 1 90.38 162 LYS B O 1
ATOM 2970 N N . PRO B 1 163 ? -14.648 -12.836 1.924 1 90.94 163 PRO B N 1
ATOM 2971 C CA . PRO B 1 163 ? -13.516 -12.016 2.357 1 90.94 163 PRO B CA 1
ATOM 2972 C C . PRO B 1 163 ? -12.688 -12.68 3.457 1 90.94 163 PRO B C 1
ATOM 2974 O O . PRO B 1 163 ? -13.25 -13.242 4.402 1 90.94 163 PRO B O 1
ATOM 2977 N N . PHE B 1 164 ? -11.414 -12.695 3.271 1 92.31 164 PHE B N 1
ATOM 2978 C CA . PHE B 1 164 ? -10.453 -13.164 4.266 1 92.31 164 PHE B CA 1
ATOM 2979 C C . PHE B 1 164 ? -10.148 -12.07 5.281 1 92.31 164 PHE B C 1
ATOM 2981 O O . PHE B 1 164 ? -9.977 -10.906 4.914 1 92.31 164 PHE B O 1
ATOM 2988 N N . PRO B 1 165 ? -10.141 -12.359 6.543 1 90 165 PRO B N 1
ATOM 2989 C CA . PRO B 1 165 ? -9.953 -11.312 7.551 1 90 165 PRO B CA 1
ATOM 2990 C C . PRO B 1 165 ? -8.586 -10.633 7.449 1 90 165 PRO B C 1
ATOM 2992 O O . PRO B 1 165 ? -7.586 -11.289 7.145 1 90 165 PRO B O 1
ATOM 2995 N N . PHE B 1 166 ? -8.57 -9.297 7.652 1 91 166 PHE B N 1
ATOM 2996 C CA . PHE B 1 166 ? -7.359 -8.484 7.742 1 91 166 PHE B CA 1
ATOM 2997 C C . PHE B 1 166 ? -6.465 -8.703 6.531 1 91 166 PHE B C 1
ATOM 2999 O O . PHE B 1 166 ? -5.266 -8.953 6.672 1 91 166 PHE B O 1
ATOM 3006 N N . SER B 1 167 ? -7.086 -8.586 5.383 1 94.44 167 SER B N 1
ATOM 3007 C CA . SER B 1 167 ? -6.363 -8.992 4.18 1 94.44 167 SER B CA 1
ATOM 3008 C C . SER B 1 167 ? -6.289 -7.844 3.174 1 94.44 167 SER B C 1
ATOM 3010 O O . SER B 1 167 ? -5.828 -8.031 2.045 1 94.44 167 SER B O 1
ATOM 3012 N N . LYS B 1 168 ? -6.727 -6.699 3.559 1 97.12 168 LYS B N 1
ATOM 3013 C CA . LYS B 1 168 ? -6.66 -5.555 2.656 1 97.12 168 LYS B CA 1
ATOM 3014 C C . LYS B 1 168 ? -5.211 -5.133 2.408 1 97.12 168 LYS B C 1
ATOM 3016 O O . LYS B 1 168 ? -4.398 -5.117 3.334 1 97.12 168 LYS B O 1
ATOM 3021 N N . GLY B 1 169 ? -4.922 -4.828 1.179 1 98.31 169 GLY B N 1
ATOM 3022 C CA . GLY B 1 169 ? -3.57 -4.422 0.833 1 98.31 169 GLY B CA 1
ATOM 3023 C C . GLY B 1 169 ? -3.527 -3.322 -0.213 1 98.31 169 GLY B C 1
ATOM 3024 O O . GLY B 1 169 ? -4.57 -2.893 -0.713 1 98.31 169 GLY B O 1
ATOM 3025 N N . CYS B 1 170 ? -2.404 -2.852 -0.415 1 98.69 170 CYS B N 1
ATOM 3026 C CA . CYS B 1 170 ? -2.053 -1.834 -1.396 1 98.69 170 CYS B CA 1
ATOM 3027 C C . CYS B 1 170 ? -0.735 -2.172 -2.084 1 98.69 170 CYS B C 1
ATOM 3029 O O . CYS B 1 170 ? 0.195 -2.666 -1.445 1 98.69 170 CYS B O 1
ATOM 3031 N N . SER B 1 171 ? -0.726 -1.982 -3.4 1 98.94 171 SER B N 1
ATOM 3032 C CA . SER B 1 171 ? 0.488 -2.273 -4.156 1 98.94 171 SER B CA 1
ATOM 3033 C C . SER B 1 171 ? 0.801 -1.158 -5.148 1 98.94 171 SER B C 1
ATOM 3035 O O . SER B 1 171 ? -0.083 -0.381 -5.516 1 98.94 171 SER B O 1
ATOM 3037 N N . PHE B 1 172 ? 2.045 -1.016 -5.5 1 98.94 172 PHE B N 1
ATOM 3038 C CA . PHE B 1 172 ? 2.572 -0.119 -6.523 1 98.94 172 PHE B CA 1
ATOM 3039 C C . PHE B 1 172 ? 3.533 -0.856 -7.445 1 98.94 172 PHE B C 1
ATOM 3041 O O . PHE B 1 172 ? 4.438 -1.553 -6.984 1 98.94 172 PHE B O 1
ATOM 3048 N N . TYR B 1 173 ? 3.34 -0.73 -8.742 1 98.94 173 TYR B N 1
ATOM 3049 C CA . TYR B 1 173 ? 4.191 -1.392 -9.727 1 98.94 173 TYR B CA 1
ATOM 3050 C C . TYR B 1 173 ? 4.789 -0.382 -10.695 1 98.94 173 TYR B C 1
ATOM 3052 O O . TYR B 1 173 ? 4.109 0.554 -11.125 1 98.94 173 TYR B O 1
ATOM 3060 N N . ARG B 1 174 ? 6.02 -0.59 -11.031 1 98.81 174 ARG B N 1
ATOM 3061 C CA . ARG B 1 174 ? 6.645 0.054 -12.188 1 98.81 174 ARG B CA 1
ATOM 3062 C C . ARG B 1 174 ? 6.789 -0.922 -13.352 1 98.81 174 ARG B C 1
ATOM 3064 O O . ARG B 1 174 ? 7.137 -2.088 -13.148 1 98.81 174 ARG B O 1
ATOM 3071 N N . LEU B 1 175 ? 6.543 -0.412 -14.5 1 98.69 175 LEU B N 1
ATOM 3072 C CA . LEU B 1 175 ? 6.613 -1.238 -15.695 1 98.69 175 LEU B CA 1
ATOM 3073 C C . LEU B 1 175 ? 7.473 -0.57 -16.766 1 98.69 175 LEU B C 1
ATOM 3075 O O . LEU B 1 175 ? 7.586 0.658 -16.797 1 98.69 175 LEU B O 1
ATOM 3079 N N . GLU B 1 176 ? 8.047 -1.364 -17.578 1 97.81 176 GLU B N 1
ATOM 3080 C CA . GLU B 1 176 ? 8.805 -0.921 -18.75 1 97.81 176 GLU B CA 1
ATOM 3081 C C . GLU B 1 176 ? 8.602 -1.859 -19.938 1 97.81 176 GLU B C 1
ATOM 3083 O O . GLU B 1 176 ? 8.25 -3.029 -19.75 1 97.81 176 GLU B O 1
ATOM 3088 N N . VAL B 1 177 ? 8.766 -1.303 -21.062 1 96.12 177 VAL B N 1
ATOM 3089 C CA . VAL B 1 177 ? 8.758 -2.133 -22.266 1 96.12 177 VAL B CA 1
ATOM 3090 C C . VAL B 1 177 ? 10.172 -2.646 -22.547 1 96.12 177 VAL B C 1
ATOM 3092 O O . VAL B 1 177 ? 11.094 -1.858 -22.75 1 96.12 177 VAL B O 1
ATOM 3095 N N . VAL B 1 178 ? 10.281 -3.889 -22.453 1 90.44 178 VAL B N 1
ATOM 3096 C CA . VAL B 1 178 ? 11.539 -4.574 -22.734 1 90.44 178 VAL B CA 1
ATOM 3097 C C . VAL B 1 178 ? 11.367 -5.52 -23.922 1 90.44 178 VAL B C 1
ATOM 3099 O O . VAL B 1 178 ? 10.555 -6.449 -23.875 1 90.44 178 VAL B O 1
ATOM 3102 N N . ASN B 1 179 ? 12.094 -5.32 -24.922 1 89.5 179 ASN B N 1
ATOM 3103 C CA . ASN B 1 179 ? 12.008 -6.137 -26.125 1 89.5 179 ASN B CA 1
ATOM 3104 C C . ASN B 1 179 ? 10.57 -6.223 -26.641 1 89.5 179 ASN B C 1
ATOM 3106 O O . ASN B 1 179 ? 10.07 -7.312 -26.922 1 89.5 179 ASN B O 1
ATOM 3110 N N . GLY B 1 180 ? 9.875 -5.145 -26.562 1 91.62 180 GLY B N 1
ATOM 3111 C CA . GLY B 1 180 ? 8.547 -5.031 -27.156 1 91.62 180 GLY B CA 1
ATOM 3112 C C . GLY B 1 180 ? 7.449 -5.531 -26.234 1 91.62 180 GLY B C 1
ATOM 3113 O O . GLY B 1 180 ? 6.27 -5.5 -26.594 1 91.62 180 GLY B O 1
ATOM 3114 N N . LYS B 1 181 ? 7.832 -5.973 -25.141 1 94.56 181 LYS B N 1
ATOM 3115 C CA . LYS B 1 181 ? 6.848 -6.469 -24.172 1 94.56 181 LYS B CA 1
ATOM 3116 C C . LYS B 1 181 ? 6.875 -5.645 -22.891 1 94.56 181 LYS B C 1
ATOM 3118 O O . LYS B 1 181 ? 7.949 -5.336 -22.359 1 94.56 181 LYS B O 1
ATOM 3123 N N . ARG B 1 182 ? 5.727 -5.254 -22.484 1 97.62 182 ARG B N 1
ATOM 3124 C CA . ARG B 1 182 ? 5.645 -4.562 -21.203 1 97.62 182 ARG B CA 1
ATOM 3125 C C . ARG B 1 182 ? 5.777 -5.547 -20.047 1 97.62 182 ARG B C 1
ATOM 3127 O O . ARG B 1 182 ? 5.125 -6.594 -20.031 1 97.62 182 ARG B O 1
ATOM 3134 N N . GLN B 1 183 ? 6.691 -5.203 -19.109 1 98.56 183 GLN B N 1
ATOM 3135 C CA . GLN B 1 183 ? 6.977 -6.07 -17.969 1 98.56 183 GLN B CA 1
ATOM 3136 C C . GLN B 1 183 ? 7.051 -5.27 -16.672 1 98.56 183 GLN B C 1
ATOM 3138 O O . GLN B 1 183 ? 7.363 -4.078 -16.703 1 98.56 183 GLN B O 1
ATOM 3143 N N . ILE B 1 184 ? 6.742 -5.934 -15.586 1 98.75 184 ILE B N 1
ATOM 3144 C CA . ILE B 1 184 ? 6.918 -5.352 -14.266 1 98.75 184 ILE B CA 1
ATOM 3145 C C . ILE B 1 184 ? 8.398 -5.355 -13.891 1 98.75 184 ILE B C 1
ATOM 3147 O O . ILE B 1 184 ? 9.047 -6.406 -13.906 1 98.75 184 ILE B O 1
ATOM 3151 N N . ILE B 1 185 ? 8.93 -4.184 -13.5 1 98.81 185 ILE B N 1
ATOM 3152 C CA . ILE B 1 185 ? 10.336 -4.105 -13.141 1 98.81 185 ILE B CA 1
ATOM 3153 C C . ILE B 1 185 ? 10.484 -3.838 -11.648 1 98.81 185 ILE B C 1
ATOM 3155 O O . ILE B 1 185 ? 11.57 -3.998 -11.086 1 98.81 185 ILE B O 1
ATOM 3159 N N . TYR B 1 186 ? 9.43 -3.43 -11.07 1 98.88 186 TYR B N 1
ATOM 3160 C CA . TYR B 1 186 ? 9.383 -3.174 -9.633 1 98.88 186 TYR B CA 1
ATOM 3161 C C . TYR B 1 186 ? 7.977 -3.375 -9.086 1 98.88 186 TYR B C 1
ATOM 3163 O O . TYR B 1 186 ? 6.992 -3.025 -9.734 1 98.88 186 TYR B O 1
ATOM 3171 N N . GLY B 1 187 ? 7.891 -3.902 -7.918 1 98.88 187 GLY B N 1
ATOM 3172 C CA . GLY B 1 187 ? 6.637 -3.992 -7.184 1 98.88 187 GLY B CA 1
ATOM 3173 C C . GLY B 1 187 ? 6.812 -3.85 -5.684 1 98.88 187 GLY B C 1
ATOM 3174 O O . GLY B 1 187 ? 7.777 -4.363 -5.113 1 98.88 187 GLY B O 1
ATOM 3175 N N . ARG B 1 188 ? 5.969 -3.102 -5.082 1 98.88 188 ARG B N 1
ATOM 3176 C CA . ARG B 1 188 ? 5.824 -3.078 -3.631 1 98.88 188 ARG B CA 1
ATOM 3177 C C . ARG B 1 188 ? 4.422 -3.506 -3.213 1 98.88 188 ARG B C 1
ATOM 3179 O O . ARG B 1 188 ? 3.43 -2.977 -3.719 1 98.88 188 ARG B O 1
ATOM 3186 N N . ASP B 1 189 ? 4.371 -4.43 -2.367 1 98.44 189 ASP B N 1
ATOM 3187 C CA . ASP B 1 189 ? 3.125 -4.918 -1.788 1 98.44 189 ASP B CA 1
ATOM 3188 C C . ASP B 1 189 ? 3.09 -4.684 -0.28 1 98.44 189 ASP B C 1
ATOM 3190 O O . ASP B 1 189 ? 4.062 -4.969 0.422 1 98.44 189 ASP B O 1
ATOM 3194 N N . SER B 1 190 ? 2.014 -4.172 0.16 1 97.88 190 SER B N 1
ATOM 3195 C CA . SER B 1 190 ? 1.782 -3.973 1.587 1 97.88 190 SER B CA 1
ATOM 3196 C C . SER B 1 190 ? 0.402 -4.473 1.999 1 97.88 190 SER B C 1
ATOM 3198 O O . SER B 1 190 ? -0.589 -4.215 1.312 1 97.88 190 SER B O 1
ATOM 3200 N N . VAL B 1 191 ? 0.361 -5.172 3.059 1 96.25 191 VAL B N 1
ATOM 3201 C CA . VAL B 1 191 ? -0.896 -5.707 3.572 1 96.25 191 VAL B CA 1
ATOM 3202 C C . VAL B 1 191 ? -1.135 -5.191 4.992 1 96.25 191 VAL B C 1
ATOM 3204 O O . VAL B 1 191 ? -0.183 -4.93 5.73 1 96.25 191 VAL B O 1
ATOM 3207 N N . GLU B 1 192 ? -2.391 -5.082 5.344 1 95.38 192 GLU B N 1
ATOM 3208 C CA . GLU B 1 192 ? -2.744 -4.582 6.672 1 95.38 192 GLU B CA 1
ATOM 3209 C C . GLU B 1 192 ? -2.277 -5.539 7.766 1 95.38 192 GLU B C 1
ATOM 3211 O O . GLU B 1 192 ? -2.262 -6.758 7.566 1 95.38 192 GLU B O 1
ATOM 3216 N N . PRO B 1 193 ? -1.877 -5.02 8.867 1 89.88 193 PRO B N 1
ATOM 3217 C CA . PRO B 1 193 ? -1.564 -5.906 9.992 1 89.88 193 PRO B CA 1
ATOM 3218 C C . PRO B 1 193 ? -2.805 -6.582 10.57 1 89.88 193 PRO B C 1
ATOM 3220 O O . PRO B 1 193 ? -3.898 -6.016 10.531 1 89.88 193 PRO B O 1
ATOM 3223 N N . ALA B 1 194 ? -2.568 -7.77 11.094 1 82.25 194 ALA B N 1
ATOM 3224 C CA . ALA B 1 194 ? -3.666 -8.484 11.734 1 82.25 194 ALA B CA 1
ATOM 3225 C C . ALA B 1 194 ? -4.059 -7.809 13.047 1 82.25 194 ALA B C 1
ATOM 3227 O O . ALA B 1 194 ? -5.23 -7.832 13.438 1 82.25 194 ALA B O 1
ATOM 3228 N N . ILE B 1 195 ? -3.062 -7.254 13.68 1 83.5 195 ILE B N 1
ATOM 3229 C CA . ILE B 1 195 ? -3.311 -6.441 14.859 1 83.5 195 ILE B CA 1
ATOM 3230 C C . ILE B 1 195 ? -3.428 -4.973 14.461 1 83.5 195 ILE B C 1
ATOM 3232 O O . ILE B 1 195 ? -2.615 -4.469 13.688 1 83.5 195 ILE B O 1
ATOM 3236 N N . LYS B 1 196 ? -4.504 -4.352 14.938 1 89.81 196 LYS B N 1
ATOM 3237 C CA . LYS B 1 196 ? -4.746 -2.941 14.656 1 89.81 196 LYS B CA 1
ATOM 3238 C C . LYS B 1 196 ? -4.363 -2.066 15.844 1 89.81 196 LYS B C 1
ATOM 3240 O O . LYS B 1 196 ? -5.188 -1.811 16.719 1 89.81 196 LYS B O 1
ATOM 3245 N N . PRO B 1 197 ? -3.252 -1.498 15.742 1 87 197 PRO B N 1
ATOM 3246 C CA . PRO B 1 197 ? -2.822 -0.751 16.922 1 87 197 PRO B CA 1
ATOM 3247 C C . PRO B 1 197 ? -3.559 0.578 17.078 1 87 197 PRO B C 1
ATOM 3249 O O . PRO B 1 197 ? -3.645 1.111 18.188 1 87 197 PRO B O 1
ATOM 3252 N N . GLY B 1 198 ? -4.07 1.112 16.031 1 90.38 198 GLY B N 1
ATOM 3253 C CA . GLY B 1 198 ? -4.754 2.395 16.109 1 90.38 198 GLY B CA 1
ATOM 3254 C C . GLY B 1 198 ? -3.871 3.504 16.656 1 90.38 198 GLY B C 1
ATOM 3255 O O . GLY B 1 198 ? -2.75 3.697 16.188 1 90.38 198 GLY B O 1
ATOM 3256 N N . ASP B 1 199 ? -4.324 4.137 17.719 1 88.38 199 ASP B N 1
ATOM 3257 C CA . ASP B 1 199 ? -3.645 5.309 18.266 1 88.38 199 ASP B CA 1
ATOM 3258 C C . ASP B 1 199 ? -2.346 4.914 18.969 1 88.38 199 ASP B C 1
ATOM 3260 O O . ASP B 1 199 ? -1.474 5.758 19.188 1 88.38 199 ASP B O 1
ATOM 3264 N N . THR B 1 200 ? -2.256 3.654 19.25 1 89.75 200 THR B N 1
ATOM 3265 C CA . THR B 1 200 ? -1.044 3.203 19.922 1 89.75 200 THR B CA 1
ATOM 3266 C C . THR B 1 200 ? 0.162 3.303 19 1 89.75 200 THR B C 1
ATOM 3268 O O . THR B 1 200 ? 1.305 3.344 19.453 1 89.75 200 THR B O 1
ATOM 3271 N N . VAL B 1 201 ? -0.077 3.328 17.75 1 86.94 201 VAL B N 1
ATOM 3272 C CA . VAL B 1 201 ? 1.016 3.51 16.797 1 86.94 201 VAL B CA 1
ATOM 3273 C C . VAL B 1 201 ? 1.695 4.855 17.047 1 86.94 201 VAL B C 1
ATOM 3275 O O . VAL B 1 201 ? 2.916 4.973 16.922 1 86.94 201 VAL B O 1
ATOM 3278 N N . LEU B 1 202 ? 0.902 5.859 17.375 1 85.75 202 LEU B N 1
ATOM 3279 C CA . LEU B 1 202 ? 1.445 7.191 17.625 1 85.75 202 LEU B CA 1
ATOM 3280 C C . LEU B 1 202 ? 2.357 7.184 18.844 1 85.75 202 LEU B C 1
ATOM 3282 O O . LEU B 1 202 ? 3.404 7.836 18.844 1 85.75 202 LEU B O 1
ATOM 3286 N N . VAL B 1 203 ? 1.933 6.449 19.797 1 87.81 203 VAL B N 1
ATOM 3287 C CA . VAL B 1 203 ? 2.736 6.32 21.016 1 87.81 203 VAL B CA 1
ATOM 3288 C C . VAL B 1 203 ? 4.059 5.629 20.688 1 87.81 203 VAL B C 1
ATOM 3290 O O . VAL B 1 203 ? 5.117 6.059 21.141 1 87.81 203 VAL B O 1
ATOM 3293 N N . ALA B 1 204 ? 3.965 4.645 19.922 1 88.12 204 ALA B N 1
ATOM 3294 C CA . ALA B 1 204 ? 5.172 3.92 19.531 1 88.12 204 ALA B CA 1
ATOM 3295 C C . ALA B 1 204 ? 6.109 4.816 18.734 1 88.12 204 ALA B C 1
ATOM 3297 O O . ALA B 1 204 ? 7.32 4.816 18.953 1 88.12 204 ALA B O 1
ATOM 3298 N N . ILE B 1 205 ? 5.566 5.527 17.844 1 87.69 205 ILE B N 1
ATOM 3299 C CA . ILE B 1 205 ? 6.352 6.43 17 1 87.69 205 ILE B CA 1
ATOM 3300 C C . ILE B 1 205 ? 7.043 7.477 17.875 1 87.69 205 ILE B C 1
ATOM 3302 O O . ILE B 1 205 ? 8.227 7.758 17.703 1 87.69 205 ILE B O 1
ATOM 3306 N N . ARG B 1 206 ? 6.336 7.988 18.828 1 86.31 206 ARG B N 1
ATOM 3307 C CA . ARG B 1 206 ? 6.906 8.953 19.766 1 86.31 206 ARG B CA 1
ATOM 3308 C C . ARG B 1 206 ? 8.062 8.352 20.547 1 86.31 206 ARG B C 1
ATOM 3310 O O . ARG B 1 206 ? 9.078 9.016 20.781 1 86.31 206 ARG B O 1
ATOM 3317 N N . GLY B 1 207 ? 7.844 7.145 20.938 1 87.56 207 GLY B N 1
ATOM 3318 C CA . GLY B 1 207 ? 8.906 6.449 21.641 1 87.56 207 GLY B CA 1
ATOM 3319 C C . GLY B 1 207 ? 10.164 6.281 20.828 1 87.56 207 GLY B C 1
ATOM 3320 O O . GLY B 1 207 ? 11.266 6.551 21.297 1 87.56 207 GLY B O 1
ATOM 3321 N N . VAL B 1 208 ? 9.992 5.855 19.641 1 87.12 208 VAL B N 1
ATOM 3322 C CA . VAL B 1 208 ? 11.133 5.66 18.75 1 87.12 208 VAL B CA 1
ATOM 3323 C C . VAL B 1 208 ? 11.797 7.004 18.453 1 87.12 208 VAL B C 1
ATOM 3325 O O . VAL B 1 208 ? 13.023 7.113 18.469 1 87.12 208 VAL B O 1
ATOM 3328 N N . ALA B 1 209 ? 11 8.016 18.203 1 83.19 209 ALA B N 1
ATOM 3329 C CA . ALA B 1 209 ? 11.5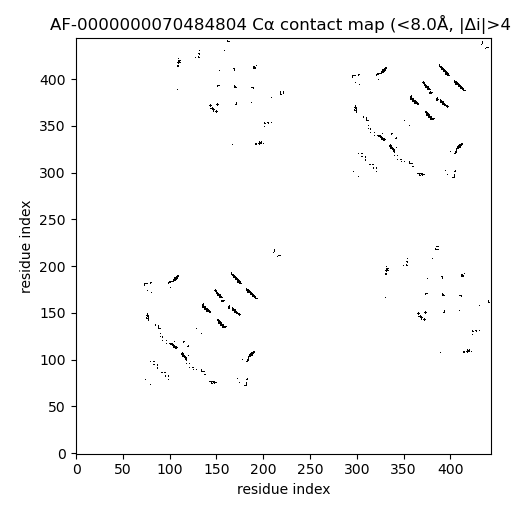39 9.359 17.969 1 83.19 209 ALA B CA 1
ATOM 3330 C C . ALA B 1 209 ? 12.344 9.852 19.172 1 83.19 209 ALA B C 1
ATOM 3332 O O . ALA B 1 209 ? 13.406 10.445 19 1 83.19 209 ALA B O 1
ATOM 3333 N N . TRP B 1 210 ? 11.82 9.672 20.266 1 82.88 210 TRP B N 1
ATOM 3334 C CA . TRP B 1 210 ? 12.523 10.023 21.5 1 82.88 210 TRP B CA 1
ATOM 3335 C C . TRP B 1 210 ? 13.867 9.305 21.578 1 82.88 210 TRP B C 1
ATOM 3337 O O . TRP B 1 210 ? 14.891 9.922 21.906 1 82.88 210 TRP B O 1
ATOM 3347 N N . LEU B 1 211 ? 13.867 7.988 21.328 1 86.25 211 LEU B N 1
ATOM 3348 C CA . LEU B 1 211 ? 15.094 7.195 21.344 1 86.25 211 LEU B CA 1
ATOM 3349 C C . LEU B 1 211 ? 16.109 7.75 20.344 1 86.25 211 LEU B C 1
ATOM 3351 O O . LEU B 1 211 ? 17.297 7.855 20.656 1 86.25 211 LEU B O 1
ATOM 3355 N N . LEU B 1 212 ? 15.633 8.094 19.234 1 83.69 212 LEU B N 1
ATOM 3356 C CA . LEU B 1 212 ? 16.5 8.609 18.188 1 83.69 212 LEU B CA 1
ATOM 3357 C C . LEU B 1 212 ? 17.031 9.992 18.562 1 83.69 212 LEU B C 1
ATOM 3359 O O . LEU B 1 212 ? 18.156 10.352 18.203 1 83.69 212 LEU B O 1
ATOM 3363 N N . ARG B 1 213 ? 16.219 10.797 19.234 1 82.56 213 ARG B N 1
ATOM 3364 C CA . ARG B 1 213 ? 16.672 12.094 19.719 1 82.56 213 ARG B CA 1
ATOM 3365 C C . ARG B 1 213 ? 17.766 11.93 20.766 1 82.56 213 ARG B C 1
ATOM 3367 O O . ARG B 1 213 ? 18.734 12.695 20.781 1 82.56 213 ARG B O 1
ATOM 3374 N N . GLN B 1 214 ? 17.641 10.859 21.516 1 86 214 GLN B N 1
ATOM 3375 C CA . GLN B 1 214 ? 18.609 10.602 22.578 1 86 214 GLN B CA 1
ATOM 3376 C C . GLN B 1 214 ? 19.891 9.969 22.016 1 86 214 GLN B C 1
ATOM 3378 O O . GLN B 1 214 ? 20.984 10.258 22.5 1 86 214 GLN B O 1
ATOM 3383 N N . PHE B 1 215 ? 19.688 9.117 21 1 87.56 215 PHE B N 1
ATOM 3384 C CA . PHE B 1 215 ? 20.797 8.398 20.391 1 87.56 215 PHE B CA 1
ATOM 3385 C C . PHE B 1 215 ? 20.781 8.539 18.875 1 87.56 215 PHE B C 1
ATOM 3387 O O . PHE B 1 215 ? 20.516 7.574 18.156 1 87.56 215 PHE B O 1
ATOM 3394 N N . PRO B 1 216 ? 21.219 9.633 18.328 1 77.62 216 PRO B N 1
ATOM 3395 C CA . PRO B 1 216 ? 21.094 9.914 16.891 1 77.62 216 PRO B CA 1
ATOM 3396 C C . PRO B 1 216 ? 21.859 8.914 16.016 1 77.62 216 PRO B C 1
ATOM 3398 O O . PRO B 1 216 ? 21.5 8.695 14.859 1 77.62 216 PRO B O 1
ATOM 3401 N N . GLN B 1 217 ? 22.906 8.258 16.547 1 80.25 217 GLN B N 1
ATOM 3402 C CA . GLN B 1 217 ? 23.703 7.309 15.797 1 80.25 217 GLN B CA 1
ATOM 3403 C C . GLN B 1 217 ? 22.891 6.07 15.43 1 80.25 217 GLN B C 1
ATOM 3405 O O . GLN B 1 217 ? 23.25 5.324 14.523 1 80.25 217 GLN B O 1
ATOM 3410 N N . LEU B 1 218 ? 21.766 5.863 16.172 1 80.19 218 LEU B N 1
ATOM 3411 C CA . LEU B 1 218 ? 20.922 4.715 15.906 1 80.19 218 LEU B CA 1
ATOM 3412 C C . LEU B 1 218 ? 20.25 4.84 14.539 1 80.19 218 LEU B C 1
ATOM 3414 O O . LEU B 1 218 ? 19.969 3.832 13.891 1 80.19 218 LEU B O 1
ATOM 3418 N N . ALA B 1 219 ? 20.078 6.039 14.086 1 75.56 219 ALA B N 1
ATOM 3419 C CA . ALA B 1 219 ? 19.406 6.266 12.805 1 75.56 219 ALA B CA 1
ATOM 3420 C C . ALA B 1 219 ? 20.281 5.832 11.641 1 75.56 219 ALA B C 1
ATOM 3422 O O . ALA B 1 219 ? 19.797 5.555 10.547 1 75.56 219 ALA B O 1
ATOM 3423 N N . ASP B 1 220 ? 21.578 5.797 11.898 1 77.12 220 ASP B N 1
ATOM 3424 C CA . ASP B 1 220 ? 22.531 5.43 10.852 1 77.12 220 ASP B CA 1
ATOM 3425 C C . ASP B 1 220 ? 22.484 3.93 10.562 1 77.12 220 ASP B C 1
ATOM 3427 O O . ASP B 1 220 ? 23.031 3.463 9.562 1 77.12 220 ASP B O 1
ATOM 3431 N N . ARG B 1 221 ? 21.812 3.215 11.32 1 70.94 221 ARG B N 1
ATOM 3432 C CA . ARG B 1 221 ? 21.797 1.761 11.203 1 70.94 221 ARG B CA 1
ATOM 3433 C C . ARG B 1 221 ? 20.656 1.305 10.297 1 70.94 221 ARG B C 1
ATOM 3435 O O . ARG B 1 221 ? 20.594 0.136 9.906 1 70.94 221 ARG B O 1
ATOM 3442 N N . PHE B 1 222 ? 19.844 2.285 9.961 1 71.38 222 PHE B N 1
ATOM 3443 C CA . PHE B 1 222 ? 18.672 1.893 9.188 1 71.38 222 PHE B CA 1
ATOM 3444 C C . PHE B 1 222 ? 18.719 2.525 7.801 1 71.38 222 PHE B C 1
ATOM 3446 O O . PHE B 1 222 ? 19.266 3.609 7.621 1 71.38 222 PHE B O 1
#

Radius of gyration: 39.02 Å; Cα contacts (8 Å, |Δi|>4): 631; chains: 2; bounding box: 93×113×140 Å

pLDDT: mean 70.21, std 33.7, range [16.73, 98.94]

Sequence (444 aa):
MLLTINSSVSSSLLIKSPSIPITSSSFPNSNPATAVRTPRWNPQALQFRVSSSANQTVEVASPPENVGGADCATESGADIVRKFYGGINVQDLSSVEELIAEKCVYEDLVFPRPFVGRKDILQFFKKFNDSVGKDLQFVIDDISTEDSAAVGVTWHLEWNGKPFPFSKGCSFYRLEVVNGKRQIIYGRDSVEPAIKPGDTVLVAIRGVAWLLRQFPQLADRFMLLTINSSVSSSLLIKSPSIPITSSSFPNSNPATAVRTPRWNPQALQFRVSSSANQTVEVASPPENVGGADCATESGADIVRKFYGGINVQDLSSVEELIAEKCVYEDLVFPRPFVGRKDILQFFKKFNDSVGKDLQFVIDDISTEDSAAVGVTWHLEWNGKPFPFSKGCSFYRLEVVNGKRQIIYGRDSVEPAIKPGDTVLVAIRGVAWLLRQFPQLADRF

Foldseek 3Di:
DDDDPDDPPDDDPPPDDDDDDDDDDDDDDDDDDDDDPDDDDDDDDPPPDDDDDDDPPPPVPPPPPPPPPVVVVADAQQRLVVQLQVCLLVVPLVSNLQQADQQAWEAEPVDPGTQTGSVRVSVVSNVVCVPPPNQKGKAWPDKDTDDRFKMKTWTAIGGNNHGDPQGIKIKMWGWDQDPNHIHTRYMYIYTGDNDDCPCVVVVVVVVVVVVCVVPVVVVVVD/DDDDPDDDDDDDDDDDDDDDDPDDDDDDDDDDDDDDDDDPDDDPPDDPCPDDDDDDPVVPPPPPDPPPPVVVVADAQQRLVVQLQVCLLVVPLVSNLQQADQQAWEAEPVDPGTQTGSVRVSVVSNVVCVPPPNQKGKAWPDKDTDDRFKMKTWTAIGGNNHGDPQGIKIKMWGWDQDPNHIHTRYMYIDTGDNDDCPCVVVVVVVVVVVVCVVPVVVVVVD